Protein 7U56 (pdb70)

InterPro domains:
  IPR000291 D-alanine--D-alanine ligase/VANA/B/C, conserved site [PS00843] (118-129)
  IPR000291 D-alanine--D-alanine ligase/VANA/B/C, conserved site [PS00844] (304-332)
  IPR005905 D-alanine--D-alanine ligase [MF_00047] (15-362)
  IPR005905 D-alanine--D-alanine ligase [PIRSF039102] (12-368)
  IPR005905 D-alanine--D-alanine ligase [TIGR01205] (16-361)
  IPR011095 D-alanine--D-alanine ligase, C-terminal [PF07478] (158-359)
  IPR011127 D-alanine--D-alanine ligase, N-terminal domain [PF01820] (16-141)
  IPR011761 ATP-grasp fold [PS50975] (156-359)
  IPR013815 ATP-grasp fold, subdomain 1 [G3DSA:3.30.1490.20] (166-235)
  IPR016185 Pre-ATP-grasp domain superfamily [SSF52440] (14-150)

B-factor: mean 24.91, std 12.4, range [9.52, 103.36]

Foldseek 3Di:
DAAEEEEEFAEQDPCRLLRVLLVLQCQVQADPVHYAYWYWYQYNVGFTATDHPVAQWDPSPDSVDIHGGHHPFGWDADFPDQWLGIARVVPRHGDDTHQEYEQQYDWPCRQQQNVLVVCVRRLHFYFKFHRQLSNQQQFQVSLCVLCVVVVAAAFDKDKDAPVCNVVDAVVRVCVRANDFKWKPARGGVPLIDTHGDRVSVVVSNVSRVVPHRMMIIGRDDAFWKKKWKWFAAPDIFIFFIWGQDPCRDIGPPHPDDVVLRVVVRVSLVVSCVSSRMHGIWMWIWGQHPVRRTHTRGIGGNFRRRPRGNRQSRVVSRPQHSNNSSVRSRVRSVVVSVVVVPDDDDD/DAEEEEEAAEQDPCNLLRVQLVVLCVVQADPVVYDYWYFYQANVGWTDTDDPVDQWDPSVDSVDIHGDDDPFTWDADFQDQALGIDRPVPRHGDHDHAEYEYQYDWDCSQQLNVLVRCVRNLHQYFKFHNQLSNQQQFQVSLQVLCVVVVAAAFDKDKDAPVCNVVADPVNVCVRANDFKWKAARGTVFLIDTRGDRVRVVVSNVSRVVGHRMMIIGHDADFWKKKWKWFAAPDIFIFFIWTDPVIGPRDPDDVVLSVVVRVSLVVSCVSSRMFGIWMWIWGQHPVRRTHTRGIGGNFRNHPPTPRQVRVVSRPQHSNNSSVRSRVRSSVVSVVVVPDDD

Radius of gyration: 25.01 Å; Cα contacts (8 Å, |Δi|>4): 1694; chains: 2; bounding box: 64×63×69 Å

Nearest PDB structures (foldseek):
  7u56-assembly1_A  TM=1.003E+00  e=6.249E-80  Klebsiella pneumoniae subsp. pneumoniae HS11286
  3i12-assembly1_B  TM=9.801E-01  e=8.921E-67  Salmonella enterica subsp. enterica serovar Typhimurium
  3r5f-assembly1_A-2  TM=9.772E-01  e=8.365E-57  Xanthomonas oryzae pv. oryzae KACC 10331
  3rfc-assembly1_A  TM=9.777E-01  e=1.068E-56  Xanthomonas oryzae pv. oryzae MAFF 311018
  3tqt-assembly1_A  TM=9.025E-01  e=4.577E-43  Coxiella burnetii RSA 493

Secondary structure (DSSP, 8-state):
-PEEEEEEEE-SSTTHHHHHHHHHHHHHHS-TTTEEEEEEEE-TTS-EEEE-TTSSEES-S-TTT-EEPPPS--EEE-TT-SSS-EEETTT-PBPPP-SEEEEEE-STTTSSSHHHHHHHHTT--BSS--HHHHHHHHBHHHHHHHHHHTT--B--EEEEETTTGGG--HHHHHHHH-SSEEEEESB--TT-EEE-SHHHHHHHHHHHTTT-SEEEEEEPP-SEEEEEEEEESSS-EEEEEEEEE---EEESS-S--HHHHHHHHHHHHHHHHHTT--EEEEEEEEE-TT--EEEEEEESS---STTSHHHHHHHHTT--HHHHHHHHHHHHHHHHHHHHTS----/-EEEEEEEE-SSTTHHHHHHHHHHHHHHS-TTTEEEEEEEE-TTS-B--B-TTT-EESTT-TTT-EEPP-S--EEE-TT-SSS-EEETTT-PBPPP-SEEEEE--SHHHHSSHHHHHHHHTT--BSS--HHHHHHHHBHHHHHHHHHHTT-----EEEEETTTTTT--HHHHHHHH-SSEEEEESB--TT-EEE-SHHHHHHHHHHHTTT-SEEEEEEPP-SEEEEEEEEESSS-EEEEEEEE--EESS-SS-HHHHHHHHHHHHHHHHHHT--EEEEEEEEE-TT--EEEEEEESS---STT-HHHHHHHHTT--HHHHHHHHHHHHHHHHHHHHHS--

Sequence (686 aa):
AKMRVGIVFGGKSAEHEVSLQSAKNIVEAIDKSRFDVVLLGIDKQGLWHINDAGNYLLNAQDPARIALRPSTVTLAQIPGREAQQLINAESGQPLAAIDVIFPIVHGTLGEDGSLQGMLRMANLPFVGSDVLGSAACMDKDVTKRLLRDAGLAVAPFITLTRANRAQFSFADVEAKLGLPLFVKPANQSVGVSKVKNEEQYHQAVALAFEFDHKVVVEQGIKGREIECAVLGNDHPQASTCGEIVLNAQVVVPAAIAPEINDKIRAIAVQAYQTLGCSGMARVDVFLTADNEVVINEINNTLPGFTNNISMYPKLWQASGLDYTSLITRLIELALERHAADRALKTSMKMRVGIVFGGKSAEHEVSLQSAKNNIVEAIDKSRFDVVVLLGIDKQGLWHINDAGNYLLNAQDPARIALRPSTVTLAQIPGREAQQLINAESGQPLAAIDVIFPIVHGTLGEDGSLQGMLRMANNLPFVGSDDVLGSAACMDKDVTKRLLRDAGLAVAPFITLTRANRAQFSFADVEAKLGLPLFVKPANQSVGVSKVKNEEQYHQAVALAFEFDHKVVVEQGIKGREIECAVLGNDHPQASTCGEIVQVVVPAAIAPEINDKIRAIAVQAYQTLGCSSGMARVDVFLTADNEVVINEINNTLPGFTNISMYPKLWQASGLDYTSLITRLIELALERHAADRALKT

Structure (mmCIF, N/CA/C/O backbone):
data_7U56
#
_entry.id   7U56
#
_cell.length_a   95.350
_cell.length_b   115.420
_cell.length_c   68.480
_cell.angle_alpha   90.000
_cell.angle_beta   90.000
_cell.angle_gamma   90.000
#
_symmetry.space_group_name_H-M   'P 21 21 2'
#
loop_
_entity.id
_entity.type
_entity.pdbx_description
1 polymer 'D-alanine--D-alanine ligase'
2 non-polymer 'ADENOSINE MONOPHOSPHATE'
3 non-polymer 'MAGNESIUM ION'
4 non-polymer 1,2-ETHANEDIOL
5 non-polymer 'CHLORIDE ION'
6 water water
#
loop_
_atom_site.group_PDB
_atom_site.id
_atom_site.type_symbol
_atom_site.label_atom_id
_atom_site.label_alt_id
_atom_site.label_comp_id
_atom_site.label_asym_id
_atom_site.label_entity_id
_atom_site.label_seq_id
_atom_site.pdbx_PDB_ins_code
_atom_site.Cartn_x
_atom_site.Cartn_y
_atom_site.Cartn_z
_atom_site.occupancy
_atom_site.B_iso_or_equiv
_atom_site.auth_seq_id
_atom_site.auth_comp_id
_atom_site.auth_asym_id
_atom_site.auth_atom_id
_atom_site.pdbx_PDB_model_num
ATOM 1 N N . ALA A 1 21 ? 58.79326 -14.85716 -22.30769 1.000 53.14050 13 ALA A N 1
ATOM 2 C CA . ALA A 1 21 ? 57.99008 -13.75582 -22.82631 1.000 56.06983 13 ALA A CA 1
ATOM 3 C C . ALA A 1 21 ? 56.53072 -14.17442 -22.90798 1.000 47.32361 13 ALA A C 1
ATOM 4 O O . ALA A 1 21 ? 55.62058 -13.35145 -22.74869 1.000 50.98874 13 ALA A O 1
ATOM 6 N N . LYS A 1 22 ? 56.30929 -15.46250 -23.15271 1.000 41.40276 14 LYS A N 1
ATOM 7 C CA . LYS A 1 22 ? 54.95121 -15.96786 -23.26790 1.000 38.14011 14 LYS A CA 1
ATOM 8 C C . LYS A 1 22 ? 54.28674 -16.03729 -21.89535 1.000 35.44385 14 LYS A C 1
ATOM 9 O O . LYS A 1 22 ? 54.94678 -16.28188 -20.88072 1.000 36.84510 14 LYS A O 1
ATOM 15 N N . MET A 1 23 ? 52.97579 -15.79014 -21.86742 1.000 34.31320 15 MET A N 1
ATOM 16 C CA . MET A 1 23 ? 52.14885 -16.04886 -20.69298 1.000 32.01102 15 MET A CA 1
ATOM 17 C C . MET A 1 23 ? 51.63950 -17.48477 -20.73383 1.000 32.37397 15 MET A C 1
ATOM 18 O O . MET A 1 23 ? 51.30799 -18.00166 -21.80075 1.000 30.95184 15 MET A O 1
ATOM 23 N N . ARG A 1 24 ? 51.55095 -18.12200 -19.56908 1.000 28.74983 16 ARG A N 1
ATOM 24 C CA . ARG A 1 24 ? 50.94555 -19.44380 -19.47937 1.000 24.30031 16 ARG A CA 1
ATOM 25 C C . ARG A 1 24 ? 49.47040 -19.28491 -19.12737 1.000 25.69121 16 ARG A C 1
ATOM 26 O O . ARG A 1 24 ? 49.13452 -18.71542 -18.08184 1.000 21.78788 16 ARG A O 1
ATOM 28 N N . VAL A 1 25 ? 48.60514 -19.78563 -20.00242 1.000 21.29047 17 VAL A N 1
ATOM 29 C CA . VAL A 1 25 ? 47.15981 -19.66963 -19.86544 1.000 22.08343 17 VAL A CA 1
ATOM 30 C C . VAL A 1 25 ? 46.63010 -21.00418 -19.36551 1.000 23.49462 17 VAL A C 1
ATOM 31 O O . VAL A 1 25 ? 46.79949 -22.03231 -20.02788 1.000 20.86387 17 VAL A O 1
ATOM 35 N N . GLY A 1 26 ? 45.99228 -21.00091 -18.19514 1.000 22.94691 18 GLY A N 1
ATOM 36 C CA . GLY A 1 26 ? 45.32252 -22.20328 -17.74399 1.000 21.36327 18 GLY A CA 1
ATOM 37 C C . GLY A 1 26 ? 43.87232 -22.26000 -18.18276 1.000 20.06219 18 GLY A C 1
ATOM 38 O O . GLY A 1 26 ? 43.05598 -21.43586 -17.75765 1.000 22.36872 18 GLY A O 1
ATOM 39 N N . ILE A 1 27 ? 43.53043 -23.22944 -19.01674 1.000 18.54281 19 ILE A N 1
ATOM 40 C CA . ILE A 1 27 ? 42.16191 -23.37569 -19.50394 1.000 21.27499 19 ILE A CA 1
ATOM 41 C C . ILE A 1 27 ? 41.43495 -24.34598 -18.58732 1.000 22.83575 19 ILE A C 1
ATOM 42 O O . ILE A 1 27 ? 41.83476 -25.50988 -18.46788 1.000 24.57441 19 ILE A O 1
ATOM 47 N N . VAL A 1 28 ? 40.37639 -23.86790 -17.93536 1.000 22.44993 20 VAL A N 1
ATOM 48 C CA . VAL A 1 28 ? 39.58091 -24.67527 -17.01780 1.000 23.93571 20 VAL A CA 1
ATOM 49 C C . VAL A 1 28 ? 38.28140 -25.02498 -17.73013 1.000 24.06943 20 VAL A C 1
ATOM 50 O O . VAL A 1 28 ? 37.52782 -24.13365 -18.13533 1.000 25.20964 20 VAL A O 1
ATOM 54 N N . PHE A 1 29 ? 38.01440 -26.31445 -17.89515 1.000 26.95797 21 PHE A N 1
ATOM 55 C CA . PHE A 1 29 ? 36.95902 -26.72024 -18.81196 1.000 27.30383 21 PHE A CA 1
ATOM 56 C C . PHE A 1 29 ? 36.26542 -27.96708 -18.28215 1.000 30.18595 21 PHE A C 1
ATOM 57 O O . PHE A 1 29 ? 36.68579 -28.56912 -17.29317 1.000 27.99118 21 PHE A O 1
ATOM 65 N N . GLY A 1 30 ? 35.18121 -28.33073 -18.93905 1.000 31.90724 22 GLY A N 1
ATOM 66 C CA . GLY A 1 30 ? 34.42393 -29.52395 -18.56571 1.000 36.65638 22 GLY A CA 1
ATOM 67 C C . GLY A 1 30 ? 33.30671 -29.19325 -17.58289 1.000 37.25401 22 GLY A C 1
ATOM 68 O O . GLY A 1 30 ? 32.44681 -28.36272 -17.87787 1.000 35.55527 22 GLY A O 1
ATOM 69 N N . GLY A 1 31 ? 33.31302 -29.85594 -16.43525 1.000 40.96419 23 GLY A N 1
ATOM 70 C CA . GLY A 1 31 ? 32.33537 -29.58535 -15.40236 1.000 40.54647 23 GLY A CA 1
ATOM 71 C C . GLY A 1 31 ? 31.25852 -30.64913 -15.32681 1.000 42.04927 23 GLY A C 1
ATOM 72 O O . GLY A 1 31 ? 31.18258 -31.57527 -16.13737 1.000 44.85885 23 GLY A O 1
ATOM 73 N N . LYS A 1 32 ? 30.40336 -30.50385 -14.31834 1.000 45.81158 24 LYS A N 1
ATOM 74 C CA . LYS A 1 32 ? 29.40320 -31.52892 -14.06283 1.000 48.54284 24 LYS A CA 1
ATOM 75 C C . LYS A 1 32 ? 28.14128 -31.36055 -14.90269 1.000 49.79842 24 LYS A C 1
ATOM 76 O O . LYS A 1 32 ? 27.30005 -32.26390 -14.90473 1.000 53.85936 24 LYS A O 1
ATOM 78 N N . SER A 1 33 ? 27.99622 -30.25463 -15.62928 1.000 52.22009 25 SER A N 1
ATOM 79 C CA . SER A 1 33 ? 26.74778 -29.98971 -16.33059 1.000 57.24265 25 SER A CA 1
ATOM 80 C C . SER A 1 33 ? 26.60426 -30.88936 -17.55869 1.000 57.73092 25 SER A C 1
ATOM 81 O O . SER A 1 33 ? 27.54721 -31.55698 -18.00170 1.000 54.64126 25 SER A O 1
ATOM 84 N N . ALA A 1 34 ? 25.39038 -30.88302 -18.11855 1.000 61.69629 26 ALA A N 1
ATOM 85 C CA . ALA A 1 34 ? 25.13051 -31.57678 -19.37326 1.000 60.05987 26 ALA A CA 1
ATOM 86 C C . ALA A 1 34 ? 25.94960 -31.00189 -20.52252 1.000 59.99252 26 ALA A C 1
ATOM 87 O O . ALA A 1 34 ? 26.16778 -31.69486 -21.52403 1.000 58.79150 26 ALA A O 1
ATOM 89 N N . GLU A 1 35 ? 26.41687 -29.75647 -20.39570 1.000 57.24766 27 GLU A N 1
ATOM 90 C CA . GLU A 1 35 ? 27.26028 -29.10400 -21.39090 1.000 54.20725 27 GLU A CA 1
ATOM 91 C C . GLU A 1 35 ? 28.73258 -29.49400 -21.28015 1.000 51.72573 27 GLU A C 1
ATOM 92 O O . GLU A 1 35 ? 29.58266 -28.81307 -21.86700 1.000 50.10849 27 GLU A O 1
ATOM 98 N N . HIS A 1 36 ? 29.03755 -30.57491 -20.55838 1.000 50.60179 28 HIS A N 1
ATOM 99 C CA . HIS A 1 36 ? 30.42319 -30.99170 -20.36122 1.000 46.45876 28 HIS A CA 1
ATOM 100 C C . HIS A 1 36 ? 31.15392 -31.18450 -21.68894 1.000 46.18720 28 HIS A C 1
ATOM 101 O O . HIS A 1 36 ? 32.29876 -30.73945 -21.84528 1.000 44.68728 28 HIS A O 1
ATOM 108 N N . GLU A 1 37 ? 30.51327 -31.84169 -22.65984 1.000 45.80834 29 GLU A N 1
ATOM 109 C CA . GLU A 1 37 ? 31.20716 -32.14043 -23.91026 1.000 47.57326 29 GLU A CA 1
ATOM 110 C C . GLU A 1 37 ? 31.39755 -30.88703 -24.76184 1.000 43.25267 29 GLU A C 1
ATOM 111 O O . GLU A 1 37 ? 32.45078 -30.71561 -25.38597 1.000 41.03590 29 GLU A O 1
ATOM 117 N N . VAL A 1 38 ? 30.39480 -30.00116 -24.79914 1.000 41.85124 30 VAL A N 1
ATOM 118 C CA . VAL A 1 38 ? 30.57196 -28.69428 -25.43664 1.000 43.24102 30 VAL A CA 1
ATOM 119 C C . VAL A 1 38 ? 31.79113 -27.97688 -24.86451 1.000 41.73375 30 VAL A C 1
ATOM 120 O O . VAL A 1 38 ? 32.58748 -27.37669 -25.60150 1.000 39.73082 30 VAL A O 1
ATOM 124 N N . SER A 1 39 ? 31.94978 -28.01665 -23.53970 1.000 39.28564 31 SER A N 1
ATOM 125 C CA . SER A 1 39 ? 33.10795 -27.38305 -22.91674 1.000 35.32189 31 SER A CA 1
ATOM 126 C C . SER A 1 39 ? 34.41025 -28.01461 -23.39503 1.000 34.26426 31 SER A C 1
ATOM 127 O O . SER A 1 39 ? 35.38714 -27.30427 -23.66561 1.000 31.69681 31 SER A O 1
ATOM 130 N N . LEU A 1 40 ? 34.44499 -29.35150 -23.50405 1.000 33.50128 32 LEU A N 1
ATOM 131 C CA . LEU A 1 40 ? 35.61723 -30.02342 -24.05995 1.000 33.60896 32 LEU A CA 1
ATOM 132 C C . LEU A 1 40 ? 35.90338 -29.53749 -25.47168 1.000 35.93094 32 LEU A C 1
ATOM 133 O O . LEU A 1 40 ? 37.05895 -29.27555 -25.82564 1.000 33.76684 32 LEU A O 1
ATOM 138 N N . GLN A 1 41 ? 34.85900 -29.41784 -26.29514 1.000 37.62454 33 GLN A N 1
ATOM 139 C CA . GLN A 1 41 ? 35.04882 -28.91428 -27.65091 1.000 40.36831 33 GLN A CA 1
ATOM 140 C C . GLN A 1 41 ? 35.56672 -27.48562 -27.63450 1.000 32.30689 33 GLN A C 1
ATOM 141 O O . GLN A 1 41 ? 36.45029 -27.13431 -28.42342 1.000 35.18541 33 GLN A O 1
ATOM 147 N N . SER A 1 42 ? 35.00954 -26.64217 -26.76082 1.000 31.68166 34 SER A N 1
ATOM 148 C CA . SER A 1 42 ? 35.49793 -25.27339 -26.63647 1.000 31.28830 34 SER A CA 1
ATOM 149 C C . SER A 1 42 ? 36.98692 -25.26076 -26.32291 1.000 31.03365 34 SER A C 1
ATOM 150 O O . SER A 1 42 ? 37.76835 -24.55164 -26.97049 1.000 28.12804 34 SER A O 1
ATOM 153 N N . ALA A 1 43 ? 37.39531 -26.06254 -25.33209 1.000 30.70281 35 ALA A N 1
ATOM 154 C CA . ALA A 1 43 ? 38.79529 -26.11449 -24.91570 1.000 30.71896 35 ALA A CA 1
ATOM 155 C C . ALA A 1 43 ? 39.69224 -26.58212 -26.05034 1.000 28.92508 35 ALA A C 1
ATOM 156 O O . ALA A 1 43 ? 40.78025 -26.03293 -26.26626 1.000 27.36925 35 ALA A O 1
ATOM 158 N N . LYS A 1 44 ? 39.25938 -27.61606 -26.76828 1.000 31.07626 36 LYS A N 1
ATOM 159 C CA . LYS A 1 44 ? 40.01338 -28.11573 -27.90701 1.000 32.72882 36 LYS A CA 1
ATOM 160 C C . LYS A 1 44 ? 40.20873 -27.02322 -28.95409 1.000 34.18052 36 LYS A C 1
ATOM 161 O O . LYS A 1 44 ? 41.31161 -26.84784 -29.48849 1.000 31.70255 36 LYS A O 1
ATOM 167 N N . ASN A 1 45 ? 39.14950 -26.27414 -29.25783 1.000 28.40647 37 ASN A N 1
ATOM 168 C CA . ASN A 1 45 ? 39.26092 -25.26717 -30.30548 1.000 29.54571 37 ASN A CA 1
ATOM 169 C C . ASN A 1 45 ? 40.12071 -24.09571 -29.84839 1.000 29.16056 37 ASN A C 1
ATOM 170 O O . ASN A 1 45 ? 40.89769 -23.54815 -30.63693 1.000 27.41754 37 ASN A O 1
ATOM 175 N N . ILE A 1 46 ? 40.01466 -23.71427 -28.57295 1.000 24.70064 38 ILE A N 1
ATOM 176 C CA . ILE A 1 46 ? 40.88233 -22.67371 -28.01796 1.000 24.51725 38 ILE A CA 1
ATOM 177 C C . ILE A 1 46 ? 42.34390 -23.10207 -28.10258 1.000 28.07915 38 ILE A C 1
ATOM 178 O O . ILE A 1 46 ? 43.20890 -22.34382 -28.55786 1.000 24.87299 38 ILE A O 1
ATOM 183 N N . VAL A 1 47 ? 42.63946 -24.33560 -27.67645 1.000 25.18702 39 VAL A N 1
ATOM 184 C CA . VAL A 1 47 ? 44.01189 -24.83629 -27.72720 1.000 30.94044 39 VAL A CA 1
ATOM 185 C C . VAL A 1 47 ? 44.53787 -24.81154 -29.15376 1.000 29.26401 39 VAL A C 1
ATOM 186 O O . VAL A 1 47 ? 45.69700 -24.45825 -29.39533 1.000 31.01166 39 VAL A O 1
ATOM 190 N N . GLU A 1 48 ? 43.69818 -25.21073 -30.11761 1.000 29.59297 40 GLU A N 1
ATOM 191 C CA . GLU A 1 48 ? 44.10898 -25.28693 -31.51319 1.000 29.51970 40 GLU A CA 1
ATOM 192 C C . GLU A 1 48 ? 44.37429 -23.91178 -32.11697 1.000 32.60412 40 GLU A C 1
ATOM 193 O O . GLU A 1 48 ? 45.19533 -23.78700 -33.03273 1.000 35.87415 40 GLU A O 1
ATOM 199 N N . ALA A 1 49 ? 43.67574 -22.87904 -31.64785 1.000 27.26425 41 ALA A N 1
ATOM 200 C CA . ALA A 1 49 ? 43.72120 -21.57223 -32.28633 1.000 31.66590 41 ALA A CA 1
ATOM 201 C C . ALA A 1 49 ? 44.51017 -20.52046 -31.52504 1.000 26.55367 41 ALA A C 1
ATOM 202 O O . ALA A 1 49 ? 44.84850 -19.48458 -32.11478 1.000 29.86934 41 ALA A O 1
ATOM 204 N N . ILE A 1 50 ? 44.79674 -20.74262 -30.24330 1.000 25.81996 42 ILE A N 1
ATOM 205 C CA . ILE A 1 50 ? 45.45022 -19.70872 -29.45796 1.000 22.43887 42 ILE A CA 1
ATOM 206 C C . ILE A 1 50 ? 46.82955 -19.38397 -30.04240 1.000 26.07334 42 ILE A C 1
ATOM 207 O O . ILE A 1 50 ? 47.52539 -20.24918 -30.60076 1.000 26.36990 42 ILE A O 1
ATOM 212 N N . ASP A 1 51 ? 47.20489 -18.10579 -29.95427 1.000 23.87150 43 ASP A N 1
ATOM 213 C CA . ASP A 1 51 ? 48.44277 -17.60990 -30.54967 1.000 25.73773 43 ASP A CA 1
ATOM 214 C C . ASP A 1 51 ? 49.62571 -18.19904 -29.79482 1.000 26.09566 43 ASP A C 1
ATOM 215 O O . ASP A 1 51 ? 49.92082 -17.78569 -28.66817 1.000 27.12969 43 ASP A O 1
ATOM 220 N N . LYS A 1 52 ? 50.31767 -19.15823 -30.42243 1.000 28.30871 44 LYS A N 1
ATOM 221 C CA . LYS A 1 52 ? 51.39831 -19.85469 -29.73405 1.000 31.78001 44 LYS A CA 1
ATOM 222 C C . LYS A 1 52 ? 52.64980 -18.99920 -29.61524 1.000 32.66185 44 LYS A C 1
ATOM 223 O O . LYS A 1 52 ? 53.54251 -19.34172 -28.83540 1.000 35.95912 44 LYS A O 1
ATOM 229 N N . SER A 1 53 ? 52.75606 -17.91450 -30.38770 1.000 31.43872 45 SER A N 1
ATOM 230 C CA . SER A 1 53 ? 53.88848 -17.01531 -30.21363 1.000 33.38847 45 SER A CA 1
ATOM 231 C C . SER A 1 53 ? 53.77186 -16.20563 -28.92962 1.000 32.40168 45 SER A C 1
ATOM 232 O O . SER A 1 53 ? 54.77905 -15.67304 -28.45364 1.000 33.68342 45 SER A O 1
ATOM 235 N N . ARG A 1 54 ? 52.56411 -16.10065 -28.36837 1.000 29.17002 46 ARG A N 1
ATOM 236 C CA . ARG A 1 54 ? 52.31718 -15.30442 -27.17975 1.000 28.25954 46 ARG A CA 1
ATOM 237 C C . ARG A 1 54 ? 51.93304 -16.11886 -25.95679 1.000 29.41898 46 ARG A C 1
ATOM 238 O O . ARG A 1 54 ? 52.13448 -15.64282 -24.83578 1.000 31.74579 46 ARG A O 1
ATOM 246 N N . PHE A 1 55 ? 51.40270 -17.32432 -26.13032 1.000 27.75666 47 PHE A N 1
ATOM 247 C CA . PHE A 1 55 ? 50.81822 -18.04645 -25.01335 1.000 24.16784 47 PHE A CA 1
ATOM 248 C C . PHE A 1 55 ? 51.23864 -19.50342 -25.04153 1.000 28.41354 47 PHE A C 1
ATOM 249 O O . PHE A 1 55 ? 51.30414 -20.12339 -26.10862 1.000 27.25587 47 PHE A O 1
ATOM 257 N N . ASP A 1 56 ? 51.55576 -20.02591 -23.86237 1.000 28.74342 48 ASP A N 1
ATOM 258 C CA . ASP A 1 56 ? 51.60240 -21.45730 -23.60484 1.000 27.97263 48 ASP A CA 1
ATOM 259 C C . ASP A 1 56 ? 50.30869 -21.82915 -22.89734 1.000 29.23179 48 ASP A C 1
ATOM 260 O O . ASP A 1 56 ? 49.69344 -20.98850 -22.23623 1.000 29.34624 48 ASP A O 1
ATOM 265 N N . VAL A 1 57 ? 49.84587 -23.05947 -23.09772 1.000 26.71594 49 VAL A N 1
ATOM 266 C CA . VAL A 1 57 ? 48.58384 -23.45137 -22.47840 1.000 29.16474 49 VAL A CA 1
ATOM 267 C C . VAL A 1 57 ? 48.82036 -24.63311 -21.55048 1.000 26.48134 49 VAL A C 1
ATOM 268 O O . VAL A 1 57 ? 49.67876 -25.49008 -21.79145 1.000 30.22128 49 VAL A O 1
ATOM 272 N N . VAL A 1 58 ? 48.04539 -24.66867 -20.47702 1.000 26.11237 50 VAL A N 1
ATOM 273 C CA . VAL A 1 58 ? 47.96056 -25.83564 -19.61286 1.000 28.97200 50 VAL A CA 1
ATOM 274 C C . VAL A 1 58 ? 46.48264 -26.11508 -19.38534 1.000 28.03925 50 VAL A C 1
ATOM 275 O O . VAL A 1 58 ? 45.67033 -25.18616 -19.27839 1.000 24.93446 50 VAL A O 1
ATOM 279 N N . LEU A 1 59 ? 46.12478 -27.39355 -19.38432 1.000 26.15900 51 LEU A N 1
ATOM 280 C CA . LEU A 1 59 ? 44.73106 -27.81008 -19.39250 1.000 25.84159 51 LEU A CA 1
ATOM 281 C C . LEU A 1 59 ? 44.34844 -28.28787 -17.99945 1.000 28.44157 51 LEU A C 1
ATOM 282 O O . LEU A 1 59 ? 44.98314 -29.19980 -17.46021 1.000 30.78260 51 LEU A O 1
ATOM 287 N N . LEU A 1 60 ? 43.32085 -27.66439 -17.42836 1.000 28.29109 52 LEU A N 1
ATOM 288 C CA . LEU A 1 60 ? 42.78448 -27.99352 -16.11367 1.000 30.10544 52 LEU A CA 1
ATOM 289 C C . LEU A 1 60 ? 41.35804 -28.49114 -16.33323 1.000 28.04369 52 LEU A C 1
ATOM 290 O O . LEU A 1 60 ? 40.41382 -27.70669 -16.40465 1.000 25.19176 52 LEU A O 1
ATOM 295 N N . GLY A 1 61 ? 41.20241 -29.80751 -16.43841 1.000 29.99526 53 GLY A N 1
ATOM 296 C CA . GLY A 1 61 ? 39.90554 -30.38701 -16.70274 1.000 33.73113 53 GLY A CA 1
ATOM 297 C C . GLY A 1 61 ? 39.16495 -30.70656 -15.41493 1.000 37.13097 53 GLY A C 1
ATOM 298 O O . GLY A 1 61 ? 39.73644 -31.23702 -14.46870 1.000 35.80058 53 GLY A O 1
ATOM 299 N N . ILE A 1 62 ? 37.87879 -30.37213 -15.39308 1.000 34.97293 54 ILE A N 1
ATOM 300 C CA . ILE A 1 62 ? 36.98256 -30.79801 -14.32300 1.000 40.66010 54 ILE A CA 1
ATOM 301 C C . ILE A 1 62 ? 36.11971 -31.92986 -14.86670 1.000 43.91029 54 ILE A C 1
ATOM 302 O O . ILE A 1 62 ? 35.38827 -31.74858 -15.85212 1.000 39.33587 54 ILE A O 1
ATOM 307 N N . ASP A 1 63 ? 36.20955 -33.09878 -14.23410 1.000 44.78372 55 ASP A N 1
ATOM 308 C CA . ASP A 1 63 ? 35.40255 -34.22958 -14.65640 1.000 44.03533 55 ASP A CA 1
ATOM 309 C C . ASP A 1 63 ? 33.94950 -34.01728 -14.22201 1.000 49.04963 55 ASP A C 1
ATOM 310 O O . ASP A 1 63 ? 33.57148 -32.96370 -13.69967 1.000 45.40729 55 ASP A O 1
ATOM 315 N N . LYS A 1 64 ? 33.11828 -35.03669 -14.45193 1.000 51.26093 56 LYS A N 1
ATOM 316 C CA . LYS A 1 64 ? 31.69266 -34.92941 -14.17153 1.000 53.36557 56 LYS A CA 1
ATOM 317 C C . LYS A 1 64 ? 31.35643 -35.14029 -12.69980 1.000 58.64835 56 LYS A C 1
ATOM 318 O O . LYS A 1 64 ? 30.19051 -34.98028 -12.31812 1.000 59.90345 56 LYS A O 1
ATOM 324 N N . GLN A 1 65 ? 32.33554 -35.49488 -11.86997 1.000 54.13264 57 GLN A N 1
ATOM 325 C CA . GLN A 1 65 ? 32.15094 -35.55462 -10.42577 1.000 57.37311 57 GLN A CA 1
ATOM 326 C C . GLN A 1 65 ? 32.72523 -34.33394 -9.72001 1.000 57.40918 57 GLN A C 1
ATOM 327 O O . GLN A 1 65 ? 32.67607 -34.26398 -8.48607 1.000 56.41833 57 GLN A O 1
ATOM 333 N N . GLY A 1 66 ? 33.27568 -33.37969 -10.47133 1.000 48.45779 58 GLY A N 1
ATOM 334 C CA . GLY A 1 66 ? 33.78132 -32.14456 -9.91677 1.000 48.27650 58 GLY A CA 1
ATOM 335 C C . GLY A 1 66 ? 35.28022 -32.08550 -9.70821 1.000 38.36544 58 GLY A C 1
ATOM 336 O O . GLY A 1 66 ? 35.80535 -30.99799 -9.44138 1.000 39.58774 58 GLY A O 1
ATOM 337 N N . LEU A 1 67 ? 35.98867 -33.19644 -9.84513 1.000 40.86320 59 LEU A N 1
ATOM 338 C CA . LEU A 1 67 ? 37.41427 -33.19947 -9.55383 1.000 40.55002 59 LEU A CA 1
ATOM 339 C C . LEU A 1 67 ? 38.21044 -32.58228 -10.70134 1.000 42.90688 59 LEU A C 1
ATOM 340 O O . LEU A 1 67 ? 37.82431 -32.66426 -11.87405 1.000 39.54615 59 LEU A O 1
ATOM 345 N N . TRP A 1 68 ? 39.33468 -31.95966 -10.34909 1.000 36.81787 60 TRP A N 1
ATOM 346 C CA . TRP A 1 68 ? 40.17930 -31.28486 -11.32425 1.000 37.37485 60 TRP A CA 1
ATOM 347 C C . TRP A 1 68 ? 41.29258 -32.20064 -11.82728 1.000 41.75930 60 TRP A C 1
ATOM 348 O O . TRP A 1 68 ? 41.82413 -33.03765 -11.09194 1.000 40.66487 60 TRP A O 1
ATOM 359 N N . HIS A 1 69 ? 41.63361 -32.03687 -13.10375 1.000 37.44808 61 HIS A N 1
ATOM 360 C CA . HIS A 1 69 ? 42.66470 -32.83808 -13.75798 1.000 40.85813 61 HIS A CA 1
ATOM 361 C C . HIS A 1 69 ? 43.56681 -31.90347 -14.55187 1.000 37.03755 61 HIS A C 1
ATOM 362 O O . HIS A 1 69 ? 43.13241 -31.32951 -15.55428 1.000 39.32959 61 HIS A O 1
ATOM 369 N N . ILE A 1 70 ? 44.82096 -31.76681 -14.12393 1.000 37.23572 62 ILE A N 1
ATOM 370 C CA . ILE A 1 70 ? 45.81682 -31.01396 -14.88064 1.000 38.91088 62 ILE A CA 1
ATOM 371 C C . ILE A 1 70 ? 46.52572 -31.93780 -15.87274 1.000 35.23428 62 ILE A C 1
ATOM 372 O O . ILE A 1 70 ? 46.97364 -33.03398 -15.51520 1.000 35.09388 62 ILE A O 1
ATOM 377 N N . ASN A 1 71 ? 46.63777 -31.48410 -17.12258 1.000 38.10675 63 ASN A N 1
ATOM 378 C CA . ASN A 1 71 ? 47.32828 -32.21172 -18.17994 1.000 38.58258 63 ASN A CA 1
ATOM 379 C C . ASN A 1 71 ? 47.96839 -31.22470 -19.14666 1.000 43.22455 63 ASN A C 1
ATOM 380 O O . ASN A 1 71 ? 47.56155 -30.06324 -19.24809 1.000 40.05077 63 ASN A O 1
ATOM 385 N N . ASP A 1 72 ? 48.96197 -31.70806 -19.88133 1.000 50.09832 64 ASP A N 1
ATOM 386 C CA . ASP A 1 72 ? 49.52433 -30.91882 -20.96344 1.000 51.64015 64 ASP A CA 1
ATOM 387 C C . ASP A 1 72 ? 48.60203 -30.96895 -22.18357 1.000 50.02889 64 ASP A C 1
ATOM 388 O O . ASP A 1 72 ? 47.69624 -31.80374 -22.28343 1.000 47.74180 64 ASP A O 1
ATOM 393 N N . ALA A 1 73 ? 48.85812 -30.06447 -23.13219 1.000 48.38542 65 ALA A N 1
ATOM 394 C CA . ALA A 1 73 ? 48.01716 -29.96199 -24.31985 1.000 48.68677 65 ALA A CA 1
ATOM 395 C C . ALA A 1 73 ? 48.06981 -31.21488 -25.18654 1.000 46.35572 65 ALA A C 1
ATOM 396 O O . ALA A 1 73 ? 47.16414 -31.43032 -25.99485 1.000 51.81281 65 ALA A O 1
ATOM 398 N N . GLY A 1 74 ? 49.08816 -32.05571 -25.02945 1.000 52.60356 66 GLY A N 1
ATOM 399 C CA . GLY A 1 74 ? 49.17185 -33.27527 -25.81038 1.000 50.41227 66 GLY A CA 1
ATOM 400 C C . GLY A 1 74 ? 48.49075 -34.48847 -25.21500 1.000 57.25346 66 GLY A C 1
ATOM 401 O O . GLY A 1 74 ? 48.36040 -35.50925 -25.90032 1.000 49.60156 66 GLY A O 1
ATOM 402 N N . ASN A 1 75 ? 48.05296 -34.40814 -23.95878 1.000 59.06850 67 ASN A N 1
ATOM 403 C CA . ASN A 1 75 ? 47.48401 -35.56303 -23.26883 1.000 59.68909 67 ASN A CA 1
ATOM 404 C C . ASN A 1 75 ? 46.38270 -35.11755 -22.30642 1.000 59.50439 67 ASN A C 1
ATOM 405 O O . ASN A 1 75 ? 46.38874 -35.45018 -21.11889 1.000 64.61637 67 ASN A O 1
ATOM 407 N N . TYR A 1 76 ? 45.40915 -34.35463 -22.81067 1.000 58.38097 68 TYR A N 1
ATOM 408 C CA . TYR A 1 76 ? 44.24383 -33.99579 -22.01334 1.000 58.39562 68 TYR A CA 1
ATOM 409 C C . TYR A 1 76 ? 42.94540 -34.58088 -22.54466 1.000 57.42335 68 TYR A C 1
ATOM 410 O O . TYR A 1 76 ? 41.95324 -34.61189 -21.81004 1.000 55.00096 68 TYR A O 1
ATOM 419 N N . LEU A 1 77 ? 42.92748 -35.04952 -23.78385 1.000 63.81756 69 LEU A N 1
ATOM 420 C CA . LEU A 1 77 ? 41.73876 -35.64341 -24.36324 1.000 62.82128 69 LEU A CA 1
ATOM 421 C C . LEU A 1 77 ? 41.94593 -37.13666 -24.55929 1.000 67.45768 69 LEU A C 1
ATOM 422 O O . LEU A 1 77 ? 43.07628 -37.61494 -24.70018 1.000 68.86540 69 LEU A O 1
ATOM 427 N N . LEU A 1 78 ? 40.83427 -37.86432 -24.52073 1.000 70.94171 70 LEU A N 1
ATOM 428 C CA . LEU A 1 78 ? 40.73268 -39.22628 -25.01812 1.000 72.54264 70 LEU A CA 1
ATOM 429 C C . LEU A 1 78 ? 39.68913 -39.22592 -26.12350 1.000 73.37248 70 LEU A C 1
ATOM 430 O O . LEU A 1 78 ? 38.64052 -38.58719 -25.98822 1.000 73.68698 70 LEU A O 1
ATOM 435 N N . ASN A 1 79 ? 39.98754 -39.92247 -27.22203 1.000 81.77931 71 ASN A N 1
ATOM 436 C CA . ASN A 1 79 ? 39.10541 -39.98333 -28.39213 1.000 78.17133 71 ASN A CA 1
ATOM 437 C C . ASN A 1 79 ? 38.76926 -38.57863 -28.89527 1.000 81.94100 71 ASN A C 1
ATOM 438 O O . ASN A 1 79 ? 37.61089 -38.23536 -29.14398 1.000 83.37150 71 ASN A O 1
ATOM 443 N N . ALA A 1 80 ? 39.81714 -37.76585 -29.06356 1.000 84.17794 72 ALA A N 1
ATOM 444 C CA . ALA A 1 80 ? 39.65532 -36.33726 -29.31737 1.000 81.50343 72 ALA A CA 1
ATOM 445 C C . ALA A 1 80 ? 38.96198 -36.02973 -30.64156 1.000 88.82473 72 ALA A C 1
ATOM 446 O O . ALA A 1 80 ? 38.41198 -34.93217 -30.79231 1.000 87.24901 72 ALA A O 1
ATOM 448 N N . GLN A 1 81 ? 38.97181 -36.95913 -31.60021 1.000 91.19479 73 GLN A N 1
ATOM 449 C CA . GLN A 1 81 ? 38.44339 -36.68115 -32.93351 1.000 91.04821 73 GLN A CA 1
ATOM 450 C C . GLN A 1 81 ? 36.94139 -36.93984 -33.03995 1.000 95.16977 73 GLN A C 1
ATOM 451 O O . GLN A 1 81 ? 36.20786 -36.11056 -33.58769 1.000 98.56689 73 GLN A O 1
ATOM 453 N N . ASP A 1 82 ? 36.46889 -38.08130 -32.53703 1.000 95.98303 74 ASP A N 1
ATOM 454 C CA . ASP A 1 82 ? 35.03863 -38.38359 -32.59012 1.000 99.60813 74 ASP A CA 1
ATOM 455 C C . ASP A 1 82 ? 34.31721 -37.67532 -31.44734 1.000 97.76692 74 ASP A C 1
ATOM 456 O O . ASP A 1 82 ? 34.78664 -37.72034 -30.30569 1.000 93.61916 74 ASP A O 1
ATOM 458 N N . PRO A 1 83 ? 33.17421 -37.02047 -31.71001 1.000 103.35642 75 PRO A N 1
ATOM 459 C CA . PRO A 1 83 ? 32.50997 -36.23611 -30.65614 1.000 98.05558 75 PRO A CA 1
ATOM 460 C C . PRO A 1 83 ? 31.70187 -37.09424 -29.69273 1.000 95.63542 75 PRO A C 1
ATOM 461 O O . PRO A 1 83 ? 31.55495 -36.75230 -28.51319 1.000 94.42986 75 PRO A O 1
ATOM 465 N N . ALA A 1 84 ? 31.17132 -38.21423 -30.19285 1.000 102.66203 76 ALA A N 1
ATOM 466 C CA . ALA A 1 84 ? 30.37985 -39.12197 -29.37306 1.000 97.37450 76 ALA A CA 1
ATOM 467 C C . ALA A 1 84 ? 31.22189 -39.89501 -28.36538 1.000 91.64347 76 ALA A C 1
ATOM 468 O O . ALA A 1 84 ? 30.65415 -40.61446 -27.53631 1.000 90.90197 76 ALA A O 1
ATOM 470 N N . ARG A 1 85 ? 32.55164 -39.75936 -28.41021 1.000 89.26603 77 ARG A N 1
ATOM 471 C CA . ARG A 1 85 ? 33.43681 -40.44420 -27.47966 1.000 82.91380 77 ARG A CA 1
ATOM 472 C C . ARG A 1 85 ? 34.46113 -39.52839 -26.81668 1.000 83.60856 77 ARG A C 1
ATOM 473 O O . ARG A 1 85 ? 35.20887 -39.99860 -25.94797 1.000 75.40425 77 ARG A O 1
ATOM 475 N N . ILE A 1 86 ? 34.51815 -38.24456 -27.19209 1.000 81.69258 78 ILE A N 1
ATOM 476 C CA . ILE A 1 86 ? 35.50903 -37.34173 -26.61405 1.000 75.09224 78 ILE A CA 1
ATOM 477 C C . ILE A 1 86 ? 35.32989 -37.28454 -25.10502 1.000 70.55638 78 ILE A C 1
ATOM 478 O O . ILE A 1 86 ? 34.20509 -37.25247 -24.58935 1.000 70.65589 78 ILE A O 1
ATOM 483 N N . ALA A 1 87 ? 36.44677 -37.28919 -24.38286 1.000 68.95791 79 ALA A N 1
ATOM 484 C CA . ALA A 1 87 ? 36.37511 -37.37163 -22.93404 1.000 65.60923 79 ALA A CA 1
ATOM 485 C C . ALA A 1 87 ? 37.63550 -36.78757 -22.31672 1.000 62.95570 79 ALA A C 1
ATOM 486 O O . ALA A 1 87 ? 38.70070 -36.75442 -22.93874 1.000 62.92846 79 ALA A O 1
ATOM 488 N N . LEU A 1 88 ? 37.49037 -36.32874 -21.08053 1.000 60.05036 80 LEU A N 1
ATOM 489 C CA . LEU A 1 88 ? 38.62793 -35.84565 -20.32003 1.000 57.05993 80 LEU A CA 1
ATOM 490 C C . LEU A 1 88 ? 39.61038 -36.98172 -20.05879 1.000 58.73873 80 LEU A C 1
ATOM 491 O O . LEU A 1 88 ? 39.21350 -38.09924 -19.71683 1.000 58.05442 80 LEU A O 1
ATOM 496 N N . ARG A 1 89 ? 40.90914 -36.69923 -20.23641 1.000 56.35143 81 ARG A N 1
ATOM 497 C CA . ARG A 1 89 ? 41.86769 -37.71580 -19.80420 1.000 57.38485 81 ARG A CA 1
ATOM 498 C C . ARG A 1 89 ? 42.17126 -37.53658 -18.31982 1.000 54.59676 81 ARG A C 1
ATOM 499 O O . ARG A 1 89 ? 42.42356 -36.40456 -17.87971 1.000 49.79194 81 ARG A O 1
ATOM 507 N N . PRO A 1 90 ? 42.15086 -38.60915 -17.52295 1.000 53.69393 82 PRO A N 1
ATOM 508 C CA . PRO A 1 90 ? 42.50308 -38.47284 -16.10334 1.000 54.59553 82 PRO A CA 1
ATOM 509 C C . PRO A 1 90 ? 43.91381 -37.92894 -15.93961 1.000 49.02534 82 PRO A C 1
ATOM 510 O O . PRO A 1 90 ? 44.80049 -38.17246 -16.76228 1.000 53.23002 82 PRO A O 1
ATOM 514 N N . SER A 1 91 ? 44.10518 -37.16376 -14.87453 1.000 47.64945 83 SER A N 1
ATOM 515 C CA . SER A 1 91 ? 45.42159 -36.72229 -14.44875 1.000 42.49976 83 SER A CA 1
ATOM 516 C C . SER A 1 91 ? 45.90840 -37.62941 -13.32648 1.000 42.70925 83 SER A C 1
ATOM 517 O O . SER A 1 91 ? 45.10906 -38.20503 -12.58356 1.000 44.05238 83 SER A O 1
ATOM 520 N N . THR A 1 92 ? 47.22794 -37.78255 -13.23491 1.000 39.54532 84 THR A N 1
ATOM 521 C CA . THR A 1 92 ? 47.84524 -38.43438 -12.08645 1.000 43.40023 84 THR A CA 1
ATOM 522 C C . THR A 1 92 ? 48.12778 -37.45770 -10.95256 1.000 37.90437 84 THR A C 1
ATOM 523 O O . THR A 1 92 ? 48.49317 -37.88593 -9.85370 1.000 39.19978 84 THR A O 1
ATOM 527 N N . VAL A 1 93 ? 47.95645 -36.16330 -11.19007 1.000 32.86143 85 VAL A N 1
ATOM 528 C CA . VAL A 1 93 ? 48.18651 -35.14305 -10.18560 1.000 31.47010 85 VAL A CA 1
ATOM 529 C C . VAL A 1 93 ? 46.83661 -34.66025 -9.67857 1.000 33.19432 85 VAL A C 1
ATOM 530 O O . VAL A 1 93 ? 45.95745 -34.30483 -10.47006 1.000 36.39965 85 VAL A O 1
ATOM 534 N N . THR A 1 94 ? 46.65717 -34.68949 -8.36595 1.000 28.27790 86 THR A N 1
ATOM 535 C CA . THR A 1 94 ? 45.58879 -33.94355 -7.72445 1.000 26.88313 86 THR A CA 1
ATOM 536 C C . THR A 1 94 ? 46.09877 -32.53121 -7.49339 1.000 24.06636 86 THR A C 1
ATOM 537 O O . THR A 1 94 ? 47.19256 -32.35896 -6.95635 1.000 23.18328 86 THR A O 1
ATOM 541 N N . LEU A 1 95 ? 45.34564 -31.51757 -7.91965 1.000 24.61592 87 LEU A N 1
ATOM 542 C CA . LEU A 1 95 ? 45.78582 -30.15415 -7.66580 1.000 22.47738 87 LEU A CA 1
ATOM 543 C C . LEU A 1 95 ? 45.03379 -29.54732 -6.48033 1.000 21.25792 87 LEU A C 1
ATOM 544 O O . LEU A 1 95 ? 43.87210 -29.86354 -6.21754 1.000 22.82961 87 LEU A O 1
ATOM 549 N N . ALA A 1 96 ? 45.71406 -28.64260 -5.79012 1.000 18.65490 88 ALA A N 1
ATOM 550 C CA . ALA A 1 96 ? 45.12923 -27.88242 -4.69663 1.000 17.50698 88 ALA A CA 1
ATOM 551 C C . ALA A 1 96 ? 45.51448 -26.43026 -4.89940 1.000 16.46941 88 ALA A C 1
ATOM 552 O O . ALA A 1 96 ? 46.52351 -26.13021 -5.52006 1.000 16.03275 88 ALA A O 1
ATOM 554 N N . GLN A 1 97 ? 44.70687 -25.52923 -4.35736 1.000 16.67112 89 GLN A N 1
ATOM 555 C CA . GLN A 1 97 ? 45.05969 -24.11949 -4.33616 1.000 15.73877 89 GLN A CA 1
ATOM 556 C C . GLN A 1 97 ? 45.28529 -23.68139 -2.89620 1.000 14.79200 89 GLN A C 1
ATOM 557 O O . GLN A 1 97 ? 44.54213 -24.08131 -1.99278 1.000 14.45916 89 GLN A O 1
ATOM 563 N N . ILE A 1 98 ? 46.29964 -22.84658 -2.69186 1.000 10.60704 90 ILE A N 1
ATOM 564 C CA . ILE A 1 98 ? 46.58667 -22.32210 -1.36209 1.000 11.93050 90 ILE A CA 1
ATOM 565 C C . ILE A 1 98 ? 46.01185 -20.91325 -1.33736 1.000 14.50329 90 ILE A C 1
ATOM 566 O O . ILE A 1 98 ? 46.60914 -19.99811 -1.92881 1.000 13.98590 90 ILE A O 1
ATOM 571 N N . PRO A 1 99 ? 44.85050 -20.70358 -0.71615 1.000 14.09300 91 PRO A N 1
ATOM 572 C CA . PRO A 1 99 ? 44.24344 -19.36551 -0.72666 1.000 15.34880 91 PRO A CA 1
ATOM 573 C C . PRO A 1 99 ? 45.15361 -18.36528 -0.03036 1.000 13.98546 91 PRO A C 1
ATOM 574 O O . PRO A 1 99 ? 45.83230 -18.68805 0.94322 1.000 13.00195 91 PRO A O 1
ATOM 578 N N . GLY A 1 100 ? 45.19303 -17.14130 -0.55615 1.000 13.82527 92 GLY A N 1
ATOM 579 C CA . GLY A 1 100 ? 46.02761 -16.12206 0.01930 1.000 15.49033 92 GLY A CA 1
ATOM 580 C C . GLY A 1 100 ? 47.41778 -16.03306 -0.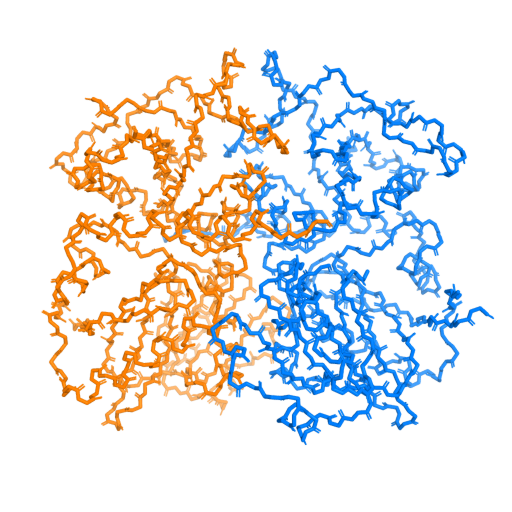57393 1.000 17.88389 92 GLY A C 1
ATOM 581 O O . GLY A 1 100 ? 48.07697 -15.00268 -0.41099 1.000 16.63144 92 GLY A O 1
ATOM 582 N N . ARG A 1 101 ? 47.90112 -17.07977 -1.23873 1.000 14.87575 93 ARG A N 1
ATOM 583 C CA . ARG A 1 101 ? 49.15848 -16.91257 -1.95441 1.000 16.25293 93 ARG A CA 1
ATOM 584 C C . ARG A 1 101 ? 48.96119 -15.97076 -3.13003 1.000 16.21568 93 ARG A C 1
ATOM 585 O O . ARG A 1 101 ? 47.89135 -15.92050 -3.73964 1.000 16.88289 93 ARG A O 1
ATOM 593 N N . GLU A 1 102 ? 50.01533 -15.21778 -3.43296 1.000 15.89785 94 GLU A N 1
ATOM 594 C CA . GLU A 1 102 ? 50.06069 -14.31017 -4.57767 1.000 20.64660 94 GLU A CA 1
ATOM 595 C C . GLU A 1 102 ? 50.83436 -14.88366 -5.76401 1.000 20.47821 94 GLU A C 1
ATOM 596 O O . GLU A 1 102 ? 50.76129 -14.32778 -6.86642 1.000 19.84964 94 GLU A O 1
ATOM 602 N N . ALA A 1 103 ? 51.60841 -15.93817 -5.54196 1.000 17.40880 95 ALA A N 1
ATOM 603 C CA . ALA A 1 103 ? 52.35500 -16.65697 -6.56295 1.000 15.44766 95 ALA A CA 1
ATOM 604 C C . ALA A 1 103 ? 52.45488 -18.09021 -6.06603 1.000 16.67428 95 ALA A C 1
ATOM 605 O O . ALA A 1 103 ? 52.21184 -18.35734 -4.88332 1.000 13.84897 95 ALA A O 1
ATOM 607 N N . GLN A 1 104 ?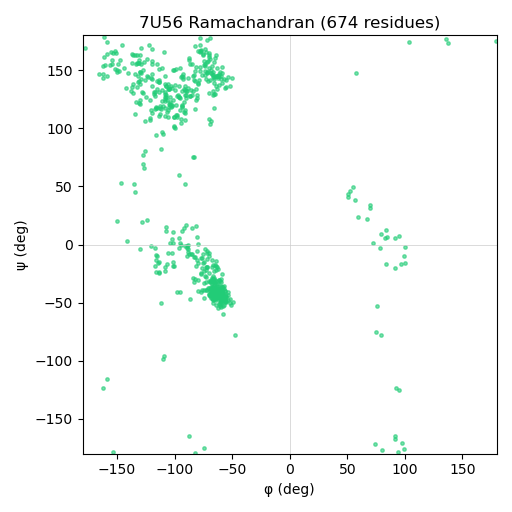 52.81713 -19.00614 -6.97241 1.000 15.69113 96 GLN A N 1
ATOM 608 C CA . GLN A 1 104 ? 52.94062 -20.43881 -6.64126 1.000 14.39503 96 GLN A CA 1
ATOM 609 C C . GLN A 1 104 ? 51.67899 -20.93518 -5.94322 1.000 15.76089 96 GLN A C 1
ATOM 610 O O . GLN A 1 104 ? 51.72846 -21.73184 -4.98398 1.000 13.19228 96 GLN A O 1
ATOM 616 N N . GLN A 1 105 ? 50.52405 -20.47300 -6.44463 1.000 14.69802 97 GLN A N 1
ATOM 617 C CA . GLN A 1 105 ? 49.27295 -20.70930 -5.73288 1.000 14.14397 97 GLN A CA 1
ATOM 618 C C . GLN A 1 105 ? 48.75746 -22.11322 -5.89852 1.000 12.82432 97 GLN A C 1
ATOM 619 O O . GLN A 1 105 ? 47.96859 -22.55338 -5.06477 1.000 13.78329 97 GLN A O 1
ATOM 625 N N . LEU A 1 106 ? 49.12778 -22.79687 -6.97153 1.000 13.91669 98 LEU A N 1
ATOM 626 C CA . LEU A 1 106 ? 48.61945 -24.13317 -7.25715 1.000 15.49401 98 LEU A CA 1
ATOM 627 C C . LEU A 1 106 ? 49.70953 -25.15268 -6.96243 1.000 15.60016 98 LEU A C 1
ATOM 628 O O . LEU A 1 106 ? 50.85855 -24.97820 -7.38456 1.000 16.36335 98 LEU A O 1
ATOM 633 N N . ILE A 1 107 ? 49.34784 -26.22624 -6.25844 1.000 13.50230 99 ILE A N 1
ATOM 634 C CA . ILE A 1 107 ? 50.33727 -27.21195 -5.85232 1.000 13.39729 99 ILE A CA 1
ATOM 635 C C . ILE A 1 107 ? 49.82785 -28.60177 -6.18947 1.000 13.57321 99 ILE A C 1
ATOM 636 O O . ILE A 1 107 ? 48.62435 -28.83405 -6.34602 1.000 14.79488 99 ILE A O 1
ATOM 641 N N . ASN A 1 108 ? 50.77750 -29.52725 -6.33655 1.000 14.33339 100 ASN A N 1
ATOM 642 C CA . ASN A 1 108 ? 50.46858 -30.94825 -6.31354 1.000 17.54887 100 ASN A CA 1
ATOM 643 C C . ASN A 1 108 ? 49.99137 -31.27715 -4.90301 1.000 17.48627 100 ASN A C 1
ATOM 644 O O . ASN A 1 108 ? 50.73617 -31.08140 -3.94773 1.000 14.38709 100 ASN A O 1
ATOM 649 N N . ALA A 1 109 ? 48.74187 -31.72504 -4.75518 1.000 16.29185 101 ALA A N 1
ATOM 650 C CA . ALA A 1 109 ? 48.18884 -31.86651 -3.40774 1.000 18.28693 101 ALA A CA 1
ATOM 651 C C . ALA A 1 109 ? 48.90377 -32.95618 -2.60934 1.000 16.23396 101 ALA A C 1
ATOM 652 O O . ALA A 1 109 ? 49.03752 -32.83939 -1.38775 1.000 17.17986 101 ALA A O 1
ATOM 654 N N . GLU A 1 110 ? 49.37854 -34.00472 -3.27558 1.000 15.73142 102 GLU A N 1
ATOM 655 C CA . GLU A 1 110 ? 49.98558 -35.12144 -2.55887 1.000 17.23475 102 GLU A CA 1
ATOM 656 C C . GLU A 1 110 ? 51.45414 -34.86828 -2.22114 1.000 16.95729 102 GLU A C 1
ATOM 657 O O . GLU A 1 110 ? 51.94037 -35.35769 -1.19655 1.000 17.06875 102 GLU A O 1
ATOM 663 N N . SER A 1 111 ? 52.17649 -34.13571 -3.06492 1.000 16.27619 103 SER A N 1
ATOM 664 C CA . SER A 1 111 ? 53.59573 -33.88281 -2.81103 1.000 17.23332 103 SER A CA 1
ATOM 665 C C . SER A 1 111 ? 53.86577 -32.50403 -2.22402 1.000 17.35729 103 SER A C 1
ATOM 666 O O . SER A 1 111 ? 54.94422 -32.28594 -1.65847 1.000 16.58918 103 SER A O 1
ATOM 669 N N . GLY A 1 112 ? 52.92766 -31.56858 -2.34963 1.000 15.95214 104 GLY A N 1
ATOM 670 C CA . GLY A 1 112 ? 53.15090 -30.20242 -1.93649 1.000 18.98372 104 GLY A CA 1
ATOM 671 C C . GLY A 1 112 ? 53.96127 -29.35688 -2.90066 1.000 20.45326 104 GLY A C 1
ATOM 672 O O . GLY A 1 112 ? 54.14067 -28.15949 -2.65014 1.000 23.08172 104 GLY A O 1
ATOM 673 N N . GLN A 1 113 ? 54.43738 -29.91876 -3.98108 1.000 17.78155 105 GLN A N 1
ATOM 674 C CA . GLN A 1 113 ? 55.29460 -29.14302 -4.86107 1.000 18.57147 105 GLN A CA 1
ATOM 675 C C . GLN A 1 113 ? 54.44971 -28.21817 -5.74253 1.000 21.42983 105 GLN A C 1
ATOM 676 O O . GLN A 1 113 ? 53.35638 -28.59365 -6.17843 1.000 19.20193 105 GLN A O 1
ATOM 682 N N . PRO A 1 114 ? 54.88980 -26.98115 -5.94383 1.000 19.71255 106 PRO A N 1
ATOM 683 C CA . PRO A 1 114 ? 54.12187 -26.06304 -6.78859 1.000 17.36263 106 PRO A CA 1
ATOM 684 C C . PRO A 1 114 ? 54.08627 -26.51962 -8.23783 1.000 21.96958 106 PRO A C 1
ATOM 685 O O . PRO A 1 114 ? 55.05849 -27.06087 -8.77505 1.000 20.52116 106 PRO A O 1
ATOM 689 N N . LEU A 1 115 ? 52.93118 -26.31623 -8.85738 1.000 19.46322 107 LEU A N 1
ATOM 690 C CA . LEU A 1 115 ? 52.80047 -26.52688 -10.28365 1.000 25.01185 107 LEU A CA 1
ATOM 691 C C . LEU A 1 115 ? 53.45385 -25.36748 -11.03833 1.000 23.35648 107 LEU A C 1
ATOM 692 O O . LEU A 1 115 ? 53.75357 -24.30390 -10.47420 1.000 22.19890 107 LEU A O 1
ATOM 697 N N . ALA A 1 116 ? 53.71556 -25.59359 -12.32314 1.000 27.84551 108 ALA A N 1
ATOM 698 C CA . ALA A 1 116 ? 54.23657 -24.51607 -13.15648 1.000 27.47440 108 ALA A CA 1
ATOM 699 C C . ALA A 1 116 ? 53.29142 -23.31583 -13.09530 1.000 20.23793 108 ALA A C 1
ATOM 700 O O . ALA A 1 116 ? 52.06783 -23.46533 -13.01268 1.000 28.50368 108 ALA A O 1
ATOM 702 N N . ALA A 1 117 ? 53.87297 -22.12236 -13.07884 1.000 24.03304 109 ALA A N 1
ATOM 703 C CA . ALA A 1 117 ? 53.10626 -20.92013 -12.80822 1.000 25.80282 109 ALA A CA 1
ATOM 704 C C . ALA A 1 117 ? 52.09074 -20.64114 -13.91079 1.000 26.61804 109 ALA A C 1
ATOM 705 O O . ALA A 1 117 ? 52.37562 -20.75944 -15.10609 1.000 21.39877 109 ALA A O 1
ATOM 707 N N . ILE A 1 118 ? 50.90700 -20.22999 -13.50013 1.000 22.70786 110 ILE A N 1
ATOM 708 C CA . ILE A 1 118 ? 49.84409 -19.87362 -14.41951 1.000 21.92002 110 ILE A CA 1
ATOM 709 C C . ILE A 1 118 ? 49.64464 -18.36864 -14.32125 1.000 21.72954 110 ILE A C 1
ATOM 710 O O . ILE A 1 118 ? 49.40632 -17.83186 -13.23177 1.000 23.06560 110 ILE A O 1
ATOM 715 N N . ASP A 1 119 ? 49.76175 -17.68450 -15.45469 1.000 15.68409 111 ASP A N 1
ATOM 716 C CA . ASP A 1 119 ? 49.62158 -16.23813 -15.49454 1.000 20.34902 111 ASP A CA 1
ATOM 717 C C . ASP A 1 119 ? 48.16209 -15.80439 -15.58438 1.000 21.39418 111 ASP A C 1
ATOM 718 O O . ASP A 1 119 ? 47.81426 -14.72367 -15.09513 1.000 18.37991 111 ASP A O 1
ATOM 723 N N . VAL A 1 120 ? 47.29794 -16.62104 -16.18438 1.000 18.34507 112 VAL A N 1
ATOM 724 C CA . VAL A 1 120 ? 45.90695 -16.21953 -16.37847 1.000 18.43471 112 VAL A CA 1
ATOM 725 C C . VAL A 1 120 ? 45.07692 -17.47856 -16.57809 1.000 17.51614 112 VAL A C 1
ATOM 726 O O . VAL A 1 120 ? 45.54221 -18.45824 -17.15468 1.000 18.00040 112 VAL A O 1
ATOM 730 N N . ILE A 1 121 ? 43.84823 -17.45105 -16.07264 1.000 16.61326 113 ILE A N 1
ATOM 731 C CA . ILE A 1 121 ? 42.92044 -18.56977 -16.18484 1.000 18.11145 113 ILE A CA 1
ATOM 732 C C . ILE A 1 121 ? 41.87889 -18.22066 -17.24142 1.000 19.30430 113 ILE A C 1
ATOM 733 O O . ILE A 1 121 ? 41.33090 -17.11484 -17.23259 1.000 16.89330 113 ILE A O 1
ATOM 738 N N . PHE A 1 122 ? 41.59717 -19.16352 -18.14429 1.000 18.36330 114 PHE A N 1
ATOM 739 C CA . PHE A 1 122 ? 40.50703 -19.01368 -19.10577 1.000 17.16489 114 PHE A CA 1
ATOM 740 C C . PHE A 1 122 ? 39.43071 -20.02182 -18.73156 1.000 22.33808 114 PHE A C 1
ATOM 741 O O . PHE A 1 122 ? 39.53949 -21.20606 -19.08634 1.000 22.23406 114 PHE A O 1
ATOM 749 N N . PRO A 1 123 ? 38.39501 -19.62032 -17.99296 1.000 19.80642 115 PRO A N 1
ATOM 750 C CA . PRO A 1 123 ? 37.39841 -20.59391 -17.52970 1.000 23.64017 115 PRO A CA 1
ATOM 751 C C . PRO A 1 123 ? 36.24794 -20.76096 -18.50808 1.000 27.43353 115 PRO A C 1
ATOM 752 O O . PRO A 1 123 ? 35.64422 -19.78268 -18.95720 1.000 26.54246 115 PRO A O 1
ATOM 756 N N . ILE A 1 124 ? 35.95987 -22.00911 -18.86859 1.000 27.29726 116 ILE A N 1
ATOM 757 C CA . ILE A 1 124 ? 34.86349 -22.30939 -19.78112 1.000 26.98635 116 ILE A CA 1
ATOM 758 C C . ILE A 1 124 ? 34.05720 -23.48362 -19.23713 1.000 31.31405 116 ILE A C 1
ATOM 759 O O . ILE A 1 124 ? 33.69003 -24.39720 -19.98272 1.000 35.85042 116 ILE A O 1
ATOM 764 N N . VAL A 1 125 ? 33.75210 -23.44444 -17.94313 1.000 30.73283 117 VAL A N 1
ATOM 765 C CA . VAL A 1 125 ? 33.02255 -24.49969 -17.24297 1.000 36.94824 117 VAL A CA 1
ATOM 766 C C . VAL A 1 125 ? 31.57279 -24.04865 -17.09860 1.000 43.86043 117 VAL A C 1
ATOM 767 O O . VAL A 1 125 ? 31.27790 -23.13159 -16.32281 1.000 43.80303 117 VAL A O 1
ATOM 771 N N . HIS A 1 126 ? 30.66301 -24.69283 -17.83523 1.000 45.00901 118 HIS A N 1
ATOM 772 C CA . HIS A 1 126 ? 29.26270 -24.28361 -17.86739 1.000 49.78315 118 HIS A CA 1
ATOM 773 C C . HIS A 1 126 ? 28.50618 -24.74135 -16.62292 1.000 52.00403 118 HIS A C 1
ATOM 774 O O . HIS A 1 126 ? 28.85002 -25.74449 -15.98464 1.000 45.96875 118 HIS A O 1
ATOM 781 N N . GLY A 1 127 ? 27.45787 -23.98841 -16.28914 1.000 51.90860 119 GLY A N 1
ATOM 782 C CA . GLY A 1 127 ? 26.51225 -24.39873 -15.27011 1.000 48.89611 119 GLY A CA 1
ATOM 783 C C . GLY A 1 127 ? 26.86811 -23.91394 -13.87843 1.000 48.30332 119 GLY A C 1
ATOM 784 O O . GLY A 1 127 ? 27.70477 -23.02828 -13.67069 1.000 48.54848 119 GLY A O 1
ATOM 785 N N . THR A 1 128 ? 26.20288 -24.52853 -12.90121 1.000 49.04822 120 THR A N 1
ATOM 786 C CA . THR A 1 128 ? 26.40033 -24.16489 -11.50600 1.000 48.69777 120 THR A CA 1
ATOM 787 C C . THR A 1 128 ? 27.86877 -24.30261 -11.11148 1.000 48.25719 120 THR A C 1
ATOM 788 O O . THR A 1 128 ? 28.56745 -25.22629 -11.55009 1.000 49.80171 120 THR A O 1
ATOM 792 N N . LEU A 1 129 ? 28.32586 -23.36543 -10.27599 1.000 43.52211 121 LEU A N 1
ATOM 793 C CA . LEU A 1 129 ? 29.71334 -23.22965 -9.83548 1.000 37.42051 121 LEU A CA 1
ATOM 794 C C . LEU A 1 129 ? 30.59030 -22.63412 -10.93366 1.000 36.82866 121 LEU A C 1
ATOM 795 O O . LEU A 1 129 ? 31.27854 -21.63530 -10.70156 1.000 27.41299 121 LEU A O 1
ATOM 800 N N . GLY A 1 130 ? 30.57698 -23.22187 -12.13283 1.000 37.27380 122 GLY A N 1
ATOM 801 C CA . GLY A 1 130 ? 31.43219 -22.70758 -13.18742 1.000 35.88903 122 GLY A CA 1
ATOM 802 C C . GLY A 1 130 ? 31.00032 -21.35134 -13.71581 1.000 37.23645 122 GLY A C 1
ATOM 803 O O . GLY A 1 130 ? 31.83698 -20.53761 -14.12380 1.000 33.33345 122 GLY A O 1
ATOM 804 N N . GLU A 1 131 ? 29.70402 -21.07626 -13.70766 1.000 35.67943 123 GLU A N 1
ATOM 805 C CA . GLU A 1 131 ? 29.18677 -19.87537 -14.33829 1.000 32.95691 123 GLU A CA 1
ATOM 806 C C . GLU A 1 131 ? 28.44859 -18.95845 -13.36111 1.000 33.06467 123 GLU A C 1
ATOM 807 O O . GLU A 1 131 ? 27.97321 -17.88933 -13.76826 1.000 31.30833 123 GLU A O 1
ATOM 813 N N . ASP A 1 132 ? 28.33384 -19.33821 -12.08324 1.000 30.22054 124 ASP A N 1
ATOM 814 C CA . ASP A 1 132 ? 27.49276 -18.60974 -11.14257 1.000 23.97182 124 ASP A CA 1
ATOM 815 C C . ASP A 1 132 ? 28.30165 -17.79206 -10.13047 1.000 20.97046 124 ASP A C 1
ATOM 816 O O . ASP A 1 132 ? 27.76067 -17.37219 -9.10351 1.000 20.56475 124 ASP A O 1
ATOM 821 N N . GLY A 1 133 ? 29.57900 -17.57774 -10.38805 1.000 19.96197 125 GLY A N 1
ATOM 822 C CA . GLY A 1 133 ? 30.42564 -16.81455 -9.51263 1.000 19.87819 125 GLY A CA 1
ATOM 823 C C . GLY A 1 133 ? 31.25468 -17.63170 -8.53642 1.000 16.81541 125 GLY A C 1
ATOM 824 O O . GLY A 1 133 ? 32.22656 -17.10153 -7.98962 1.000 15.80172 125 GLY A O 1
ATOM 825 N N . SER A 1 134 ? 30.91873 -18.90295 -8.30612 1.000 17.56733 126 SER A N 1
ATOM 826 C CA . SER A 1 134 ? 31.66243 -19.67220 -7.31226 1.000 18.05382 126 SER A CA 1
ATOM 827 C C . SER A 1 134 ? 33.09299 -19.92114 -7.76637 1.000 16.20018 126 SER A C 1
ATOM 828 O O . SER A 1 134 ? 34.04107 -19.73439 -6.99884 1.000 16.13234 126 SER A O 1
ATOM 831 N N . LEU A 1 135 ? 33.26717 -20.33785 -9.02027 1.000 15.89355 127 LEU A N 1
ATOM 832 C CA . LEU A 1 135 ? 34.60586 -20.55913 -9.55524 1.000 17.34166 127 LEU A CA 1
ATOM 833 C C . LEU A 1 135 ? 35.40802 -19.26009 -9.56627 1.000 14.67732 127 LEU A C 1
ATOM 834 O O . LEU A 1 135 ? 36.57383 -19.23372 -9.16130 1.000 14.08730 127 LEU A O 1
ATOM 839 N N . GLN A 1 136 ? 34.77606 -18.16513 -9.99415 1.000 13.98255 128 GLN A N 1
ATOM 840 C CA . GLN A 1 136 ? 35.41764 -16.85569 -9.96392 1.000 14.36644 128 GLN A CA 1
ATOM 841 C C . GLN A 1 136 ? 35.83212 -16.48606 -8.54847 1.000 14.70532 128 GLN A C 1
ATOM 842 O O . GLN A 1 136 ? 36.92616 -15.93914 -8.33028 1.000 13.97691 128 GLN A O 1
ATOM 848 N N . GLY A 1 137 ? 34.97818 -16.78048 -7.57281 1.000 14.45570 129 GLY A N 1
ATOM 849 C CA . GLY A 1 137 ? 35.33897 -16.48570 -6.19457 1.000 13.48443 129 GLY A CA 1
ATOM 850 C C . GLY A 1 137 ? 36.55233 -17.26624 -5.72643 1.000 16.00858 129 GLY A C 1
ATOM 851 O O . GLY A 1 137 ? 37.42279 -16.73028 -5.03505 1.000 14.07525 129 GLY A O 1
ATOM 852 N N . MET A 1 138 ? 36.62893 -18.54431 -6.08928 1.000 14.22206 130 MET A N 1
ATOM 853 C CA . MET A 1 138 ? 37.80134 -19.32571 -5.71406 1.000 16.93400 130 MET A CA 1
ATOM 854 C C . MET A 1 138 ? 39.06982 -18.79236 -6.38066 1.000 16.52172 130 MET A C 1
ATOM 855 O O . MET A 1 138 ? 40.13560 -18.72003 -5.75117 1.000 15.36559 130 MET A O 1
ATOM 860 N N . LEU A 1 139 ? 38.97853 -18.42454 -7.65739 1.000 15.41157 131 LEU A N 1
ATOM 861 C CA . LEU A 1 139 ? 40.13175 -17.86134 -8.34793 1.000 14.62377 131 LEU A CA 1
ATOM 862 C C . LEU A 1 139 ? 40.56611 -16.55980 -7.69877 1.000 18.46762 131 LEU A C 1
ATOM 863 O O . LEU A 1 139 ? 41.76605 -16.28606 -7.58104 1.000 16.44642 131 LEU A O 1
ATOM 868 N N . ARG A 1 140 ? 39.60337 -15.74798 -7.25334 1.000 17.13193 132 ARG A N 1
ATOM 869 C CA . ARG A 1 140 ? 39.95270 -14.52241 -6.54171 1.000 18.25296 132 ARG A CA 1
ATOM 870 C C . ARG A 1 140 ? 40.65915 -14.81719 -5.22291 1.000 16.69799 132 ARG A C 1
ATOM 871 O O . ARG A 1 140 ? 41.56928 -14.08342 -4.82143 1.000 16.43065 132 ARG A O 1
ATOM 879 N N . MET A 1 141 ? 40.22869 -15.86530 -4.51376 1.000 17.07216 133 MET A N 1
ATOM 880 C CA . MET A 1 141 ? 40.89378 -16.23204 -3.26400 1.000 14.49433 133 MET A CA 1
ATOM 881 C C . MET A 1 141 ? 42.35137 -16.60732 -3.50715 1.000 16.81997 133 MET A C 1
ATOM 882 O O . MET A 1 141 ? 43.21448 -16.40845 -2.63849 1.000 17.99090 133 MET A O 1
ATOM 887 N N . ALA A 1 142 ? 42.63641 -17.14550 -4.67773 1.000 16.14699 134 ALA A N 1
ATOM 888 C CA . ALA A 1 142 ? 43.96628 -17.57794 -5.05880 1.000 19.04096 134 ALA A CA 1
ATOM 889 C C . ALA A 1 142 ? 44.70907 -16.52008 -5.86402 1.000 17.04136 134 ALA A C 1
ATOM 890 O O . ALA A 1 142 ? 45.81131 -16.79052 -6.34505 1.000 16.96300 134 ALA A O 1
ATOM 892 N N . ASN A 1 143 ? 44.12680 -15.33022 -6.02031 1.000 17.96222 135 ASN A N 1
ATOM 893 C CA . ASN A 1 143 ? 44.77484 -14.20615 -6.70823 1.000 17.41292 135 ASN A CA 1
ATOM 894 C C . ASN A 1 143 ? 45.19543 -14.58440 -8.13813 1.000 22.51534 135 ASN A C 1
ATOM 895 O O . ASN A 1 143 ? 46.25090 -14.18792 -8.63709 1.000 18.52295 135 ASN A O 1
ATOM 900 N N . LEU A 1 144 ? 44.34954 -15.37125 -8.80157 1.000 17.13280 136 LEU A N 1
ATOM 901 C CA . LEU A 1 144 ? 44.59220 -15.79042 -10.17414 1.000 16.11163 136 LEU A CA 1
ATOM 902 C C . LEU A 1 144 ? 43.79560 -14.90549 -11.11629 1.000 16.75505 136 LEU A C 1
ATOM 903 O O . LEU A 1 144 ? 42.56051 -14.85849 -10.98346 1.000 18.72386 136 LEU A O 1
ATOM 908 N N . PRO A 1 145 ? 44.42708 -14.17112 -12.05298 1.000 17.38872 137 PRO A N 1
ATOM 909 C CA . PRO A 1 145 ? 43.64341 -13.41268 -13.04577 1.000 20.81574 137 PRO A CA 1
ATOM 910 C C . PRO A 1 145 ? 42.84863 -14.37921 -13.89842 1.000 17.97045 137 PRO A C 1
ATOM 911 O O . PRO A 1 145 ? 43.26494 -15.52021 -14.10059 1.000 18.14216 137 PRO A O 1
ATOM 915 N N . PHE A 1 146 ? 41.70617 -13.91785 -14.41014 1.000 18.16332 138 PHE A N 1
ATOM 916 C CA . PHE A 1 146 ? 40.87067 -14.80052 -15.21683 1.000 15.73778 138 PHE A CA 1
ATOM 917 C C . PHE A 1 146 ? 40.04575 -14.01651 -16.23489 1.000 15.23794 138 PHE A C 1
ATOM 918 O O . PHE A 1 146 ? 39.67744 -12.85710 -16.02453 1.000 15.69316 138 PHE A O 1
ATOM 926 N N . VAL A 1 147 ? 39.75829 -14.69554 -17.34899 1.000 14.21404 139 VAL A N 1
ATOM 927 C CA . VAL A 1 147 ? 38.91920 -14.16594 -18.41611 1.000 14.64902 139 VAL A CA 1
ATOM 928 C C . VAL A 1 147 ? 37.45815 -14.11997 -17.97261 1.000 15.00261 139 VAL A C 1
ATOM 929 O O . VAL A 1 147 ? 36.99300 -14.97214 -17.20618 1.000 16.53812 139 VAL A O 1
ATOM 933 N N . GLY A 1 148 ? 36.72676 -13.12999 -18.47143 1.000 13.93122 140 GLY A N 1
ATOM 934 C CA . GLY A 1 148 ? 35.28109 -13.09469 -18.31072 1.000 15.57246 140 GLY A CA 1
ATOM 935 C C . GLY A 1 148 ? 34.83896 -12.34217 -17.07134 1.000 15.86890 140 GLY A C 1
ATOM 936 O O . GLY A 1 148 ? 35.60358 -11.63736 -16.41270 1.000 15.09685 140 GLY A O 1
ATOM 937 N N . SER A 1 149 ? 33.56290 -12.51481 -16.74856 1.000 15.94431 141 SER A N 1
ATOM 938 C CA . SER A 1 149 ? 32.93015 -11.69053 -15.73775 1.000 15.00979 141 SER A CA 1
ATOM 939 C C . SER A 1 149 ? 33.37466 -12.08721 -14.33432 1.000 16.04310 141 SER A C 1
ATOM 940 O O . SER A 1 149 ? 33.77140 -13.22610 -14.07701 1.000 14.25215 141 SER A O 1
ATOM 943 N N . ASP A 1 150 ? 33.30984 -11.12840 -13.41846 1.000 15.55990 142 ASP A N 1
ATOM 944 C CA . ASP A 1 150 ? 33.81236 -11.38247 -12.07067 1.000 14.83298 142 ASP A CA 1
ATOM 945 C C . ASP A 1 150 ? 32.68748 -11.99913 -11.23217 1.000 16.07404 142 ASP A C 1
ATOM 946 O O . ASP A 1 150 ? 31.67799 -12.45275 -11.77032 1.000 15.57422 142 ASP A O 1
ATOM 951 N N . VAL A 1 151 ? 32.85039 -12.02064 -9.90047 1.000 13.12872 143 VAL A N 1
ATOM 952 C CA . VAL A 1 151 ? 31.90837 -12.72974 -9.03372 1.000 13.32562 143 VAL A CA 1
ATOM 953 C C . VAL A 1 151 ? 30.49801 -12.17551 -9.18226 1.000 13.20380 143 VAL A C 1
ATOM 954 O O . VAL A 1 151 ? 29.54033 -12.92272 -9.41327 1.000 12.24749 143 VAL A O 1
ATOM 958 N N . LEU A 1 152 ? 30.34253 -10.86108 -9.02095 1.000 11.42662 144 LEU A N 1
ATOM 959 C CA . LEU A 1 152 ? 29.01080 -10.27400 -9.04008 1.000 13.53678 144 LEU A CA 1
ATOM 960 C C . LEU A 1 152 ? 28.37972 -10.38712 -10.41879 1.000 13.04928 144 LEU A C 1
ATOM 961 O O . LEU A 1 152 ? 27.22110 -10.78107 -10.54436 1.000 10.98482 144 LEU A O 1
ATOM 966 N N . GLY A 1 153 ? 29.12773 -10.03584 -11.46876 1.000 13.80141 145 GLY A N 1
ATOM 967 C CA . GLY A 1 153 ? 28.56093 -10.10733 -12.80603 1.000 12.14841 145 GLY A CA 1
ATOM 968 C C . GLY A 1 153 ? 28.14659 -11.51759 -13.18219 1.000 13.47465 145 GLY A C 1
ATOM 969 O O . GLY A 1 153 ? 27.09217 -11.72578 -13.78561 1.000 13.68670 145 GLY A O 1
ATOM 970 N N . SER A 1 154 ? 28.96510 -12.49995 -12.82022 1.000 11.90769 146 SER A N 1
ATOM 971 C CA . SER A 1 154 ? 28.62908 -13.89133 -13.09630 1.000 11.37117 146 SER A CA 1
ATOM 972 C C . SER A 1 154 ? 27.38157 -14.31460 -12.33403 1.000 13.12987 146 SER A C 1
ATOM 973 O O . SER A 1 154 ? 26.45145 -14.88535 -12.91037 1.000 14.81873 146 SER A O 1
ATOM 976 N N . ALA A 1 155 ? 27.36826 -14.08028 -11.01674 1.000 12.94971 147 ALA A N 1
ATOM 977 C CA . ALA A 1 155 ? 26.23778 -14.47855 -10.18223 1.000 12.05499 147 ALA A CA 1
ATOM 978 C C . ALA A 1 155 ? 24.94971 -13.80427 -10.61554 1.000 12.71276 147 ALA A C 1
ATOM 979 O O . ALA A 1 155 ? 23.88105 -14.44399 -10.65779 1.000 11.61242 147 ALA A O 1
ATOM 981 N N . ALA A 1 156 ? 25.01622 -12.50357 -10.91740 1.000 12.27096 148 ALA A N 1
ATOM 982 C CA . ALA A 1 156 ? 23.80905 -11.75998 -11.26253 1.000 11.54695 148 ALA A CA 1
ATOM 983 C C . ALA A 1 156 ? 23.25625 -12.19636 -12.61384 1.000 12.68783 148 ALA A C 1
ATOM 984 O O . ALA A 1 156 ? 22.03710 -12.35872 -12.76729 1.000 11.55159 148 ALA A O 1
ATOM 986 N N . CYS A 1 157 ? 24.13380 -12.38320 -13.60715 1.000 11.14135 149 CYS A N 1
ATOM 987 C CA . CYS A 1 157 ? 23.66050 -12.83091 -14.92062 1.000 11.96201 149 CYS A CA 1
ATOM 988 C C . CYS A 1 157 ? 23.11673 -14.24689 -14.86987 1.000 14.69679 149 CYS A C 1
ATOM 989 O O . CYS A 1 157 ? 22.24546 -14.61490 -15.67281 1.000 12.84884 149 CYS A O 1
ATOM 992 N N . MET A 1 158 ? 23.63505 -15.06276 -13.95424 1.000 11.58997 150 MET A N 1
ATOM 993 C CA . MET A 1 158 ? 23.14909 -16.43210 -13.82647 1.000 15.54125 150 MET A CA 1
ATOM 994 C C . MET A 1 158 ? 21.72078 -16.46472 -13.30249 1.000 16.29447 150 MET A C 1
ATOM 995 O O . MET A 1 158 ? 20.93858 -17.35031 -13.67545 1.000 17.27779 150 MET A O 1
ATOM 1000 N N . ASP A 1 159 ? 21.34844 -15.48980 -12.48204 1.000 11.96853 151 ASP A N 1
ATOM 1001 C CA . ASP A 1 159 ? 20.01850 -15.42606 -11.88847 1.000 11.93439 151 ASP A CA 1
ATOM 1002 C C . ASP A 1 159 ? 19.11004 -14.61178 -12.80224 1.000 13.59843 151 ASP A C 1
ATOM 1003 O O . ASP A 1 159 ? 19.23135 -13.38531 -12.86207 1.000 13.41290 151 ASP A O 1
ATOM 1008 N N . LYS A 1 160 ? 18.18811 -15.28711 -13.50524 1.000 12.16923 152 LYS A N 1
ATOM 1009 C CA . LYS A 1 160 ? 17.35101 -14.56416 -14.46047 1.000 14.21545 152 LYS A CA 1
ATOM 1010 C C . LYS A 1 160 ? 16.44739 -13.54619 -13.77395 1.000 11.42986 152 LYS A C 1
ATOM 1011 O O . LYS A 1 160 ? 16.12220 -12.52051 -14.37399 1.000 13.73319 152 LYS A O 1
ATOM 1017 N N . ASP A 1 161 ? 16.03037 -13.81103 -12.53195 1.000 11.14581 153 ASP A N 1
ATOM 1018 C CA . ASP A 1 161 ? 15.18781 -12.86551 -11.80589 1.000 14.60578 153 ASP A CA 1
ATOM 1019 C C . ASP A 1 161 ? 15.95017 -11.57849 -11.49097 1.000 13.84133 153 ASP A C 1
ATOM 1020 O O . ASP A 1 161 ? 15.46039 -10.46332 -11.74690 1.000 14.98367 153 ASP A O 1
ATOM 1025 N N . VAL A 1 162 ? 17.16315 -11.71299 -10.95926 1.000 12.29941 154 VAL A N 1
ATOM 1026 C CA . VAL A 1 162 ? 17.97373 -10.52763 -10.68658 1.000 12.32829 154 VAL A CA 1
ATOM 1027 C C . VAL A 1 162 ? 18.31939 -9.78738 -11.98612 1.000 12.23704 154 VAL A C 1
ATOM 1028 O O . VAL A 1 162 ? 18.23789 -8.55394 -12.05437 1.000 12.38095 154 VAL A O 1
ATOM 1032 N N . THR A 1 163 ? 18.72744 -10.52410 -13.02643 1.000 9.52245 155 THR A N 1
ATOM 1033 C CA . THR A 1 163 ? 19.03062 -9.88681 -14.31492 1.000 12.40601 155 THR A CA 1
ATOM 1034 C C . THR A 1 163 ? 17.84595 -9.07178 -14.81737 1.000 13.56613 155 THR A C 1
ATOM 1035 O O . THR A 1 163 ? 17.99610 -7.89966 -15.19663 1.000 12.37283 155 THR A O 1
ATOM 1039 N N . LYS A 1 164 ? 16.64619 -9.67060 -14.80364 1.000 11.80277 156 LYS A N 1
ATOM 1040 C CA . LYS A 1 164 ? 15.47759 -8.96388 -15.32635 1.000 12.74609 156 LYS A CA 1
ATOM 1041 C C . LYS A 1 164 ? 15.15375 -7.73292 -14.49345 1.000 10.86378 156 LYS A C 1
ATOM 1042 O O . LYS A 1 164 ? 14.75607 -6.69310 -15.03940 1.000 12.06631 156 LYS A O 1
ATOM 1048 N N . ARG A 1 165 ? 15.32567 -7.82223 -13.16956 1.000 11.58375 157 ARG A N 1
ATOM 1049 C CA . ARG A 1 165 ? 15.04558 -6.66870 -12.32604 1.000 12.27165 157 ARG A CA 1
ATOM 1050 C C . ARG A 1 165 ? 16.01314 -5.52725 -12.60158 1.000 12.04731 157 ARG A C 1
ATOM 1051 O O . ARG A 1 165 ? 15.59748 -4.36611 -12.67609 1.000 10.66896 157 ARG A O 1
ATOM 1059 N N . LEU A 1 166 ? 17.30930 -5.83009 -12.72749 1.000 11.41000 158 LEU A N 1
ATOM 1060 C CA . LEU A 1 166 ? 18.27260 -4.77218 -13.03491 1.000 13.41331 158 LEU A CA 1
ATOM 1061 C C . LEU A 1 166 ? 18.01613 -4.17952 -14.40926 1.000 13.20223 158 LEU A C 1
ATOM 1062 O O . LEU A 1 166 ? 18.13693 -2.96129 -14.60446 1.000 12.09347 158 LEU A O 1
ATOM 1067 N N . LEU A 1 167 ? 17.66840 -5.02289 -15.38374 1.000 12.32923 159 LEU A N 1
ATOM 1068 C CA . LEU A 1 167 ? 17.39639 -4.50549 -16.72246 1.000 12.79855 159 LEU A CA 1
ATOM 1069 C C . LEU A 1 167 ? 16.16703 -3.60991 -16.72398 1.000 13.89534 159 LEU A C 1
ATOM 1070 O O . LEU A 1 167 ? 16.16203 -2.54356 -17.35359 1.000 13.92384 159 LEU A O 1
ATOM 1075 N N . ARG A 1 168 ? 15.11511 -4.03086 -16.02077 1.000 11.73172 160 ARG A N 1
ATOM 1076 C CA . ARG A 1 168 ? 13.89966 -3.22808 -15.91258 1.000 15.38669 160 ARG A CA 1
ATOM 1077 C C . ARG A 1 168 ? 14.20433 -1.86521 -15.29556 1.000 16.65471 160 ARG A C 1
ATOM 1078 O O . ARG A 1 168 ? 13.77286 -0.81659 -15.80168 1.000 18.34399 160 ARG A O 1
ATOM 1086 N N . ASP A 1 169 ? 14.96690 -1.87047 -14.20347 1.000 13.41131 161 ASP A N 1
ATOM 1087 C CA . ASP A 1 169 ? 15.35754 -0.64104 -13.51691 1.000 15.16755 161 ASP A CA 1
ATOM 1088 C C . ASP A 1 169 ? 16.15644 0.28740 -14.42407 1.000 18.48901 161 ASP A C 1
ATOM 1089 O O . ASP A 1 169 ? 16.07283 1.51578 -14.29370 1.000 15.54684 161 ASP A O 1
ATOM 1094 N N . ALA A 1 170 ? 16.92597 -0.27043 -15.34842 1.000 14.16089 162 ALA A N 1
ATOM 1095 C CA . ALA A 1 170 ? 17.65778 0.52064 -16.32470 1.000 15.92487 162 ALA A CA 1
ATOM 1096 C C . ALA A 1 170 ? 16.78572 1.00012 -17.48760 1.000 14.11525 162 ALA A C 1
ATOM 1097 O O . ALA A 1 170 ? 17.29595 1.65930 -18.38543 1.000 16.27940 162 ALA A O 1
ATOM 1099 N N . GLY A 1 171 ? 15.50030 0.68700 -17.50330 1.000 14.73955 163 GLY A N 1
ATOM 1100 C CA . GLY A 1 171 ? 14.64595 1.11977 -18.59076 1.000 17.05791 163 GLY A CA 1
ATOM 1101 C C . GLY A 1 171 ? 14.68772 0.22859 -19.81161 1.000 19.03029 163 GLY A C 1
ATOM 1102 O O . GLY A 1 171 ? 14.17108 0.62311 -20.85856 1.000 17.38287 163 GLY A O 1
ATOM 1103 N N . LEU A 1 172 ? 15.27343 -0.96310 -19.70730 1.000 15.10901 164 LEU A N 1
ATOM 1104 C CA . LEU A 1 172 ? 15.35667 -1.88595 -20.83184 1.000 17.75693 164 LEU A CA 1
ATOM 1105 C C . LEU A 1 172 ? 14.19340 -2.87465 -20.77291 1.000 21.76371 164 LEU A C 1
ATOM 1106 O O . LEU A 1 172 ? 13.67117 -3.16667 -19.70006 1.000 20.73425 164 LEU A O 1
ATOM 1111 N N . ALA A 1 173 ? 13.78171 -3.37857 -21.93735 1.000 14.83717 165 ALA A N 1
ATOM 1112 C CA . ALA A 1 173 ? 12.58427 -4.20957 -21.99820 1.000 18.91295 165 ALA A CA 1
ATOM 1113 C C . ALA A 1 173 ? 12.91023 -5.66123 -21.65747 1.000 15.97131 165 ALA A C 1
ATOM 1114 O O . ALA A 1 173 ? 13.86281 -6.22781 -22.19842 1.000 15.78608 165 ALA A O 1
ATOM 1116 N N . VAL A 1 174 ? 12.10423 -6.25809 -20.77367 1.000 13.03487 166 VAL A N 1
ATOM 1117 C CA . VAL A 1 174 ? 12.15338 -7.68218 -20.44443 1.000 13.12141 166 VAL A CA 1
ATOM 1118 C C . VAL A 1 174 ? 10.73793 -8.23231 -20.54825 1.000 13.37462 166 VAL A C 1
ATOM 1119 O O . VAL A 1 174 ? 9.75570 -7.48385 -20.54537 1.000 17.85866 166 VAL A O 1
ATOM 1123 N N . ALA A 1 175 ? 10.62385 -9.54845 -20.62655 1.000 14.85926 167 ALA A N 1
ATOM 1124 C CA . ALA A 1 175 ? 9.28502 -10.14655 -20.65630 1.000 14.63970 167 ALA A CA 1
ATOM 1125 C C . ALA A 1 175 ? 8.58965 -9.91399 -19.31514 1.000 13.70810 167 ALA A C 1
ATOM 1126 O O . ALA A 1 175 ? 9.19404 -10.15656 -18.26549 1.000 13.08915 167 ALA A O 1
ATOM 1128 N N . PRO A 1 176 ? 7.35893 -9.38682 -19.30233 1.000 14.66559 168 PRO A N 1
ATOM 1129 C CA . PRO A 1 176 ? 6.62685 -9.25394 -18.03299 1.000 13.63079 168 PRO A CA 1
ATOM 1130 C C . PRO A 1 176 ? 6.65149 -10.57546 -17.27991 1.000 15.73008 168 PRO A C 1
ATOM 1131 O O . PRO A 1 176 ? 6.60482 -11.64984 -17.88379 1.000 14.36555 168 PRO A O 1
ATOM 1135 N N . PHE A 1 177 ? 6.74405 -10.50428 -15.95186 1.000 13.68160 169 PHE A N 1
ATOM 1136 C CA . PHE A 1 177 ? 7.02367 -11.73608 -15.22594 1.000 15.29696 169 PHE A CA 1
ATOM 1137 C C . PHE A 1 177 ? 6.60245 -11.64619 -13.76724 1.000 16.18338 169 PHE A C 1
ATOM 1138 O O . PHE A 1 177 ? 6.35917 -10.56515 -13.22535 1.000 15.17807 169 PHE A O 1
ATOM 1146 N N . ILE A 1 178 ? 6.51418 -12.82782 -13.15327 1.000 14.83396 170 ILE A N 1
ATOM 1147 C CA . ILE A 1 178 ? 6.36365 -13.00883 -11.71484 1.000 16.45209 170 ILE A CA 1
ATOM 1148 C C . ILE A 1 178 ? 7.44970 -13.98139 -11.28670 1.000 14.27449 170 ILE A C 1
ATOM 1149 O O . ILE A 1 178 ? 7.61837 -15.03215 -11.91550 1.000 16.21054 170 ILE A O 1
ATOM 1154 N N . THR A 1 179 ? 8.19267 -13.63734 -10.23714 1.000 13.68782 171 THR A N 1
ATOM 1155 C CA . THR A 1 179 ? 9.17479 -14.55323 -9.67817 1.000 12.87431 171 THR A CA 1
ATOM 1156 C C . THR A 1 179 ? 8.60158 -15.16294 -8.40246 1.000 14.39296 171 THR A C 1
ATOM 1157 O O . THR A 1 179 ? 8.28714 -14.44323 -7.43956 1.000 14.78671 171 THR A O 1
ATOM 1161 N N . LEU A 1 180 ? 8.44499 -16.48168 -8.42014 1.000 13.45115 172 LEU A N 1
ATOM 1162 C CA . LEU A 1 180 ? 7.93623 -17.23810 -7.28653 1.000 12.74230 172 LEU A CA 1
ATOM 1163 C C . LEU A 1 180 ? 9.10535 -17.67719 -6.41836 1.000 15.43855 172 LEU A C 1
ATOM 1164 O O . LEU A 1 180 ? 10.10962 -18.20409 -6.92785 1.000 14.89514 172 LEU A O 1
ATOM 1169 N N . THR A 1 181 ? 8.96863 -17.47012 -5.11647 1.000 14.88676 173 THR A N 1
ATOM 1170 C CA . THR A 1 181 ? 9.95709 -17.88964 -4.14368 1.000 13.78356 173 THR A CA 1
ATOM 1171 C C . THR A 1 181 ? 9.29341 -18.86395 -3.18754 1.000 11.44846 173 THR A C 1
ATOM 1172 O O . THR A 1 181 ? 8.06958 -18.98497 -3.14608 1.000 11.78838 173 THR A O 1
ATOM 1176 N N . ARG A 1 182 ? 10.10082 -19.54256 -2.36837 1.000 15.21632 174 ARG A N 1
ATOM 1177 C CA . ARG A 1 182 ? 9.48118 -20.38241 -1.35309 1.000 15.71130 174 ARG A CA 1
ATOM 1178 C C . ARG A 1 182 ? 8.60881 -19.55114 -0.42610 1.000 14.29769 174 ARG A C 1
ATOM 1179 O O . ARG A 1 182 ? 7.54473 -20.01330 -0.01481 1.000 13.50190 174 ARG A O 1
ATOM 1187 N N . ALA A 1 183 ? 8.99108 -18.28860 -0.17489 1.000 14.67784 175 ALA A N 1
ATOM 1188 C CA . ALA A 1 183 ? 8.23858 -17.44512 0.75359 1.000 16.47435 175 ALA A CA 1
ATOM 1189 C C . ALA A 1 183 ? 6.92492 -16.96224 0.14858 1.000 16.05661 175 ALA A C 1
ATOM 1190 O O . ALA A 1 183 ? 5.92154 -16.84562 0.86195 1.000 15.69334 175 ALA A O 1
ATOM 1192 N N . ASN A 1 184 ? 6.91590 -16.61348 -1.13879 1.000 13.70737 176 ASN A N 1
ATOM 1193 C CA . ASN A 1 184 ? 5.71692 -15.99955 -1.70370 1.000 15.28377 176 ASN A CA 1
ATOM 1194 C C . ASN A 1 184 ? 4.85656 -16.93443 -2.54638 1.000 15.76877 176 ASN A C 1
ATOM 1195 O O . ASN A 1 184 ? 3.78831 -16.50317 -2.98204 1.000 15.12627 176 ASN A O 1
ATOM 1200 N N . ARG A 1 185 ? 5.29307 -18.16697 -2.83945 1.000 13.75669 177 ARG A N 1
ATOM 1201 C CA . ARG A 1 185 ? 4.64046 -18.87356 -3.94473 1.000 14.13442 177 ARG A CA 1
ATOM 1202 C C . ARG A 1 185 ? 3.18284 -19.20465 -3.63588 1.000 15.30555 177 ARG A C 1
ATOM 1203 O O . ARG A 1 185 ? 2.34505 -19.18506 -4.54710 1.000 15.41473 177 ARG A O 1
ATOM 1211 N N . ALA A 1 186 ? 2.85030 -19.46471 -2.36913 1.000 14.25217 178 ALA A N 1
ATOM 1212 C CA . ALA A 1 186 ? 1.47935 -19.84569 -2.04189 1.000 15.35877 178 ALA A CA 1
ATOM 1213 C C . ALA A 1 186 ? 0.49064 -18.69380 -2.19046 1.000 17.93501 178 ALA A C 1
ATOM 1214 O O . ALA A 1 186 ? -0.72011 -18.93699 -2.12923 1.000 20.01492 178 ALA A O 1
ATOM 1216 N N . GLN A 1 187 ? 0.96599 -17.46346 -2.39842 1.000 16.51713 179 GLN A N 1
ATOM 1217 C CA . GLN A 1 187 ? 0.07647 -16.31818 -2.59030 1.000 20.99595 179 GLN A CA 1
ATOM 1218 C C . GLN A 1 187 ? -0.55795 -16.27588 -3.97914 1.000 20.56323 179 GLN A C 1
ATOM 1219 O O . GLN A 1 187 ? -1.46665 -15.46747 -4.19783 1.000 23.61972 179 GLN A O 1
ATOM 1225 N N . PHE A 1 188 ? -0.09781 -17.09503 -4.92061 1.000 17.03084 180 PHE A N 1
ATOM 1226 C CA . PHE A 1 188 ? -0.50053 -16.98670 -6.31364 1.000 19.01312 180 PHE A CA 1
ATOM 1227 C C . PHE A 1 188 ? -1.31566 -18.19939 -6.72660 1.000 21.28132 180 PHE A C 1
ATOM 1228 O O . PHE A 1 188 ? -1.01089 -19.32238 -6.32364 1.000 18.37200 180 PHE A O 1
ATOM 1236 N N . SER A 1 189 ? -2.35834 -17.96601 -7.51736 1.000 19.49937 181 SER A N 1
ATOM 1237 C CA . SER A 1 189 ? -3.05456 -19.02668 -8.23697 1.000 20.02336 181 SER A CA 1
ATOM 1238 C C . SER A 1 189 ? -2.74498 -18.89832 -9.72149 1.000 18.80461 181 SER A C 1
ATOM 1239 O O . SER A 1 189 ? -2.23385 -17.87326 -10.18220 1.000 17.12338 181 SER A O 1
ATOM 1242 N N . PHE A 1 190 ? -3.06270 -19.94661 -10.48198 1.000 16.85488 182 PHE A N 1
ATOM 1243 C CA . PHE A 1 190 ? -2.94945 -19.81638 -11.93477 1.000 18.75834 182 PHE A CA 1
ATOM 1244 C C . PHE A 1 190 ? -3.81268 -18.66212 -12.43289 1.000 19.93361 182 PHE A C 1
ATOM 1245 O O . PHE A 1 190 ? -3.42869 -17.94093 -13.36055 1.000 19.76170 182 PHE A O 1
ATOM 1253 N N . ALA A 1 191 ? -4.98198 -18.46645 -11.81670 1.000 19.64054 183 ALA A N 1
ATOM 1254 C CA . ALA A 1 191 ? -5.84488 -17.35542 -12.20117 1.000 24.27152 183 ALA A CA 1
ATOM 1255 C C . ALA A 1 191 ? -5.13994 -16.01823 -12.02982 1.000 22.45225 183 ALA A C 1
ATOM 1256 O O . ALA A 1 191 ? -5.25171 -15.14674 -12.89747 1.000 19.75366 183 ALA A O 1
ATOM 1258 N N . ASP A 1 192 ? -4.41444 -15.83169 -10.91752 1.000 18.02999 184 ASP A N 1
ATOM 1259 C CA . ASP A 1 192 ? -3.67287 -14.58112 -10.72119 1.000 20.95562 184 ASP A CA 1
ATOM 1260 C C . ASP A 1 192 ? -2.60284 -14.40796 -11.78189 1.000 20.85263 184 ASP A C 1
ATOM 1261 O O . ASP A 1 192 ? -2.39931 -13.30354 -12.29804 1.000 19.43163 184 ASP A O 1
ATOM 1266 N N . VAL A 1 193 ? -1.87232 -15.48490 -12.07529 1.000 16.07018 185 VAL A N 1
ATOM 1267 C CA . VAL A 1 193 ? -0.76966 -15.41681 -13.02194 1.000 17.85218 185 VAL A CA 1
ATOM 1268 C C . VAL A 1 193 ? -1.28662 -15.12819 -14.42284 1.000 18.74264 185 VAL A C 1
ATOM 1269 O O . VAL A 1 193 ? -0.73815 -14.28394 -15.13740 1.000 18.87696 185 VAL A O 1
ATOM 1273 N N . GLU A 1 194 ? -2.32355 -15.85207 -14.84511 1.000 16.37904 186 GLU A N 1
ATOM 1274 C CA . GLU A 1 194 ? -2.91500 -15.60882 -16.16431 1.000 20.37996 186 GLU A CA 1
ATOM 1275 C C . GLU A 1 194 ? -3.48766 -14.19894 -16.26704 1.000 21.89048 186 GLU A C 1
ATOM 1276 O O . GLU A 1 194 ? -3.42949 -13.56631 -17.33354 1.000 23.27283 186 GLU A O 1
ATOM 1282 N N . ALA A 1 195 ? -4.08483 -13.70507 -15.18234 1.000 21.30955 187 ALA A N 1
ATOM 1283 C CA . ALA A 1 195 ? -4.63596 -12.35529 -15.20559 1.000 24.31666 187 ALA A CA 1
ATOM 1284 C C . ALA A 1 195 ? -3.54394 -11.32804 -15.48002 1.000 21.16287 187 ALA A C 1
ATOM 1285 O O . ALA A 1 195 ? -3.74601 -10.38215 -16.25282 1.000 25.76476 187 ALA A O 1
ATOM 1287 N N . LYS A 1 196 ? -2.36939 -11.51570 -14.88653 1.000 20.03387 188 LYS A N 1
ATOM 1288 C CA . LYS A 1 196 ? -1.29012 -10.55193 -15.05561 1.000 22.34274 188 LYS A CA 1
ATOM 1289 C C . LYS A 1 196 ? -0.56699 -10.72703 -16.38122 1.000 22.45961 188 LYS A C 1
ATOM 1290 O O . LYS A 1 196 ? -0.20740 -9.73648 -17.02488 1.000 24.95896 188 LYS A O 1
ATOM 1296 N N . LEU A 1 197 ? -0.33765 -11.96690 -16.81129 1.000 20.07999 189 LEU A N 1
ATOM 1297 C CA . LEU A 1 197 ? 0.59768 -12.22354 -17.89984 1.000 20.78152 189 LEU A CA 1
ATOM 1298 C C . LEU A 1 197 ? -0.03328 -12.76250 -19.17974 1.000 23.76896 189 LEU A C 1
ATOM 1299 O O . LEU A 1 197 ? 0.63479 -12.75790 -20.21977 1.000 22.48480 189 LEU A O 1
ATOM 1304 N N . GLY A 1 198 ? -1.27059 -13.24583 -19.13145 1.000 21.26141 190 GLY A N 1
ATOM 1305 C CA . GLY A 1 198 ? -1.88945 -13.87072 -20.29059 1.000 24.35167 190 GLY A CA 1
ATOM 1306 C C . GLY A 1 198 ? -1.32587 -15.26143 -20.55184 1.000 22.08362 190 GLY A C 1
ATOM 1307 O O . GLY A 1 198 ? -0.56808 -15.82557 -19.75510 1.000 25.85570 190 GLY A O 1
ATOM 1308 N N . LEU A 1 199 ? -1.71195 -15.81450 -21.69686 1.000 23.08635 191 LEU A N 1
ATOM 1309 C CA . LEU A 1 199 ? -1.25292 -17.11739 -22.15173 1.000 20.83160 191 LEU A CA 1
ATOM 1310 C C . LEU A 1 199 ? -0.75377 -17.02453 -23.58606 1.000 24.51082 191 LEU A C 1
ATOM 1311 O O . LEU A 1 199 ? -1.24300 -16.20390 -24.36780 1.000 22.45152 191 LEU A O 1
ATOM 1316 N N . PRO A 1 200 ? 0.24068 -17.84435 -23.95634 1.000 24.02976 192 PRO A N 1
ATOM 1317 C CA . PRO A 1 200 ? 0.96054 -18.83136 -23.12413 1.000 21.94313 192 PRO A CA 1
ATOM 1318 C C . PRO A 1 200 ? 1.99083 -18.20293 -22.19708 1.000 22.09186 192 PRO A C 1
ATOM 1319 O O . PRO A 1 200 ? 2.38089 -17.04010 -22.32379 1.000 20.53842 192 PRO A O 1
ATOM 1323 N N . LEU A 1 201 ? 2.46179 -19.00109 -21.24874 1.000 18.50103 193 LEU A N 1
ATOM 1324 C CA . LEU A 1 201 ? 3.47489 -18.60243 -20.28864 1.000 17.60134 193 LEU A CA 1
ATOM 1325 C C . LEU A 1 201 ? 4.72458 -19.43672 -20.50058 1.000 16.86683 193 LEU A C 1
ATOM 1326 O O . LEU A 1 201 ? 4.66548 -20.56277 -21.00284 1.000 17.79077 193 LEU A O 1
ATOM 1331 N N . PHE A 1 202 ? 5.85563 -18.89534 -20.08470 1.000 15.66594 194 PHE A N 1
ATOM 1332 C CA . PHE A 1 202 ? 7.07475 -19.67580 -19.98816 1.000 16.37175 194 PHE A CA 1
ATOM 1333 C C . PHE A 1 202 ? 7.50564 -19.69354 -18.53503 1.000 15.94352 194 PHE A C 1
ATOM 1334 O O . PHE A 1 202 ? 7.52620 -18.64717 -17.87238 1.000 17.57716 194 PHE A O 1
ATOM 1342 N N . VAL A 1 203 ? 7.80025 -20.89009 -18.04735 1.000 12.14373 195 VAL A N 1
ATOM 1343 C CA . VAL A 1 203 ? 8.15462 -21.13789 -16.65830 1.000 14.37562 195 VAL A CA 1
ATOM 1344 C C . VAL A 1 203 ? 9.57916 -21.66113 -16.67070 1.000 14.41967 195 VAL A C 1
ATOM 1345 O O . VAL A 1 203 ? 9.88804 -22.60112 -17.41719 1.000 17.47244 195 VAL A O 1
ATOM 1349 N N . LYS A 1 204 ? 10.44775 -21.05065 -15.87004 1.000 14.07788 196 LYS A N 1
ATOM 1350 C CA . LYS A 1 204 ? 11.83622 -21.49377 -15.84036 1.000 15.13310 196 LYS A CA 1
ATOM 1351 C C . LYS A 1 204 ? 12.42848 -21.28270 -14.45624 1.000 13.57880 196 LYS A C 1
ATOM 1352 O O . LYS A 1 204 ? 12.03265 -20.35528 -13.74363 1.000 14.28569 196 LYS A O 1
ATOM 1358 N N . PRO A 1 205 ? 13.37353 -22.12311 -14.04972 1.000 16.64058 197 PRO A N 1
ATOM 1359 C CA . PRO A 1 205 ? 14.13641 -21.82226 -12.83594 1.000 14.01968 197 PRO A CA 1
ATOM 1360 C C . PRO A 1 205 ? 14.93610 -20.55282 -13.04857 1.000 13.99244 197 PRO A C 1
ATOM 1361 O O . PRO A 1 205 ? 15.38213 -20.25665 -14.16519 1.000 16.24562 197 PRO A O 1
ATOM 1365 N N . ALA A 1 206 ? 15.06679 -19.77368 -11.97615 1.000 13.71017 198 ALA A N 1
ATOM 1366 C CA . ALA A 1 206 ? 15.81124 -18.51893 -12.06444 1.000 15.31831 198 ALA A CA 1
ATOM 1367 C C . ALA A 1 206 ? 17.27456 -18.76760 -12.41150 1.000 15.90662 198 ALA A C 1
ATOM 1368 O O . ALA A 1 206 ? 17.87830 -18.01565 -13.18912 1.000 14.84961 198 ALA A O 1
ATOM 1370 N N . ASN A 1 207 ? 17.85660 -19.82267 -11.84569 1.000 17.52282 199 ASN A N 1
ATOM 1371 C CA . ASN A 1 207 ? 19.26827 -20.15681 -11.98153 1.000 23.06954 199 ASN A CA 1
ATOM 1372 C C . ASN A 1 207 ? 19.34493 -21.54895 -12.58206 1.000 30.83403 199 ASN A C 1
ATOM 1373 O O . ASN A 1 207 ? 19.03651 -22.53023 -11.89559 1.000 31.84484 199 ASN A O 1
ATOM 1378 N N . GLN A 1 208 ? 19.72993 -21.64094 -13.84981 1.000 34.73401 200 GLN A N 1
ATOM 1379 C CA . GLN A 1 208 ? 20.07201 -22.94973 -14.42113 1.000 42.33357 200 GLN A CA 1
ATOM 1380 C C . GLN A 1 208 ? 20.88318 -22.84315 -15.71689 1.000 44.92388 200 GLN A C 1
ATOM 1381 O O . GLN A 1 208 ? 20.93929 -21.78764 -16.34562 1.000 43.88373 200 GLN A O 1
ATOM 1387 N N . SER A 1 211 ? 19.08586 -25.41659 -21.02881 1.000 56.86150 203 SER A N 1
ATOM 1388 C CA . SER A 1 211 ? 17.84314 -24.77847 -20.59397 1.000 55.02435 203 SER A CA 1
ATOM 1389 C C . SER A 1 211 ? 16.93217 -25.77684 -19.85782 1.000 53.75178 203 SER A C 1
ATOM 1390 O O . SER A 1 211 ? 15.78234 -26.04231 -20.25342 1.000 47.60388 203 SER A O 1
ATOM 1393 N N . VAL A 1 212 ? 17.47062 -26.30786 -18.76215 1.000 48.97697 204 VAL A N 1
ATOM 1394 C CA . VAL A 1 212 ? 16.76256 -27.30087 -17.97234 1.000 49.33893 204 VAL A CA 1
ATOM 1395 C C . VAL A 1 212 ? 15.59957 -26.65245 -17.23161 1.000 35.91528 204 VAL A C 1
ATOM 1396 O O . VAL A 1 212 ? 15.71082 -25.52699 -16.72461 1.000 33.55424 204 VAL A O 1
ATOM 1400 N N . GLY A 1 213 ? 14.47148 -27.36353 -17.16074 1.000 33.16085 205 GLY A N 1
ATOM 1401 C CA . GLY A 1 213 ? 13.32866 -26.91377 -16.38333 1.000 31.05164 205 GLY A CA 1
ATOM 1402 C C . GLY A 1 213 ? 12.45710 -25.85198 -17.03058 1.000 30.07176 205 GLY A C 1
ATOM 1403 O O . GLY A 1 213 ? 11.57235 -25.31089 -16.34885 1.000 24.61418 205 GLY A O 1
ATOM 1404 N N . VAL A 1 214 ? 12.67571 -25.53212 -18.30905 1.000 26.53516 206 VAL A N 1
ATOM 1405 C CA . VAL A 1 214 ? 11.90720 -24.49874 -19.00911 1.000 25.87549 206 VAL A CA 1
ATOM 1406 C C . VAL A 1 214 ? 10.72014 -25.15266 -19.70072 1.000 26.47158 206 VAL A C 1
ATOM 1407 O O . VAL A 1 214 ? 10.90017 -26.04214 -20.53749 1.000 25.48839 206 VAL A O 1
ATOM 1411 N N . SER A 1 215 ? 9.51054 -24.69249 -19.38394 1.000 20.99259 207 SER A N 1
ATOM 1412 C CA . SER A 1 215 ? 8.29089 -25.25609 -19.95835 1.000 20.46941 207 SER A CA 1
ATOM 1413 C C . SER A 1 215 ? 7.46018 -24.15262 -20.58598 1.000 17.69281 207 SER A C 1
ATOM 1414 O O . SER A 1 215 ? 7.38479 -23.04992 -20.04483 1.000 17.37774 207 SER A O 1
ATOM 1417 N N . LYS A 1 216 ? 6.84144 -24.45433 -21.72501 1.000 19.15844 208 LYS A N 1
ATOM 1418 C CA . LYS A 1 216 ? 5.82530 -23.58350 -22.29731 1.000 19.76673 208 LYS A CA 1
ATOM 1419 C C . LYS A 1 216 ? 4.47474 -24.04508 -21.77091 1.000 20.58823 208 LYS A C 1
ATOM 1420 O O . LYS A 1 216 ? 4.19059 -25.24561 -21.76295 1.000 22.18744 208 LYS A O 1
ATOM 1426 N N . VAL A 1 217 ? 3.65018 -23.10230 -21.32022 1.000 18.89066 209 VAL A N 1
ATOM 1427 C CA . VAL A 1 217 ? 2.44677 -23.42414 -20.55720 1.000 18.08268 209 VAL A CA 1
ATOM 1428 C C . VAL A 1 217 ? 1.21901 -22.80153 -21.21615 1.000 20.99805 209 VAL A C 1
ATOM 1429 O O . VAL A 1 217 ? 1.17711 -21.58494 -21.43332 1.000 19.77208 209 VAL A O 1
ATOM 1433 N N . LYS A 1 218 ? 0.19187 -23.63773 -21.49168 1.000 17.58415 210 LYS A N 1
ATOM 1434 C CA . LYS A 1 218 ? -1.03823 -23.19580 -22.13237 1.000 20.27044 210 LYS A CA 1
ATOM 1435 C C . LYS A 1 218 ? -2.29557 -23.33511 -21.28466 1.000 23.97096 210 LYS A C 1
ATOM 1436 O O . LYS A 1 218 ? -3.35253 -22.85038 -21.70421 1.000 22.12853 210 LYS A O 1
ATOM 1442 N N . ASN A 1 219 ? -2.23029 -23.99054 -20.13245 1.000 20.48877 211 ASN A N 1
ATOM 1443 C CA . ASN A 1 219 ? -3.42721 -24.21479 -19.33266 1.000 19.05670 211 ASN A CA 1
ATOM 1444 C C . ASN A 1 219 ? -2.98633 -24.48754 -17.90238 1.000 19.84331 211 ASN A C 1
ATOM 1445 O O . ASN A 1 219 ? -1.79261 -24.58460 -17.60939 1.000 17.09553 211 ASN A O 1
ATOM 1450 N N . GLU A 1 220 ? -3.97286 -24.59462 -17.01184 1.000 19.76881 212 GLU A N 1
ATOM 1451 C CA . GLU A 1 220 ? -3.68467 -24.71088 -15.58620 1.000 19.96955 212 GLU A CA 1
ATOM 1452 C C . GLU A 1 220 ? -2.89608 -25.97702 -15.26533 1.000 18.04174 212 GLU A C 1
ATOM 1453 O O . GLU A 1 220 ? -1.95278 -25.94120 -14.46540 1.000 16.96586 212 GLU A O 1
ATOM 1459 N N . GLU A 1 221 ? -3.28399 -27.11294 -15.86185 1.000 17.96600 213 GLU A N 1
ATOM 1460 C CA . GLU A 1 221 ? -2.58642 -28.37188 -15.59936 1.000 18.65363 213 GLU A CA 1
ATOM 1461 C C . GLU A 1 221 ? -1.11223 -28.26993 -15.97300 1.000 18.54491 213 GLU A C 1
ATOM 1462 O O . GLU A 1 221 ? -0.23286 -28.65927 -15.19759 1.000 18.59971 213 GLU A O 1
ATOM 1468 N N . GLN A 1 222 ? -0.81906 -27.73620 -17.15749 1.000 17.60625 214 GLN A N 1
ATOM 1469 C CA . GLN A 1 222 ? 0.57859 -27.56248 -17.54562 1.000 17.26478 214 GLN A CA 1
ATOM 1470 C C . GLN A 1 222 ? 1.29000 -26.59618 -16.61797 1.000 15.94532 214 GLN A C 1
ATOM 1471 O O . GLN A 1 222 ? 2.47207 -26.78928 -16.29808 1.000 16.53306 214 GLN A O 1
ATOM 1477 N N . TYR A 1 223 ? 0.59349 -25.53762 -16.19798 1.000 16.85591 215 TYR A N 1
ATOM 1478 C CA . TYR A 1 223 ? 1.18136 -24.57145 -15.27189 1.000 15.59612 215 TYR A CA 1
ATOM 1479 C C . TYR A 1 223 ? 1.64469 -25.25071 -13.98244 1.000 15.56974 215 TYR A C 1
ATOM 1480 O O . TYR A 1 223 ? 2.79769 -25.09414 -13.56538 1.000 15.36255 215 TYR A O 1
ATOM 1489 N N . HIS A 1 224 ? 0.76550 -26.01704 -13.33434 1.000 14.68940 216 HIS A N 1
ATOM 1490 C CA . HIS A 1 224 ? 1.15246 -26.64742 -12.07012 1.000 16.25282 216 HIS A CA 1
ATOM 1491 C C . HIS A 1 224 ? 2.32848 -27.59140 -12.26524 1.000 16.20355 216 HIS A C 1
ATOM 1492 O O . HIS A 1 224 ? 3.25554 -27.62193 -11.44570 1.000 15.27050 216 HIS A O 1
ATOM 1499 N N . GLN A 1 225 ? 2.29254 -28.39217 -13.33326 1.000 16.23332 217 GLN A N 1
ATOM 1500 C CA . GLN A 1 225 ? 3.39118 -29.32467 -13.58967 1.000 16.39987 217 GLN A CA 1
ATOM 1501 C C . GLN A 1 225 ? 4.70275 -28.58021 -13.82741 1.000 17.06045 217 GLN A C 1
ATOM 1502 O O . GLN A 1 225 ? 5.75586 -28.99033 -13.32648 1.000 17.10510 217 GLN A O 1
ATOM 1508 N N . ALA A 1 226 ? 4.64647 -27.45919 -14.55426 1.000 14.61935 218 ALA A N 1
ATOM 1509 C CA . ALA A 1 226 ? 5.85269 -26.68883 -14.87201 1.000 15.50904 218 ALA A CA 1
ATOM 1510 C C . ALA A 1 226 ? 6.44473 -26.01790 -13.63933 1.000 15.72674 218 ALA A C 1
ATOM 1511 O O . ALA A 1 226 ? 7.67146 -25.98205 -13.46485 1.000 13.23852 218 ALA A O 1
ATOM 1513 N N . VAL A 1 227 ? 5.59813 -25.42749 -12.80357 1.000 12.72941 219 VAL A N 1
ATOM 1514 C CA . VAL A 1 227 ? 6.09364 -24.75362 -11.60226 1.000 12.63399 219 VAL A CA 1
ATOM 1515 C C . VAL A 1 227 ? 6.72499 -25.77482 -10.66015 1.000 16.64059 219 VAL A C 1
ATOM 1516 O O . VAL A 1 227 ? 7.83245 -25.57805 -10.13943 1.000 13.61545 219 VAL A O 1
ATOM 1520 N N . ALA A 1 228 ? 6.03730 -26.89561 -10.45190 1.000 13.60971 220 ALA A N 1
ATOM 1521 C CA . ALA A 1 228 ? 6.58665 -27.94503 -9.59822 1.000 15.86080 220 ALA A CA 1
ATOM 1522 C C . ALA A 1 228 ? 7.92676 -28.42847 -10.14602 1.000 16.05722 220 ALA A C 1
ATOM 1523 O O . ALA A 1 228 ? 8.91323 -28.53929 -9.40024 1.000 16.61471 220 ALA A O 1
ATOM 1525 N N . LEU A 1 229 ? 7.99946 -28.63411 -11.46737 1.000 17.13877 221 LEU A N 1
ATOM 1526 C CA . LEU A 1 229 ? 9.24557 -29.05003 -12.10924 1.000 19.25911 221 LEU A CA 1
ATOM 1527 C C . LEU A 1 229 ? 10.36166 -28.04505 -11.87061 1.000 15.40178 221 LEU A C 1
ATOM 1528 O O . LEU A 1 229 ? 11.47989 -28.42193 -11.50949 1.000 18.00760 221 LEU A O 1
ATOM 1533 N N . ALA A 1 230 ? 10.09275 -26.75450 -12.10565 1.000 15.54561 222 ALA A N 1
ATOM 1534 C CA . ALA A 1 230 ? 11.14612 -25.75528 -11.95517 1.000 14.91938 222 ALA A CA 1
ATOM 1535 C C . ALA A 1 230 ? 11.64916 -25.68108 -10.51674 1.000 16.77969 222 ALA A C 1
ATOM 1536 O O . ALA A 1 230 ? 12.84399 -25.42817 -10.28580 1.000 15.86233 222 ALA A O 1
ATOM 1538 N N . PHE A 1 231 ? 10.76725 -25.90341 -9.53880 1.000 14.34115 223 PHE A N 1
ATOM 1539 C CA . PHE A 1 231 ? 11.20420 -25.90278 -8.15055 1.000 16.06725 223 PHE A CA 1
ATOM 1540 C C . PHE A 1 231 ? 12.04086 -27.11622 -7.78909 1.000 16.79651 223 PHE A C 1
ATOM 1541 O O . PHE A 1 231 ? 12.57644 -27.16235 -6.67502 1.000 16.44280 223 PHE A O 1
ATOM 1549 N N . GLU A 1 232 ? 12.17141 -28.09762 -8.68806 1.000 20.06153 224 GLU A N 1
ATOM 1550 C CA . GLU A 1 232 ? 13.14476 -29.16214 -8.46823 1.000 22.82283 224 GLU A CA 1
ATOM 1551 C C . GLU A 1 232 ? 14.55317 -28.73371 -8.83803 1.000 19.27000 224 GLU A C 1
ATOM 1552 O O . GLU A 1 232 ? 15.51679 -29.38813 -8.43646 1.000 23.47969 224 GLU A O 1
ATOM 1558 N N . PHE A 1 233 ? 14.69960 -27.65190 -9.58759 1.000 19.42624 225 PHE A N 1
ATOM 1559 C CA . PHE A 1 233 ? 16.01567 -27.21282 -10.01790 1.000 20.69588 225 PHE A CA 1
ATOM 1560 C C . PHE A 1 233 ? 16.50997 -25.95930 -9.33061 1.000 21.66371 225 PHE A C 1
ATOM 1561 O O . PHE A 1 233 ? 17.71692 -25.72870 -9.32094 1.000 23.37623 225 PHE A O 1
ATOM 1569 N N . ASP A 1 234 ? 15.62709 -25.12761 -8.78714 1.000 18.41790 226 ASP A N 1
ATOM 1570 C CA . ASP A 1 234 ? 16.06798 -23.90585 -8.12358 1.000 18.22491 226 ASP A CA 1
ATOM 1571 C C . ASP A 1 234 ? 15.01320 -23.55665 -7.08637 1.000 16.97929 226 ASP A C 1
ATOM 1572 O O . ASP A 1 234 ? 13.90238 -24.10151 -7.09884 1.000 15.20117 226 ASP A O 1
ATOM 1577 N N . HIS A 1 235 ? 15.38087 -22.66374 -6.17094 1.000 14.68362 227 HIS A N 1
ATOM 1578 C CA . HIS A 1 235 ? 14.44657 -22.19656 -5.15226 1.000 18.49191 227 HIS A CA 1
ATOM 1579 C C . HIS A 1 235 ? 13.65511 -20.99724 -5.61783 1.000 15.56879 227 HIS A C 1
ATOM 1580 O O . HIS A 1 235 ? 12.80269 -20.51041 -4.87500 1.000 15.06853 227 HIS A O 1
ATOM 1587 N N . LYS A 1 236 ? 13.90297 -20.52766 -6.83826 1.000 14.81686 228 LYS A N 1
ATOM 1588 C CA . LYS A 1 236 ? 13.17619 -19.41063 -7.41698 1.000 14.75405 228 LYS A CA 1
ATOM 1589 C C . LYS A 1 236 ? 12.72235 -19.80987 -8.81150 1.000 13.30999 228 LYS A C 1
ATOM 1590 O O . LYS A 1 236 ? 13.47574 -20.44468 -9.55314 1.000 17.16882 228 LYS A O 1
ATOM 1596 N N . VAL A 1 237 ? 11.50855 -19.41752 -9.17021 1.000 12.79876 229 VAL A N 1
ATOM 1597 C CA . VAL A 1 237 ? 10.91552 -19.79633 -10.44540 1.000 12.57701 229 VAL A CA 1
ATOM 1598 C C . VAL A 1 237 ? 10.39260 -18.53772 -11.12142 1.000 12.75218 229 VAL A C 1
ATOM 1599 O O . VAL A 1 237 ? 9.58999 -17.79578 -10.54158 1.000 13.56508 229 VAL A O 1
ATOM 1603 N N . VAL A 1 238 ? 10.84172 -18.29372 -12.33446 1.000 12.75159 230 VAL A N 1
ATOM 1604 C CA . VAL A 1 238 ? 10.40069 -17.13222 -13.08782 1.000 12.09677 230 VAL A CA 1
ATOM 1605 C C . VAL A 1 238 ? 9.26250 -17.56580 -13.99475 1.000 13.36411 230 VAL A C 1
ATOM 1606 O O . VAL A 1 238 ? 9.40731 -18.52623 -14.75626 1.000 15.97593 230 VAL A O 1
ATOM 1610 N N . VAL A 1 239 ? 8.12716 -16.87730 -13.90769 1.000 13.42974 231 VAL A N 1
ATOM 1611 C CA . VAL A 1 239 ? 6.98355 -17.13654 -14.78061 1.000 13.34472 231 VAL A CA 1
ATOM 1612 C C . VAL A 1 239 ? 6.82495 -15.92165 -15.68082 1.000 16.50356 231 VAL A C 1
ATOM 1613 O O . VAL A 1 239 ? 6.61991 -14.80613 -15.18621 1.000 14.84801 231 VAL A O 1
ATOM 1617 N N . GLU A 1 240 ? 6.93440 -16.13517 -17.00181 1.000 15.00218 232 GLU A N 1
ATOM 1618 C CA . GLU A 1 240 ? 7.01502 -15.06395 -17.99298 1.000 16.17809 232 GLU A CA 1
ATOM 1619 C C . GLU A 1 240 ? 5.87638 -15.10054 -18.98953 1.000 17.48372 232 GLU A C 1
ATOM 1620 O O . GLU A 1 240 ? 5.48662 -16.16385 -19.47305 1.000 17.33367 232 GLU A O 1
ATOM 1626 N N . GLN A 1 241 ? 5.41267 -13.91319 -19.35805 1.000 16.81974 233 GLN A N 1
ATOM 1627 C CA . GLN A 1 241 ? 4.61704 -13.74381 -20.56286 1.000 16.16493 233 GLN A CA 1
ATOM 1628 C C . GLN A 1 241 ? 5.36092 -14.25883 -21.79214 1.000 16.43012 233 GLN A C 1
ATOM 1629 O O . GLN A 1 241 ? 6.54583 -13.96202 -21.98770 1.000 15.18270 233 GLN A O 1
ATOM 1635 N N . GLY A 1 242 ? 4.65410 -15.01241 -22.63388 1.000 18.71878 234 GLY A N 1
ATOM 1636 C CA . GLY A 1 242 ? 5.24593 -15.46230 -23.88439 1.000 21.04339 234 GLY A CA 1
ATOM 1637 C C . GLY A 1 242 ? 5.42236 -14.30334 -24.84773 1.000 20.19735 234 GLY A C 1
ATOM 1638 O O . GLY A 1 242 ? 4.49316 -13.52298 -25.07793 1.000 20.55934 234 GLY A O 1
ATOM 1639 N N . ILE A 1 243 ? 6.62782 -14.17753 -25.40586 1.000 17.18306 235 ILE A N 1
ATOM 1640 C CA . ILE A 1 243 ? 6.98685 -13.11523 -26.33875 1.000 16.20541 235 ILE A CA 1
ATOM 1641 C C . ILE A 1 243 ? 6.89988 -13.68152 -27.74843 1.000 20.23368 235 ILE A C 1
ATOM 1642 O O . ILE A 1 243 ? 7.33785 -14.80797 -27.99332 1.000 22.75742 235 ILE A O 1
ATOM 1647 N N . LYS A 1 244 ? 6.33041 -12.91793 -28.67886 1.000 18.96319 236 LYS A N 1
ATOM 1648 C CA . LYS A 1 244 ? 6.26470 -13.32775 -30.07639 1.000 20.27674 236 LYS A CA 1
ATOM 1649 C C . LYS A 1 244 ? 7.37792 -12.58770 -30.80819 1.000 20.71767 236 LYS A C 1
ATOM 1650 O O . LYS A 1 244 ? 7.30885 -11.36770 -30.97732 1.000 22.77895 236 LYS A O 1
ATOM 1652 N N . GLY A 1 245 ? 8.40933 -13.30787 -31.22913 1.000 21.72936 237 GLY A N 1
ATOM 1653 C CA . GLY A 1 245 ? 9.52032 -12.61630 -31.85764 1.000 21.63282 237 GLY A CA 1
ATOM 1654 C C . GLY A 1 245 ? 10.58850 -13.56972 -32.33694 1.000 22.34463 237 GLY A C 1
ATOM 1655 O O . GLY A 1 245 ? 10.58855 -14.76411 -32.01594 1.000 22.23574 237 GLY A O 1
ATOM 1656 N N . ARG A 1 246 ? 11.50697 -13.01262 -33.11766 1.000 18.43137 238 ARG A N 1
ATOM 1657 C CA . ARG A 1 246 ? 12.65504 -13.77357 -33.58199 1.000 18.98612 238 ARG A CA 1
ATOM 1658 C C . ARG A 1 246 ? 13.72149 -13.80160 -32.49760 1.000 18.72074 238 ARG A C 1
ATOM 1659 O O . ARG A 1 246 ? 13.79793 -12.90156 -31.65893 1.000 18.27156 238 ARG A O 1
ATOM 1667 N N . GLU A 1 247 ? 14.53564 -14.85653 -32.50430 1.000 17.30247 239 GLU A N 1
ATOM 1668 C CA . GLU A 1 247 ? 15.51447 -15.08195 -31.43750 1.000 17.66155 239 GLU A CA 1
ATOM 1669 C C . GLU A 1 247 ? 16.88542 -14.62903 -31.93406 1.000 17.21321 239 GLU A C 1
ATOM 1670 O O . GLU A 1 247 ? 17.55570 -15.33026 -32.69810 1.000 17.88660 239 GLU A O 1
ATOM 1676 N N . ILE A 1 248 ? 17.28239 -13.43891 -31.50827 1.000 14.11060 240 ILE A N 1
ATOM 1677 C CA . ILE A 1 248 ? 18.48670 -12.77548 -31.98519 1.000 15.72858 240 ILE A CA 1
ATOM 1678 C C . ILE A 1 248 ? 19.52272 -12.79283 -30.86502 1.000 16.57103 240 ILE A C 1
ATOM 1679 O O . ILE A 1 248 ? 19.17887 -12.72169 -29.67852 1.000 14.18323 240 ILE A O 1
ATOM 1684 N N . GLU A 1 249 ? 20.79862 -12.91881 -31.24147 1.000 14.07626 241 GLU A N 1
ATOM 1685 C CA . GLU A 1 249 ? 21.88849 -12.99207 -30.27834 1.000 13.95652 241 GLU A CA 1
ATOM 1686 C C . GLU A 1 249 ? 22.97678 -12.02366 -30.70888 1.000 15.50619 241 GLU A C 1
ATOM 1687 O O . GLU A 1 249 ? 23.19050 -11.80411 -31.90551 1.000 14.66241 241 GLU A O 1
ATOM 1693 N N . CYS A 1 250 ? 23.63789 -11.42124 -29.72551 1.000 12.85964 242 CYS A N 1
ATOM 1694 C CA . CYS A 1 250 ? 24.67133 -10.43583 -29.98329 1.000 14.64999 242 CYS A CA 1
ATOM 1695 C C . CYS A 1 250 ? 25.85185 -10.68878 -29.05106 1.000 14.88124 242 CYS A C 1
ATOM 1696 O O . CYS A 1 250 ? 25.67013 -10.91326 -27.84750 1.000 15.01974 242 CYS A O 1
ATOM 1699 N N . ALA A 1 251 ? 27.05557 -10.63806 -29.60946 1.000 14.09387 243 ALA A N 1
ATOM 1700 C CA . ALA A 1 251 ? 28.28081 -10.92571 -28.87678 1.000 14.78553 243 ALA A CA 1
ATOM 1701 C C . ALA A 1 251 ? 28.89473 -9.61782 -28.40281 1.000 14.92898 243 ALA A C 1
ATOM 1702 O O . ALA A 1 251 ? 29.11290 -8.70975 -29.20619 1.000 14.47843 243 ALA A O 1
ATOM 1704 N N . VAL A 1 252 ? 29.18298 -9.51262 -27.10763 1.000 14.42460 244 VAL A N 1
ATOM 1705 C CA . VAL A 1 252 ? 29.80134 -8.30668 -26.56818 1.000 12.96375 244 VAL A CA 1
ATOM 1706 C C . VAL A 1 252 ? 31.20418 -8.64920 -26.08726 1.000 14.24337 244 VAL A C 1
ATOM 1707 O O . VAL A 1 252 ? 31.42791 -9.71256 -25.49886 1.000 13.53713 244 VAL A O 1
ATOM 1711 N N . LEU A 1 253 ? 32.13881 -7.72312 -26.30310 1.000 13.43914 245 LEU A N 1
ATOM 1712 C CA . LEU A 1 253 ? 33.53670 -7.92616 -25.93571 1.000 15.09170 245 LEU A CA 1
ATOM 1713 C C . LEU A 1 253 ? 34.06031 -6.66014 -25.27836 1.000 15.09960 245 LEU A C 1
ATOM 1714 O O . LEU A 1 253 ? 33.88779 -5.56641 -25.82492 1.000 18.29178 245 LEU A O 1
ATOM 1719 N N . GLY A 1 254 ? 34.70291 -6.79169 -24.12057 1.000 16.12259 246 GLY A N 1
ATOM 1720 C CA . GLY A 1 254 ? 35.43479 -5.67436 -23.54789 1.000 15.32395 246 GLY A CA 1
ATOM 1721 C C . GLY A 1 254 ? 35.18489 -5.53458 -22.05537 1.000 14.63644 246 GLY A C 1
ATOM 1722 O O . GLY A 1 254 ? 34.43052 -6.28839 -21.44007 1.000 13.43802 246 GLY A O 1
ATOM 1723 N N . ASN A 1 255 ? 35.89596 -4.56408 -21.46210 1.000 14.39999 247 ASN A N 1
ATOM 1724 C CA . ASN A 1 255 ? 35.74733 -4.24221 -20.05038 1.000 17.43541 247 ASN A CA 1
ATOM 1725 C C . ASN A 1 255 ? 35.06163 -2.89231 -19.98370 1.000 17.81522 247 ASN A C 1
ATOM 1726 O O . ASN A 1 255 ? 33.82805 -2.82834 -20.08292 1.000 18.72546 247 ASN A O 1
ATOM 1731 N N . ASP A 1 256 ? 35.79601 -1.78362 -19.84097 1.000 18.25514 248 ASP A N 1
ATOM 1732 C CA . ASP A 1 256 ? 35.16066 -0.48342 -19.64768 1.000 21.71792 248 ASP A CA 1
ATOM 1733 C C . ASP A 1 256 ? 34.53858 0.06188 -20.91450 1.000 21.71145 248 ASP A C 1
ATOM 1734 O O . ASP A 1 256 ? 33.63569 0.89747 -20.82544 1.000 18.67087 248 ASP A O 1
ATOM 1739 N N . HIS A 1 257 ? 34.99435 -0.38254 -22.08483 1.000 16.68111 249 HIS A N 1
ATOM 1740 C CA . HIS A 1 257 ? 34.53349 0.15609 -23.36252 1.000 19.01169 249 HIS A CA 1
ATOM 1741 C C . HIS A 1 257 ? 34.07276 -1.00109 -24.23722 1.000 21.56546 249 HIS A C 1
ATOM 1742 O O . HIS A 1 257 ? 34.70965 -1.34681 -25.24197 1.000 22.64240 249 HIS A O 1
ATOM 1749 N N . PRO A 1 258 ? 32.96363 -1.63159 -23.86742 1.000 19.98781 250 PRO A N 1
ATOM 1750 C CA . PRO A 1 258 ? 32.53898 -2.84475 -24.57054 1.000 16.99128 250 PRO A CA 1
ATOM 1751 C C . PRO A 1 258 ? 32.06697 -2.52592 -25.97864 1.000 19.81066 250 PRO A C 1
ATOM 1752 O O . PRO A 1 258 ? 31.57626 -1.43298 -26.26835 1.000 19.09580 250 PRO A O 1
ATOM 1756 N N . GLN A 1 259 ? 32.21754 -3.50578 -26.85566 1.000 18.32374 251 GLN A N 1
ATOM 1757 C CA . GLN A 1 259 ? 31.80264 -3.37033 -28.24921 1.000 20.60386 251 GLN A CA 1
ATOM 1758 C C . GLN A 1 259 ? 30.93806 -4.55824 -28.62506 1.000 18.97748 251 GLN A C 1
ATOM 1759 O O . GLN A 1 259 ? 31.13603 -5.66614 -28.12644 1.000 15.55993 251 GLN A O 1
ATOM 1765 N N . ALA A 1 260 ? 29.98688 -4.32132 -29.51758 1.000 20.09621 252 ALA A N 1
ATOM 1766 C CA . ALA A 1 260 ? 29.04134 -5.34767 -29.91924 1.000 16.04880 252 ALA A CA 1
ATOM 1767 C C . ALA A 1 260 ? 29.33964 -5.81315 -31.33893 1.000 15.81483 252 ALA A C 1
ATOM 1768 O O . ALA A 1 260 ? 29.63104 -5.00146 -32.22735 1.000 16.21913 252 ALA A O 1
ATOM 1770 N N . SER A 1 261 ? 29.25316 -7.12340 -31.53393 1.000 14.66191 253 SER A N 1
ATOM 1771 C CA . SER A 1 261 ? 29.34145 -7.72763 -32.85579 1.000 16.78294 253 SER A CA 1
ATOM 1772 C C . SER A 1 261 ? 28.07604 -7.41772 -33.64829 1.000 16.47810 253 SER A C 1
ATOM 1773 O O . SER A 1 261 ? 27.10659 -6.85109 -33.13463 1.000 15.05313 253 SER A O 1
ATOM 1776 N N . THR A 1 262 ? 28.06275 -7.83594 -34.91450 1.000 17.30529 254 THR A N 1
ATOM 1777 C CA . THR A 1 262 ? 26.79034 -7.90952 -35.61626 1.000 16.94202 254 THR A CA 1
ATOM 1778 C C . THR A 1 262 ? 25.91105 -8.95080 -34.92101 1.000 17.57877 254 THR A C 1
ATOM 1779 O O . THR A 1 262 ? 26.38519 -9.77154 -34.13060 1.000 16.94480 254 THR A O 1
ATOM 1783 N N . CYS A 1 263 ? 24.61717 -8.90931 -35.19689 1.000 15.15545 255 CYS A N 1
ATOM 1784 C CA . CYS A 1 263 ? 23.71315 -9.86571 -34.58012 1.000 15.44812 255 CYS A CA 1
ATOM 1785 C C . CYS A 1 263 ? 23.63631 -11.14696 -35.39790 1.000 15.27184 255 CYS A C 1
ATOM 1786 O O . CYS A 1 263 ? 23.85568 -11.13700 -36.61074 1.000 16.44986 255 CYS A O 1
ATOM 1789 N N . GLY A 1 264 ? 23.27825 -12.24121 -34.71514 1.000 13.96459 256 GLY A N 1
ATOM 1790 C CA . GLY A 1 264 ? 22.96864 -13.50469 -35.34702 1.000 16.04217 256 GLY A CA 1
ATOM 1791 C C . GLY A 1 264 ? 21.56128 -13.93383 -34.96137 1.000 14.64882 256 GLY A C 1
ATOM 1792 O O . GLY A 1 264 ? 20.92095 -13.33336 -34.09009 1.000 14.85963 256 GLY A O 1
ATOM 1793 N N . GLU A 1 265 ? 21.08672 -14.98949 -35.60366 1.000 14.20694 257 GLU A N 1
ATOM 1794 C CA . GLU A 1 265 ? 19.74234 -15.46602 -35.32846 1.000 15.50664 257 GLU A CA 1
ATOM 1795 C C . GLU A 1 265 ? 19.74804 -16.97623 -35.17573 1.000 16.96357 257 GLU A C 1
ATOM 1796 O O . GLU A 1 265 ? 20.52426 -17.68382 -35.83127 1.000 18.39189 257 GLU A O 1
ATOM 1802 N N . ILE A 1 266 ? 18.86291 -17.45925 -34.29865 1.000 18.89156 258 ILE A N 1
ATOM 1803 C CA . ILE A 1 266 ? 18.59120 -18.87990 -34.12759 1.000 18.87101 258 ILE A CA 1
ATOM 1804 C C . ILE A 1 266 ? 17.28944 -19.17787 -34.84005 1.000 21.91317 258 ILE A C 1
ATOM 1805 O O . ILE A 1 266 ? 16.24821 -18.60304 -34.50133 1.000 20.06246 258 ILE A O 1
ATOM 1810 N N . VAL A 1 267 ? 17.35209 -20.06879 -35.83123 1.000 25.89850 259 VAL A N 1
ATOM 1811 C CA . VAL A 1 267 ? 16.22131 -20.39636 -36.69078 1.000 30.64291 259 VAL A CA 1
ATOM 1812 C C . VAL A 1 267 ? 16.05477 -21.90655 -36.66176 1.000 39.64324 259 VAL A C 1
ATOM 1813 O O . VAL A 1 267 ? 17.03171 -22.64125 -36.85014 1.000 39.52612 259 VAL A O 1
ATOM 1817 N N . LEU A 1 268 ? 14.83144 -22.37033 -36.42740 1.000 42.47391 260 LEU A N 1
ATOM 1818 C CA . LEU A 1 268 ? 14.58724 -23.80828 -36.40928 1.000 49.51218 260 LEU A CA 1
ATOM 1819 C C . LEU A 1 268 ? 14.90388 -24.42841 -37.76994 1.000 47.89173 260 LEU A C 1
ATOM 1820 O O . LEU A 1 268 ? 14.57427 -23.86785 -38.82098 1.000 42.02522 260 LEU A O 1
ATOM 1825 N N . ASN A 1 269 ? 15.56601 -25.58602 -37.74228 1.000 51.58154 261 ASN A N 1
ATOM 1826 C CA . ASN A 1 269 ? 15.95491 -26.29439 -38.96626 1.000 47.39722 261 ASN A CA 1
ATOM 1827 C C . ASN A 1 269 ? 14.75242 -26.63007 -39.84508 1.000 48.23790 261 ASN A C 1
ATOM 1828 O O . ASN A 1 269 ? 14.68819 -26.20843 -41.00027 1.000 53.18675 261 ASN A O 1
ATOM 1833 N N . ALA A 1 285 ? 17.79878 -26.78341 -35.24311 1.000 45.77719 277 ALA A N 1
ATOM 1834 C CA . ALA A 1 285 ? 17.97786 -25.34200 -35.06104 1.000 47.98973 277 ALA A CA 1
ATOM 1835 C C . ALA A 1 285 ? 19.31582 -24.85132 -35.61739 1.000 47.17180 277 ALA A C 1
ATOM 1836 O O . ALA A 1 285 ? 20.37477 -25.38066 -35.27843 1.000 48.34597 277 ALA A O 1
ATOM 1838 N N . GLN A 1 286 ? 19.25949 -23.81645 -36.45297 1.000 43.09623 278 GLN A N 1
ATOM 1839 C CA . GLN A 1 286 ? 20.41427 -23.33147 -37.19212 1.000 38.10987 278 GLN A CA 1
ATOM 1840 C C . GLN A 1 286 ? 20.90254 -22.00888 -36.61866 1.000 31.44331 278 GLN A C 1
ATOM 1841 O O . GLN A 1 286 ? 20.10490 -21.12046 -36.29732 1.000 27.54020 278 GLN A O 1
ATOM 1843 N N . VAL A 1 287 ? 22.21925 -21.90557 -36.49388 1.000 27.59259 279 VAL A N 1
ATOM 1844 C CA . VAL A 1 287 ? 22.90928 -20.66950 -36.15090 1.000 25.50867 279 VAL A CA 1
ATOM 1845 C C . VAL A 1 287 ? 23.06320 -19.87671 -37.44569 1.000 25.35566 279 VAL A C 1
ATOM 1846 O O . VAL A 1 287 ? 23.70586 -20.34337 -38.38868 1.000 27.59270 279 VAL A O 1
ATOM 1850 N N . VAL A 1 288 ? 22.44568 -18.70248 -37.51411 1.000 19.05552 280 VAL A N 1
ATOM 1851 C CA . VAL A 1 288 ? 22.44869 -17.89987 -38.73552 1.000 20.08899 280 VAL A CA 1
ATOM 1852 C C . VAL A 1 288 ? 23.26214 -16.64020 -38.46445 1.000 16.18850 280 VAL A C 1
ATOM 1853 O O . VAL A 1 288 ? 22.89830 -15.83207 -37.60045 1.000 15.64762 280 VAL A O 1
ATOM 1857 N N . VAL A 1 289 ? 24.36658 -16.48295 -39.20262 1.000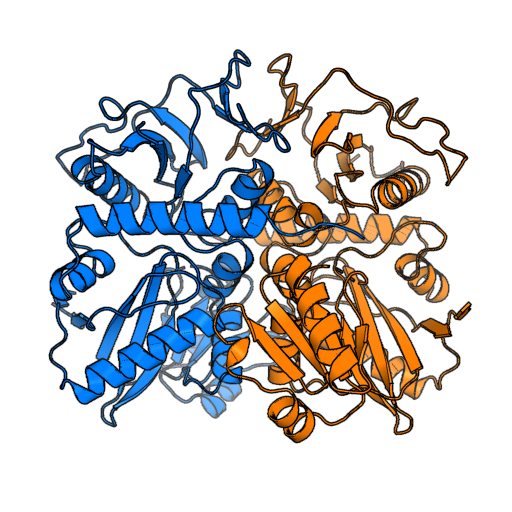 18.05814 281 VAL A N 1
ATOM 1858 C CA . VAL A 1 289 ? 25.31134 -15.39342 -38.99652 1.000 17.44773 281 VAL A CA 1
ATOM 1859 C C . VAL A 1 289 ? 25.66679 -14.77720 -40.34339 1.000 17.75568 281 VAL A C 1
ATOM 1860 O O . VAL A 1 289 ? 26.16623 -15.47580 -41.22460 1.000 18.80930 281 VAL A O 1
ATOM 1864 N N . PRO A 1 290 ? 25.44826 -13.47986 -40.54599 1.000 17.38061 282 PRO A N 1
ATOM 1865 C CA . PRO A 1 290 ? 24.73326 -12.58564 -39.62896 1.000 16.83773 282 PRO A CA 1
ATOM 1866 C C . PRO A 1 290 ? 23.23059 -12.76738 -39.77939 1.000 17.39187 282 PRO A C 1
ATOM 1867 O O . PRO A 1 290 ? 22.76365 -13.37553 -40.75745 1.000 19.08708 282 PRO A O 1
ATOM 1871 N N . ALA A 1 291 ? 22.47101 -12.23560 -38.82425 1.000 14.06290 283 ALA A N 1
ATOM 1872 C CA . ALA A 1 291 ? 21.01928 -12.28893 -38.89455 1.000 15.97395 283 ALA A CA 1
ATOM 1873 C C . ALA A 1 291 ? 20.50450 -11.46104 -40.07116 1.000 15.83605 283 ALA A C 1
ATOM 1874 O O . ALA A 1 291 ? 21.06166 -10.40765 -40.40328 1.000 16.68211 283 ALA A O 1
ATOM 1876 N N . ALA A 1 292 ? 19.43757 -11.94781 -40.71130 1.000 15.10278 284 ALA A N 1
ATOM 1877 C CA . ALA A 1 292 ? 18.82066 -11.22818 -41.82893 1.000 15.90170 284 ALA A CA 1
ATOM 1878 C C . ALA A 1 292 ? 17.85269 -10.17752 -41.28426 1.000 17.95986 284 ALA A C 1
ATOM 1879 O O . ALA A 1 292 ? 16.62591 -10.31970 -41.32733 1.000 16.32538 284 ALA A O 1
ATOM 1881 N N . ILE A 1 293 ? 18.43944 -9.09874 -40.77166 1.000 15.27320 285 ILE A N 1
ATOM 1882 C CA . ILE A 1 293 ? 17.69747 -7.94253 -40.29173 1.000 16.85322 285 ILE A CA 1
ATOM 1883 C C . ILE A 1 293 ? 18.33936 -6.68796 -40.87189 1.000 18.18438 285 ILE A C 1
ATOM 1884 O O . ILE A 1 293 ? 19.51728 -6.67574 -41.23235 1.000 19.03005 285 ILE A O 1
ATOM 1889 N N . ALA A 1 294 ? 17.54944 -5.62125 -40.95080 1.000 18.75139 286 ALA A N 1
ATOM 1890 C CA . ALA A 1 294 ? 18.03800 -4.36864 -41.52045 1.000 21.37016 286 ALA A CA 1
ATOM 1891 C C . ALA A 1 294 ? 19.10640 -3.74287 -40.61389 1.000 18.63962 286 ALA A C 1
ATOM 1892 O O . ALA A 1 294 ? 19.10661 -3.95869 -39.40082 1.000 18.09680 286 ALA A O 1
ATOM 1894 N N . PRO A 1 295 ? 20.01688 -2.94615 -41.18499 1.000 19.68559 287 PRO A N 1
ATOM 1895 C CA . PRO A 1 295 ? 21.12371 -2.39718 -40.37993 1.000 19.60595 287 PRO A CA 1
ATOM 1896 C C . PRO A 1 295 ? 20.67057 -1.52507 -39.20471 1.000 20.15710 287 PRO A C 1
ATOM 1897 O O . PRO A 1 295 ? 21.31074 -1.56450 -38.14701 1.000 19.51320 287 PRO A O 1
ATOM 1901 N N . GLU A 1 296 ? 19.59133 -0.74865 -39.34625 1.000 20.21228 288 GLU A N 1
ATOM 1902 C CA . GLU A 1 296 ? 19.13311 0.07757 -38.21896 1.000 19.34109 288 GLU A CA 1
ATOM 1903 C C . GLU A 1 296 ? 18.69802 -0.78759 -37.04013 1.000 21.56979 288 GLU A C 1
ATOM 1904 O O . GLU A 1 296 ? 18.97568 -0.45516 -35.87725 1.000 18.98957 288 GLU A O 1
ATOM 1910 N N . ILE A 1 297 ? 18.01675 -1.90091 -37.32495 1.000 18.36074 289 ILE A N 1
ATOM 1911 C CA . ILE A 1 297 ? 17.57449 -2.83221 -36.28895 1.000 20.57503 289 ILE A CA 1
ATOM 1912 C C . ILE A 1 297 ? 18.76338 -3.55840 -35.68496 1.000 19.29229 289 ILE A C 1
ATOM 1913 O O . ILE A 1 297 ? 18.82374 -3.77576 -34.46616 1.000 16.52452 289 ILE A O 1
ATOM 1918 N N . ASN A 1 298 ? 19.70127 -3.98384 -36.53560 1.000 17.80186 290 ASN A N 1
ATOM 1919 C CA . ASN A 1 298 ? 20.96006 -4.54834 -36.06682 1.000 16.70587 290 ASN A CA 1
ATOM 1920 C C . ASN A 1 298 ? 21.62932 -3.60568 -35.06774 1.000 17.19983 290 ASN A C 1
ATOM 1921 O O . ASN A 1 298 ? 21.96312 -4.00446 -33.95014 1.000 16.87693 290 ASN A O 1
ATOM 1926 N N . ASP A 1 299 ? 21.76956 -2.33256 -35.42914 1.000 18.44765 291 ASP A N 1
ATOM 1927 C CA . ASP A 1 299 ? 22.45880 -1.40339 -34.53865 1.000 18.97891 291 ASP A CA 1
ATOM 1928 C C . ASP A 1 299 ? 21.65702 -1.12181 -33.28263 1.000 17.46396 291 ASP A C 1
ATOM 1929 O O . ASP A 1 299 ? 22.24515 -0.88085 -32.22809 1.000 15.75692 291 ASP A O 1
ATOM 1934 N N . LYS A 1 300 ? 20.32495 -1.13815 -33.37830 1.000 18.16176 292 LYS A N 1
ATOM 1935 C CA . LYS A 1 300 ? 19.49791 -0.92002 -32.19613 1.000 17.29227 292 LYS A CA 1
ATOM 1936 C C . LYS A 1 300 ? 19.67772 -2.04728 -31.18632 1.000 17.52719 292 LYS A C 1
ATOM 1937 O O . LYS A 1 300 ? 19.79438 -1.79533 -29.98372 1.000 15.39863 292 LYS A O 1
ATOM 1943 N N . ILE A 1 301 ? 19.72073 -3.29622 -31.65831 1.000 14.53743 293 ILE A N 1
ATOM 1944 C CA . ILE A 1 301 ? 19.95651 -4.42574 -30.76955 1.000 15.71296 293 ILE A CA 1
ATOM 1945 C C . ILE A 1 301 ? 21.35933 -4.36705 -30.18760 1.000 15.37312 293 ILE A C 1
ATOM 1946 O O . ILE A 1 301 ? 21.56430 -4.65993 -29.00168 1.000 13.45227 293 ILE A O 1
ATOM 1951 N N . ARG A 1 302 ? 22.34479 -4.02206 -31.01535 1.000 13.50311 294 ARG A N 1
ATOM 1952 C CA . ARG A 1 302 ? 23.73191 -3.93567 -30.55502 1.000 15.48929 294 ARG A CA 1
ATOM 1953 C C . ARG A 1 302 ? 23.87903 -2.92370 -29.41918 1.000 13.45558 294 ARG A C 1
ATOM 1954 O O . ARG A 1 302 ? 24.58017 -3.18074 -28.43381 1.000 14.19148 294 ARG A O 1
ATOM 1962 N N . ALA A 1 303 ? 23.23166 -1.76502 -29.54718 1.000 14.57769 295 ALA A N 1
ATOM 1963 C CA . ALA A 1 303 ? 23.34186 -0.74036 -28.51503 1.000 15.96967 295 ALA A CA 1
ATOM 1964 C C . ALA A 1 303 ? 22.65570 -1.19421 -27.23082 1.000 16.36786 295 ALA A C 1
ATOM 1965 O O . ALA A 1 303 ? 23.15577 -0.93829 -26.13313 1.000 14.46784 295 ALA A O 1
ATOM 1967 N N . ILE A 1 304 ? 21.51759 -1.87782 -27.36204 1.000 12.58518 296 ILE A N 1
ATOM 1968 C CA . ILE A 1 304 ? 20.82410 -2.43575 -26.20600 1.000 15.70125 296 ILE A CA 1
ATOM 1969 C C . ILE A 1 304 ? 21.66191 -3.53966 -25.56615 1.000 14.03230 296 ILE A C 1
ATOM 1970 O O . ILE A 1 304 ? 21.74142 -3.63599 -24.33502 1.000 13.79954 296 ILE A O 1
ATOM 1975 N N . ALA A 1 305 ? 22.33509 -4.36188 -26.38739 1.000 12.51017 297 ALA A N 1
ATOM 1976 C CA . ALA A 1 305 ? 23.22758 -5.38151 -25.83317 1.000 14.58417 297 ALA A CA 1
ATOM 1977 C C . ALA A 1 305 ? 24.29866 -4.74989 -24.96036 1.000 14.11429 297 ALA A C 1
ATOM 1978 O O . ALA A 1 305 ? 24.56841 -5.22763 -23.85062 1.000 13.50958 297 ALA A O 1
ATOM 1980 N N . VAL A 1 306 ? 24.92973 -3.68569 -25.45590 1.000 13.72699 298 VAL A N 1
ATOM 1981 C CA . VAL A 1 306 ? 25.98405 -3.02288 -24.69455 1.000 15.11665 298 VAL A CA 1
ATOM 1982 C C . VAL A 1 306 ? 25.42049 -2.43753 -23.40879 1.000 14.78951 298 VAL A C 1
ATOM 1983 O O . VAL A 1 306 ? 26.02467 -2.58534 -22.33874 1.000 13.55190 298 VAL A O 1
ATOM 1987 N N . GLN A 1 307 ? 24.24814 -1.78148 -23.48198 1.000 13.69410 299 GLN A N 1
ATOM 1988 C CA . GLN A 1 307 ? 23.63261 -1.24541 -22.26193 1.000 16.33730 299 GLN A CA 1
ATOM 1989 C C . GLN A 1 307 ? 23.35985 -2.35058 -21.25615 1.000 13.79843 299 GLN A C 1
ATOM 1990 O O . GLN A 1 307 ? 23.60392 -2.18195 -20.05854 1.000 14.75657 299 GLN A O 1
ATOM 1996 N N . ALA A 1 308 ? 22.81721 -3.47066 -21.72505 1.000 12.85600 300 ALA A N 1
ATOM 1997 C CA . ALA A 1 308 ? 22.53739 -4.59710 -20.84916 1.000 13.47212 300 ALA A CA 1
ATOM 1998 C C . ALA A 1 308 ? 23.81652 -5.10070 -20.19704 1.000 15.26527 300 ALA A C 1
ATOM 1999 O O . ALA A 1 308 ? 23.85752 -5.35124 -18.98807 1.000 13.42946 300 ALA A O 1
ATOM 2001 N N . TYR A 1 309 ? 24.86190 -5.28578 -21.00528 1.000 12.27801 301 TYR A N 1
ATOM 2002 C CA . TYR A 1 309 ? 26.17239 -5.70330 -20.51773 1.000 13.96168 301 TYR A CA 1
ATOM 2003 C C . TYR A 1 309 ? 26.65192 -4.81720 -19.37878 1.000 13.67774 301 TYR A C 1
ATOM 2004 O O . TYR A 1 309 ? 27.12156 -5.30316 -18.34180 1.000 13.38438 301 TYR A O 1
ATOM 2013 N N . GLN A 1 310 ? 26.52965 -3.50746 -19.55656 1.000 15.14225 302 GLN A N 1
ATOM 2014 C CA . GLN A 1 310 ? 26.99143 -2.58507 -18.52982 1.000 15.31409 302 GLN A CA 1
ATOM 2015 C C . GLN A 1 310 ? 26.07790 -2.60609 -17.31271 1.000 14.54679 302 GLN A C 1
ATOM 2016 O O . GLN A 1 310 ? 26.55546 -2.52969 -16.17739 1.000 15.08594 302 GLN A O 1
ATOM 2022 N N . THR A 1 311 ? 24.76713 -2.69890 -17.53539 1.000 14.31748 303 THR A N 1
ATOM 2023 C CA . THR A 1 311 ? 23.80600 -2.76378 -16.43739 1.000 15.06127 303 THR A CA 1
ATOM 2024 C C . THR A 1 311 ? 24.10701 -3.93866 -15.50805 1.000 13.73540 303 THR A C 1
ATOM 2025 O O . THR A 1 311 ? 23.97508 -3.82470 -14.28317 1.000 14.44119 303 THR A O 1
ATOM 2029 N N . LEU A 1 312 ? 24.52599 -5.06639 -16.06996 1.000 11.86489 304 LEU A N 1
ATOM 2030 C CA . LEU A 1 312 ? 24.79779 -6.26023 -15.27932 1.000 15.76710 304 LEU A CA 1
ATOM 2031 C C . LEU A 1 312 ? 26.24585 -6.35650 -14.80516 1.000 17.66804 304 LEU A C 1
ATOM 2032 O O . LEU A 1 312 ? 26.58283 -7.31590 -14.10423 1.000 16.05089 304 LEU A O 1
ATOM 2037 N N . GLY A 1 313 ? 27.10071 -5.39257 -15.15568 1.000 15.48434 305 GLY A N 1
ATOM 2038 C CA . GLY A 1 313 ? 28.47174 -5.40756 -14.66907 1.000 17.01242 305 GLY A CA 1
ATOM 2039 C C . GLY A 1 313 ? 29.30648 -6.52043 -15.26334 1.000 16.80893 305 GLY A C 1
ATOM 2040 O O . GLY A 1 313 ? 30.18134 -7.06962 -14.58175 1.000 15.33436 305 GLY A O 1
ATOM 2041 N N . CYS A 1 314 ? 29.06057 -6.87965 -16.52562 1.000 14.99835 306 CYS A N 1
ATOM 2042 C CA . CYS A 1 314 ? 29.85784 -7.92075 -17.15852 1.000 13.73129 306 CYS A CA 1
ATOM 2043 C C . CYS A 1 314 ? 31.26879 -7.42030 -17.43216 1.000 12.79467 306 CYS A C 1
ATOM 2044 O O . CYS A 1 314 ? 31.51305 -6.21699 -17.54380 1.000 16.43617 306 CYS A O 1
ATOM 2047 N N . SER A 1 315 ? 32.20273 -8.36456 -17.56295 1.000 12.41727 307 SER A N 1
ATOM 2048 C CA . SER A 1 315 ? 33.54274 -8.05049 -18.04640 1.000 14.46650 307 SER A CA 1
ATOM 2049 C C . SER A 1 315 ? 33.97525 -9.11803 -19.03812 1.000 13.17192 307 SER A C 1
ATOM 2050 O O . SER A 1 315 ? 33.55051 -10.26789 -18.95944 1.000 12.08552 307 SER A O 1
ATOM 2053 N N . GLY A 1 316 ? 34.90260 -8.74507 -19.91243 1.000 14.99646 308 GLY A N 1
ATOM 2054 C CA . GLY A 1 316 ? 35.48263 -9.70676 -20.82914 1.000 14.41079 308 GLY A CA 1
ATOM 2055 C C . GLY A 1 316 ? 34.57147 -9.96901 -22.00432 1.000 15.57168 308 GLY A C 1
ATOM 2056 O O . GLY A 1 316 ? 34.77960 -9.42154 -23.09190 1.000 14.06308 308 GLY A O 1
ATOM 2057 N N . MET A 1 317 ? 33.54037 -10.78008 -21.78044 1.000 14.25523 309 MET A N 1
ATOM 2058 C CA . MET A 1 317 ? 32.63564 -11.18353 -22.84555 1.000 15.16084 309 MET A CA 1
ATOM 2059 C C . MET A 1 317 ? 31.28155 -11.53019 -22.26927 1.000 15.81307 309 MET A C 1
ATOM 2060 O O . MET A 1 317 ? 31.15214 -11.91917 -21.10003 1.000 15.00513 309 MET A O 1
ATOM 2065 N N . ALA A 1 318 ? 30.27479 -11.41561 -23.12276 1.000 13.17742 310 ALA A N 1
ATOM 2066 C CA . ALA A 1 318 ? 28.97134 -11.98566 -22.84923 1.000 14.75582 310 ALA A CA 1
ATOM 2067 C C . ALA A 1 318 ? 28.22796 -12.10113 -24.16514 1.000 13.55156 310 ALA A C 1
ATOM 2068 O O . ALA A 1 318 ? 28.49219 -11.35370 -25.11479 1.000 13.83223 310 ALA A O 1
ATOM 2070 N N . ARG A 1 319 ? 27.29287 -13.03362 -24.20924 1.000 12.84936 311 ARG A N 1
ATOM 2071 C CA . ARG A 1 319 ? 26.33970 -13.10353 -25.31715 1.000 13.13507 311 ARG A CA 1
ATOM 2072 C C . ARG A 1 319 ? 24.96937 -12.66905 -24.80338 1.000 13.16143 311 ARG A C 1
ATOM 2073 O O . ARG A 1 319 ? 24.47816 -13.22116 -23.81287 1.000 12.78702 311 ARG A O 1
ATOM 2081 N N . VAL A 1 320 ? 24.36273 -11.67976 -25.46203 1.000 11.32421 312 VAL A N 1
ATOM 2082 C CA . VAL A 1 320 ? 23.04388 -11.17811 -25.08653 1.000 12.54609 312 VAL A CA 1
ATOM 2083 C C . VAL A 1 320 ? 22.01240 -11.77628 -26.04258 1.000 15.34475 312 VAL A C 1
ATOM 2084 O O . VAL A 1 320 ? 22.14984 -11.64191 -27.26860 1.000 13.45021 312 VAL A O 1
ATOM 2088 N N . ASP A 1 321 ? 20.99766 -12.44863 -25.48861 1.000 13.78358 313 ASP A N 1
ATOM 2089 C CA . ASP A 1 321 ? 19.93347 -13.08975 -26.26544 1.000 14.78534 313 ASP A CA 1
ATOM 2090 C C . ASP A 1 321 ? 18.65162 -12.28672 -26.09492 1.000 16.66965 313 ASP A C 1
ATOM 2091 O O . ASP A 1 321 ? 18.23187 -12.01619 -24.96479 1.000 13.64260 313 ASP A O 1
ATOM 2096 N N . VAL A 1 322 ? 18.03417 -11.90855 -27.21303 1.000 12.96315 314 VAL A N 1
ATOM 2097 C CA . VAL A 1 322 ? 16.83446 -11.08531 -27.19325 1.000 14.14691 314 VAL A CA 1
ATOM 2098 C C . VAL A 1 322 ? 15.78375 -11.68467 -28.11730 1.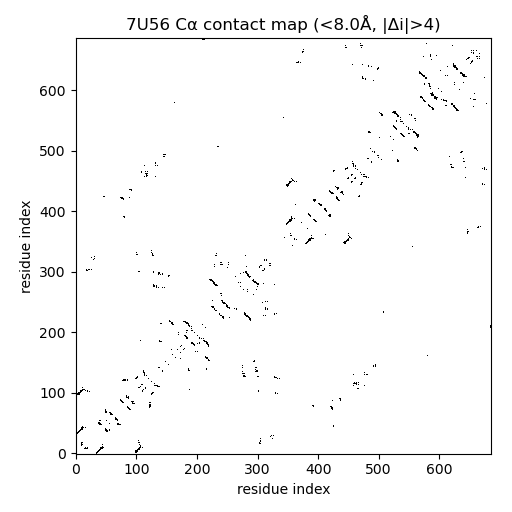000 14.95334 314 VAL A C 1
ATOM 2099 O O . VAL A 1 322 ? 16.07283 -12.52911 -28.96834 1.000 16.10110 314 VAL A O 1
ATOM 2103 N N . PHE A 1 323 ? 14.54367 -11.23632 -27.92464 1.000 12.74796 315 PHE A N 1
ATOM 2104 C CA . PHE A 1 323 ? 13.46129 -11.45253 -28.86778 1.000 14.73417 315 PHE A CA 1
ATOM 2105 C C . PHE A 1 323 ? 13.25024 -10.16654 -29.64279 1.000 16.12884 315 PHE A C 1
ATOM 2106 O O . PHE A 1 323 ? 13.21881 -9.08150 -29.05163 1.000 16.59741 315 PHE A O 1
ATOM 2114 N N . LEU A 1 324 ? 13.10692 -10.29014 -30.95426 1.000 17.18830 316 LEU A N 1
ATOM 2115 C CA . LEU A 1 324 ? 12.82527 -9.15583 -31.82162 1.000 17.73757 316 LEU A CA 1
ATOM 2116 C C . LEU A 1 324 ? 11.38454 -9.30354 -32.27976 1.000 17.25588 316 LEU A C 1
ATOM 2117 O O . LEU A 1 324 ? 11.06201 -10.22529 -33.03386 1.000 18.73894 316 LEU A O 1
ATOM 2122 N N . THR A 1 325 ? 10.51202 -8.42420 -31.80940 1.000 19.60615 317 THR A N 1
ATOM 2123 C CA . THR A 1 325 ? 9.11247 -8.59173 -32.15842 1.000 23.33548 317 THR A CA 1
ATOM 2124 C C . THR A 1 325 ? 8.84892 -8.00713 -33.54264 1.000 25.51445 317 THR A C 1
ATOM 2125 O O . THR A 1 325 ? 9.69844 -7.33600 -34.13451 1.000 24.78777 317 THR A O 1
ATOM 2129 N N . ALA A 1 326 ? 7.64346 -8.27415 -34.05355 1.000 26.34568 318 ALA A N 1
ATOM 2130 C CA . ALA A 1 326 ? 7.24338 -7.75480 -35.36063 1.000 30.84030 318 ALA A CA 1
ATOM 2131 C C . ALA A 1 326 ? 7.23723 -6.22732 -35.40408 1.000 34.28785 318 ALA A C 1
ATOM 2132 O O . ALA A 1 326 ? 7.46531 -5.63847 -36.46671 1.000 36.02667 318 ALA A O 1
ATOM 2134 N N . ASP A 1 327 ? 6.96376 -5.57116 -34.28284 1.000 31.27075 319 ASP A N 1
ATOM 2135 C CA . ASP A 1 327 ? 7.06482 -4.11892 -34.18604 1.000 37.31879 319 ASP A CA 1
ATOM 2136 C C . ASP A 1 327 ? 8.48125 -3.64139 -33.87934 1.000 33.78578 319 ASP A C 1
ATOM 2137 O O . ASP A 1 327 ? 8.64575 -2.48468 -33.48177 1.000 31.99632 319 ASP A O 1
ATOM 2142 N N . ASN A 1 328 ? 9.48198 -4.50947 -34.02770 1.000 30.04658 320 ASN A N 1
ATOM 2143 C CA . ASN A 1 328 ? 10.88273 -4.21028 -33.73486 1.000 27.63663 320 ASN A CA 1
ATOM 2144 C C . ASN A 1 328 ? 11.12202 -3.79430 -32.28133 1.000 28.20535 320 ASN A C 1
ATOM 2145 O O . ASN A 1 328 ? 12.11960 -3.13837 -31.96916 1.000 28.90172 320 ASN A O 1
ATOM 2150 N N . GLU A 1 329 ? 10.23786 -4.18341 -31.36940 1.000 27.98262 321 GLU A N 1
ATOM 2151 C CA . GLU A 1 329 ? 10.55768 -4.10951 -29.95352 1.000 25.10311 321 GLU A CA 1
ATOM 2152 C C . GLU A 1 329 ? 11.62231 -5.15143 -29.63231 1.000 23.90681 321 GLU A C 1
ATOM 2153 O O . GLU A 1 329 ? 11.60899 -6.25776 -30.17758 1.000 23.54390 321 GLU A O 1
ATOM 2159 N N . VAL A 1 330 ? 12.56200 -4.79284 -28.76320 1.000 17.85947 322 VAL A N 1
ATOM 2160 C CA . VAL A 1 330 ? 13.67246 -5.66653 -28.40416 1.000 19.70672 322 VAL A CA 1
ATOM 2161 C C . VAL A 1 330 ? 13.45886 -6.06868 -26.95503 1.000 21.34379 322 VAL A C 1
ATOM 2162 O O . VAL A 1 330 ? 13.42637 -5.20740 -26.07215 1.000 24.75445 322 VAL A O 1
ATOM 2166 N N . VAL A 1 331 ? 13.26407 -7.35929 -26.71172 1.000 14.86120 323 VAL A N 1
ATOM 2167 C CA . VAL A 1 331 ? 12.96934 -7.86591 -25.36776 1.000 14.82571 323 VAL A CA 1
ATOM 2168 C C . VAL A 1 331 ? 14.11581 -8.76154 -24.94031 1.000 12.78789 323 VAL A C 1
ATOM 2169 O O . VAL A 1 331 ? 14.34761 -9.80679 -25.55720 1.000 15.08177 323 VAL A O 1
ATOM 2173 N N . ILE A 1 332 ? 14.81295 -8.38373 -23.86798 1.000 13.29815 324 ILE A N 1
ATOM 2174 C CA . ILE A 1 332 ? 16.02374 -9.10757 -23.48618 1.000 14.95504 324 ILE A CA 1
ATOM 2175 C C . ILE A 1 332 ? 15.64070 -10.37148 -22.72364 1.000 14.50163 324 ILE A C 1
ATOM 2176 O O . ILE A 1 332 ? 14.88818 -10.31385 -21.73879 1.000 13.47192 324 ILE A O 1
ATOM 2181 N N . ASN A 1 333 ? 16.18270 -11.51395 -23.15566 1.000 12.13585 325 ASN A N 1
ATOM 2182 C CA . ASN A 1 333 ? 15.87960 -12.79722 -22.52595 1.000 14.08899 325 ASN A CA 1
ATOM 2183 C C . ASN A 1 333 ? 16.94061 -13.23540 -21.51474 1.000 15.06640 325 ASN A C 1
ATOM 2184 O O . ASN A 1 333 ? 16.60076 -13.74859 -20.44102 1.000 17.22308 325 ASN A O 1
ATOM 2189 N N . GLU A 1 334 ? 18.21437 -13.02862 -21.82813 1.000 15.72825 326 GLU A N 1
ATOM 2190 C CA . GLU A 1 334 ? 19.29455 -13.60442 -21.03693 1.000 17.25280 326 GLU A CA 1
ATOM 2191 C C . GLU A 1 334 ? 20.60691 -12.92771 -21.40847 1.000 14.74870 326 GLU A C 1
ATOM 2192 O O . GLU A 1 334 ? 20.81304 -12.51822 -22.55127 1.000 13.90857 326 GLU A O 1
ATOM 2198 N N . ILE A 1 335 ? 21.48639 -12.80219 -20.42358 1.000 13.17956 327 ILE A N 1
ATOM 2199 C CA . ILE A 1 335 ? 22.87092 -12.41026 -20.65380 1.000 13.75609 327 ILE A CA 1
ATOM 2200 C C . ILE A 1 335 ? 23.71316 -13.59761 -20.22994 1.000 15.03379 327 ILE A C 1
ATOM 2201 O O . ILE A 1 335 ? 23.65657 -14.01371 -19.07157 1.000 14.46210 327 ILE A O 1
ATOM 2206 N N . ASN A 1 336 ? 24.44791 -14.17677 -21.17045 1.000 15.03971 328 ASN A N 1
ATOM 2207 C CA A ASN A 1 336 ? 25.23996 -15.37847 -20.92836 0.530 16.89551 328 ASN A CA 1
ATOM 2208 C CA B ASN A 1 336 ? 25.23316 -15.36735 -20.89635 0.470 16.79415 328 ASN A CA 1
ATOM 2209 C C . ASN A 1 336 ? 26.69869 -14.97501 -20.76596 1.000 16.85357 328 ASN A C 1
ATOM 2210 O O . ASN A 1 336 ? 27.31891 -14.50851 -21.72353 1.000 13.67788 328 ASN A O 1
ATOM 2219 N N . THR A 1 337 ? 27.25159 -15.16620 -19.57256 1.000 14.57153 329 THR A N 1
ATOM 2220 C CA . THR A 1 337 ? 28.63257 -14.74843 -19.35938 1.000 16.06581 329 THR A CA 1
ATOM 2221 C C . THR A 1 337 ? 29.66036 -15.79170 -19.78058 1.000 19.52697 329 THR A C 1
ATOM 2222 O O . THR A 1 337 ? 30.85955 -15.48847 -19.76364 1.000 17.17934 329 THR A O 1
ATOM 2226 N N . LEU A 1 338 ? 29.23450 -17.00428 -20.13509 1.000 16.67829 330 LEU A N 1
ATOM 2227 C CA . LEU A 1 338 ? 30.13451 -18.04154 -20.63569 1.000 20.52057 330 LEU A CA 1
ATOM 2228 C C . LEU A 1 338 ? 29.56490 -18.55025 -21.95007 1.000 22.84483 330 LEU A C 1
ATOM 2229 O O . LEU A 1 338 ? 28.94455 -19.62114 -22.01040 1.000 23.72024 330 LEU A O 1
ATOM 2234 N N . PRO A 1 339 ? 29.72624 -17.78917 -23.02227 1.000 18.22557 331 PRO A N 1
ATOM 2235 C CA . PRO A 1 339 ? 29.22141 -18.24963 -24.31761 1.000 22.27554 331 PRO A CA 1
ATOM 2236 C C . PRO A 1 339 ? 29.97982 -19.48400 -24.76487 1.000 21.16931 331 PRO A C 1
ATOM 2237 O O . PRO A 1 339 ? 31.09381 -19.76173 -24.31819 1.000 20.63001 331 PRO A O 1
ATOM 2241 N N . GLY A 1 340 ? 29.33247 -20.24391 -25.64171 1.000 25.92379 332 GLY A N 1
ATOM 2242 C CA . GLY A 1 340 ? 30.01521 -21.34643 -26.29193 1.000 27.67706 332 GLY A CA 1
ATOM 2243 C C . GLY A 1 340 ? 31.17439 -20.85872 -27.13812 1.000 23.23048 332 GLY A C 1
ATOM 2244 O O . GLY A 1 340 ? 31.12848 -19.78171 -27.73875 1.000 29.54515 332 GLY A O 1
ATOM 2245 N N . PHE A 1 341 ? 32.23685 -21.66233 -27.17166 1.000 22.64599 333 PHE A N 1
ATOM 2246 C CA . PHE A 1 341 ? 33.48709 -21.25027 -27.79270 1.000 27.77791 333 PHE A CA 1
ATOM 2247 C C . PHE A 1 341 ? 34.00091 -22.27103 -28.79515 1.000 30.40707 333 PHE A C 1
ATOM 2248 O O . PHE A 1 341 ? 35.18540 -22.24226 -29.15656 1.000 32.82675 333 PHE A O 1
ATOM 2256 N N . THR A 1 342 ? 33.13437 -23.15831 -29.27605 1.000 25.45282 334 THR A N 1
ATOM 2257 C CA . THR A 1 342 ? 33.52758 -24.02794 -30.36327 1.000 30.31171 334 THR A CA 1
ATOM 2258 C C . THR A 1 342 ? 33.66624 -23.20187 -31.64110 1.000 33.03857 334 THR A C 1
ATOM 2259 O O . THR A 1 342 ? 33.18013 -22.06936 -31.73143 1.000 28.41313 334 THR A O 1
ATOM 2263 N N . ASN A 1 343 ? 34.35467 -23.77574 -32.63309 1.000 36.53928 335 ASN A N 1
ATOM 2264 C CA A ASN A 1 343 ? 34.51413 -23.09056 -33.91244 0.549 40.42809 335 ASN A CA 1
ATOM 2265 C CA B ASN A 1 343 ? 34.51164 -23.10562 -33.92263 0.451 40.40720 335 ASN A CA 1
ATOM 2266 C C . ASN A 1 343 ? 33.17458 -22.78783 -34.57792 1.000 39.87620 335 ASN A C 1
ATOM 2267 O O . ASN A 1 343 ? 33.11084 -21.89748 -35.43522 1.000 44.63144 335 ASN A O 1
ATOM 2276 N N . ILE A 1 344 ? 32.10669 -23.49339 -34.19412 1.000 34.94738 336 ILE A N 1
ATOM 2277 C CA . ILE A 1 344 ? 30.78396 -23.29884 -34.76881 1.000 35.08622 336 ILE A CA 1
ATOM 2278 C C . ILE A 1 344 ? 29.84090 -22.52872 -33.84825 1.000 36.86591 336 ILE A C 1
ATOM 2279 O O . ILE A 1 344 ? 28.66720 -22.34131 -34.20029 1.000 30.47024 336 ILE A O 1
ATOM 2284 N N . SER A 1 345 ? 30.30136 -22.10021 -32.67139 1.000 27.85483 337 SER A N 1
ATOM 2285 C CA . SER A 1 345 ? 29.40796 -21.45057 -31.72069 1.000 23.50149 337 SER A CA 1
ATOM 2286 C C . SER A 1 345 ? 29.06778 -20.03816 -32.18096 1.000 19.38868 337 SER A C 1
ATOM 2287 O O . SER A 1 345 ? 29.83977 -19.39775 -32.89737 1.000 19.26068 337 SER A O 1
ATOM 2290 N N . MET A 1 346 ? 27.91520 -19.53460 -31.71532 1.000 18.07253 338 MET A N 1
ATOM 2291 C CA . MET A 1 346 ? 27.46317 -18.20080 -32.10975 1.000 16.66866 338 MET A CA 1
ATOM 2292 C C . MET A 1 346 ? 28.49993 -17.13714 -31.76512 1.000 18.51392 338 MET A C 1
ATOM 2293 O O . MET A 1 346 ? 28.82206 -16.27999 -32.59629 1.000 17.23684 338 MET A O 1
ATOM 2298 N N . TYR A 1 347 ? 29.02575 -17.15952 -30.53281 1.000 15.41568 339 TYR A N 1
ATOM 2299 C CA . TYR A 1 347 ? 29.83656 -16.02228 -30.09511 1.000 15.22904 339 TYR A CA 1
ATOM 2300 C C . TYR A 1 347 ? 31.06290 -15.81240 -30.98305 1.000 17.32995 339 TYR A C 1
ATOM 2301 O O . TYR A 1 347 ? 31.22182 -14.70214 -31.52225 1.000 16.46191 339 TYR A O 1
ATOM 2310 N N . PRO A 1 348 ? 31.91653 -16.81543 -31.23708 1.000 20.57392 340 PRO A N 1
ATOM 2311 C CA . PRO A 1 348 ? 33.04698 -16.58425 -32.15714 1.000 18.25217 340 PRO A CA 1
ATOM 2312 C C . PRO A 1 348 ? 32.62835 -16.30321 -33.58756 1.000 19.84036 340 PRO A C 1
ATOM 2313 O O . PRO A 1 348 ? 33.30244 -15.51631 -34.26554 1.000 20.18164 340 PRO A O 1
ATOM 2317 N N . LYS A 1 349 ? 31.58585 -16.98271 -34.09208 1.000 15.39337 341 LYS A N 1
ATOM 2318 C CA . LYS A 1 349 ? 31.15157 -16.74781 -35.46754 1.000 19.61504 341 LYS A CA 1
ATOM 2319 C C . LYS A 1 349 ? 30.73808 -15.29435 -35.65550 1.000 17.64489 341 LYS A C 1
ATOM 2320 O O . LYS A 1 349 ? 31.05922 -14.67590 -36.67838 1.000 19.01176 341 LYS A O 1
ATOM 2322 N N . LEU A 1 350 ? 30.04736 -14.72624 -34.66245 1.000 16.69839 342 LEU A N 1
ATOM 2323 C CA . LEU A 1 350 ? 29.61424 -13.33913 -34.77711 1.000 18.40692 342 LEU A CA 1
ATOM 2324 C C . LEU A 1 350 ? 30.80650 -12.40332 -34.83491 1.000 17.57280 342 LEU A C 1
ATOM 2325 O O . LEU A 1 350 ? 30.82546 -11.47277 -35.65063 1.000 17.43277 342 LEU A O 1
ATOM 2330 N N . TRP A 1 351 ? 31.82178 -12.63538 -33.99035 1.000 14.47737 343 TRP A N 1
ATOM 2331 C CA . TRP A 1 351 ? 33.01632 -11.79400 -34.07288 1.000 14.58250 343 TRP A CA 1
ATOM 2332 C C . TRP A 1 351 ? 33.74814 -11.99645 -35.39858 1.000 17.38663 343 TRP A C 1
ATOM 2333 O O . TRP A 1 351 ? 34.22047 -11.02260 -36.00018 1.000 19.14517 343 TRP A O 1
ATOM 2344 N N . GLN A 1 352 ? 33.81391 -13.23610 -35.89778 1.000 18.05356 344 GLN A N 1
ATOM 2345 C CA . GLN A 1 352 ? 34.38877 -13.45380 -37.22621 1.000 18.99751 344 GLN A CA 1
ATOM 2346 C C . GLN A 1 352 ? 33.65284 -12.63109 -38.28075 1.000 20.67426 344 GLN A C 1
ATOM 2347 O O . GLN A 1 352 ? 34.28404 -11.98998 -39.13221 1.000 21.21270 344 GLN A O 1
ATOM 2353 N N . ALA A 1 353 ? 32.31856 -12.62838 -38.23108 1.000 17.91514 345 ALA A N 1
ATOM 2354 C CA . ALA A 1 353 ? 31.52245 -11.86733 -39.18579 1.000 22.79429 345 ALA A CA 1
ATOM 2355 C C . ALA A 1 353 ? 31.70872 -10.36763 -39.02677 1.000 22.40853 345 ALA A C 1
ATOM 2356 O O . ALA A 1 353 ? 31.39659 -9.61280 -39.95683 1.000 27.13343 345 ALA A O 1
ATOM 2358 N N . SER A 1 354 ? 32.22627 -9.92906 -37.88718 1.000 20.54451 346 SER A N 1
ATOM 2359 C CA . SER A 1 354 ? 32.49616 -8.52921 -37.59946 1.000 20.66648 346 SER A CA 1
ATOM 2360 C C . SER A 1 354 ? 33.96822 -8.17656 -37.75340 1.000 22.89178 346 SER A C 1
ATOM 2361 O O . SER A 1 354 ? 34.38241 -7.09730 -37.32735 1.000 28.01313 346 SER A O 1
ATOM 2364 N N . GLY A 1 355 ? 34.76789 -9.06440 -38.31746 1.000 21.50488 347 GLY A N 1
ATOM 2365 C CA . GLY A 1 355 ? 36.14459 -8.73422 -38.64408 1.000 24.36911 347 GLY A CA 1
ATOM 2366 C C . GLY A 1 355 ? 37.18336 -9.11856 -37.61179 1.000 26.18877 347 GLY A C 1
ATOM 2367 O O . GLY A 1 355 ? 38.35353 -8.76137 -37.78014 1.000 27.22553 347 GLY A O 1
ATOM 2368 N N . LEU A 1 356 ? 36.80778 -9.84702 -36.56220 1.000 22.70912 348 LEU A N 1
ATOM 2369 C CA . LEU A 1 356 ? 37.73724 -10.26588 -35.51374 1.000 22.14746 348 LEU A CA 1
ATOM 2370 C C . LEU A 1 356 ? 37.86402 -11.78473 -35.56699 1.000 22.64285 348 LEU A C 1
ATOM 2371 O O . LEU A 1 356 ? 36.92121 -12.50073 -35.20776 1.000 19.55546 348 LEU A O 1
ATOM 2376 N N . ASP A 1 357 ? 39.03008 -12.27207 -35.98201 1.000 20.00060 349 ASP A N 1
ATOM 2377 C CA . ASP A 1 357 ? 39.21379 -13.70533 -36.13839 1.000 25.06199 349 ASP A CA 1
ATOM 2378 C C . ASP A 1 357 ? 39.31572 -14.39761 -34.77321 1.000 22.96456 349 ASP A C 1
ATOM 2379 O O . ASP A 1 357 ? 39.52665 -13.77292 -33.73000 1.000 22.09787 349 ASP A O 1
ATOM 2384 N N . TYR A 1 358 ? 39.19223 -15.72400 -34.80489 1.000 24.02943 350 TYR A N 1
ATOM 2385 C CA . TYR A 1 358 ? 39.11291 -16.50633 -33.56980 1.000 23.38625 350 TYR A CA 1
ATOM 2386 C C . TYR A 1 358 ? 40.39846 -16.38842 -32.75431 1.000 23.26444 350 TYR A C 1
ATOM 2387 O O . TYR A 1 358 ? 40.36405 -16.19405 -31.53374 1.000 21.64538 350 TYR A O 1
ATOM 2396 N N . THR A 1 359 ? 41.54754 -16.50248 -33.41154 1.000 24.16587 351 THR A N 1
ATOM 2397 C CA . THR A 1 359 ? 42.81442 -16.36329 -32.69638 1.000 21.59370 351 THR A CA 1
ATOM 2398 C C . THR A 1 359 ? 42.92098 -14.99713 -32.02606 1.000 22.28104 351 THR A C 1
ATOM 2399 O O . THR A 1 359 ? 43.32681 -14.88914 -30.85930 1.000 20.21897 351 THR A O 1
ATOM 2403 N N . SER A 1 360 ? 42.56412 -13.93843 -32.75833 1.000 21.02894 352 SER A N 1
ATOM 2404 C CA . SER A 1 360 ? 42.67004 -12.58476 -32.22289 1.000 24.10955 352 SER A CA 1
ATOM 2405 C C . SER A 1 360 ? 41.66291 -12.35640 -31.11432 1.000 20.00235 352 SER A C 1
ATOM 2406 O O . SER A 1 360 ? 41.92027 -11.57602 -30.18664 1.000 20.00345 352 SER A O 1
ATOM 2409 N N . LEU A 1 361 ? 40.49926 -13.00314 -31.21433 1.000 18.42326 353 LEU A N 1
ATOM 2410 C CA . LEU A 1 361 ? 39.49526 -12.90153 -30.16624 1.000 17.30745 353 LEU A CA 1
ATOM 2411 C C . LEU A 1 361 ? 40.01561 -13.49217 -28.86702 1.000 17.05518 353 LEU A C 1
ATOM 2412 O O . LEU A 1 361 ? 39.85106 -12.90043 -27.79411 1.000 15.23598 353 LEU A O 1
ATOM 2417 N N . ILE A 1 362 ? 40.66244 -14.65482 -28.94433 1.000 16.83205 354 ILE A N 1
ATOM 2418 C CA . ILE A 1 362 ? 41.20447 -15.28226 -27.74400 1.000 18.11126 354 ILE A CA 1
ATOM 2419 C C . ILE A 1 362 ? 42.25429 -14.37932 -27.11296 1.000 18.00593 354 ILE A C 1
ATOM 2420 O O . ILE A 1 362 ? 42.28794 -14.19671 -25.88946 1.000 16.51624 354 ILE A O 1
ATOM 2425 N N . THR A 1 363 ? 43.13785 -13.81161 -27.94271 1.000 18.14502 355 THR A N 1
ATOM 2426 C CA . THR A 1 363 ? 44.18035 -12.92603 -27.42686 1.000 18.89562 355 THR A CA 1
ATOM 2427 C C . THR A 1 363 ? 43.56820 -11.72028 -26.72768 1.000 17.75567 355 THR A C 1
ATOM 2428 O O . THR A 1 363 ? 44.00494 -11.32780 -25.63011 1.000 17.75466 355 THR A O 1
ATOM 2432 N N . ARG A 1 364 ? 42.54274 -11.12950 -27.33738 1.000 16.93265 356 ARG A N 1
ATOM 2433 C CA . ARG A 1 364 ? 41.91690 -9.95477 -26.73368 1.000 20.66239 356 ARG A CA 1
ATOM 2434 C C . ARG A 1 364 ? 41.29922 -10.28830 -25.37784 1.000 18.51428 356 ARG A C 1
ATOM 2435 O O . ARG A 1 364 ? 41.41345 -9.51295 -24.41780 1.000 18.12810 356 ARG A O 1
ATOM 2443 N N . LEU A 1 365 ? 40.62798 -11.43461 -25.28434 1.000 16.61903 357 LEU A N 1
ATOM 2444 C CA . LEU A 1 365 ? 40.02656 -11.83926 -24.01365 1.000 16.94840 357 LEU A CA 1
ATOM 2445 C C . LEU A 1 365 ? 41.07806 -11.98925 -22.91451 1.000 16.07023 357 LEU A C 1
ATOM 2446 O O . LEU A 1 365 ? 40.84116 -11.60248 -21.75303 1.000 14.05948 357 LEU A O 1
ATOM 2451 N N . ILE A 1 366 ? 42.24087 -12.54919 -23.26048 1.000 15.75239 358 ILE A N 1
ATOM 2452 C CA . ILE A 1 366 ? 43.33782 -12.66798 -22.30778 1.000 16.48800 358 ILE A CA 1
ATOM 2453 C C . ILE A 1 366 ? 43.88989 -11.29115 -21.93944 1.000 19.03782 358 ILE A C 1
ATOM 2454 O O . ILE A 1 366 ? 44.14798 -11.00605 -20.76178 1.000 17.15057 358 ILE A O 1
ATOM 2459 N N . GLU A 1 367 ? 44.06878 -10.41333 -22.92920 1.000 18.10673 359 GLU A N 1
ATOM 2460 C CA . GLU A 1 367 ? 44.54710 -9.06271 -22.63280 1.000 21.22216 359 GLU A CA 1
ATOM 2461 C C . GLU A 1 367 ? 43.58244 -8.33523 -21.69520 1.000 20.67796 359 GLU A C 1
ATOM 2462 O O . GLU A 1 367 ? 44.01051 -7.66957 -20.73970 1.000 18.94862 359 GLU A O 1
ATOM 2468 N N . LEU A 1 368 ? 42.28114 -8.45685 -21.96205 1.000 16.94344 360 LEU A N 1
ATOM 2469 C CA . LEU A 1 368 ? 41.26193 -7.83603 -21.11619 1.000 16.71350 360 LEU A CA 1
ATOM 2470 C C . LEU A 1 368 ? 41.31645 -8.37163 -19.69512 1.000 17.00641 360 LEU A C 1
ATOM 2471 O O . LEU A 1 368 ? 41.23690 -7.59657 -18.73361 1.000 16.58620 360 LEU A O 1
ATOM 2476 N N . ALA A 1 369 ? 41.43431 -9.69829 -19.53837 1.000 18.27100 361 ALA A N 1
ATOM 2477 C CA . ALA A 1 369 ? 41.60028 -10.29580 -18.21131 1.000 17.72348 361 ALA A CA 1
ATOM 2478 C C . ALA A 1 369 ? 42.77427 -9.67681 -17.45050 1.000 19.31263 361 ALA A C 1
ATOM 2479 O O . ALA A 1 369 ? 42.65703 -9.33355 -16.26498 1.000 17.08036 361 ALA A O 1
ATOM 2481 N N . LEU A 1 370 ? 43.92760 -9.54945 -18.11148 1.000 16.21195 362 LEU A N 1
ATOM 2482 C CA . LEU A 1 370 ? 45.11329 -9.01462 -17.44114 1.000 18.57847 362 LEU A CA 1
ATOM 2483 C C . LEU A 1 370 ? 44.98374 -7.52084 -17.14901 1.000 18.54024 362 LEU A C 1
ATOM 2484 O O . LEU A 1 370 ? 45.47904 -7.04186 -16.11823 1.000 20.35735 362 LEU A O 1
ATOM 2489 N N . GLU A 1 371 ? 44.37288 -6.76994 -18.06457 1.000 18.31503 363 GLU A N 1
ATOM 2490 C CA . GLU A 1 371 ? 44.07562 -5.36408 -17.80991 1.000 22.82506 363 GLU A CA 1
ATOM 2491 C C . GLU A 1 371 ? 43.19566 -5.20614 -16.57787 1.000 19.94243 363 GLU A C 1
ATOM 2492 O O . GLU A 1 371 ? 43.45157 -4.34949 -15.72637 1.000 21.83546 363 GLU A O 1
ATOM 2498 N N . ARG A 1 372 ? 42.14109 -6.01577 -16.47421 1.000 18.04589 364 ARG A N 1
ATOM 2499 C CA . ARG A 1 372 ? 41.24129 -5.89432 -15.32911 1.000 20.94911 364 ARG A CA 1
ATOM 2500 C C . ARG A 1 372 ? 41.92905 -6.30037 -14.03435 1.000 18.63414 364 ARG A C 1
ATOM 2501 O O . ARG A 1 372 ? 41.70064 -5.69184 -12.97664 1.000 17.81229 364 ARG A O 1
ATOM 2509 N N . HIS A 1 373 ? 42.77073 -7.32631 -14.09266 1.000 17.91173 365 HIS A N 1
ATOM 2510 C CA . HIS A 1 373 ? 43.51899 -7.71956 -12.90592 1.000 18.80999 365 HIS A CA 1
ATOM 2511 C C . HIS A 1 373 ? 44.43841 -6.59931 -12.44841 1.000 20.82867 365 HIS A C 1
ATOM 2512 O O . HIS A 1 373 ? 44.50697 -6.29048 -11.25006 1.000 20.72138 365 HIS A O 1
ATOM 2519 N N . ALA A 1 374 ? 45.14222 -5.96427 -13.38782 1.000 18.53090 366 ALA A N 1
ATOM 2520 C CA . ALA A 1 374 ? 46.02201 -4.85979 -13.01681 1.000 22.28782 366 ALA A CA 1
ATOM 2521 C C . ALA A 1 374 ? 45.22691 -3.71246 -12.39760 1.000 20.06970 366 ALA A C 1
ATOM 2522 O O . ALA A 1 374 ? 45.68548 -3.07090 -11.44570 1.000 21.96641 366 ALA A O 1
ATOM 2524 N N . ALA A 1 375 ? 44.03243 -3.44536 -12.92668 1.000 18.60528 367 ALA A N 1
ATOM 2525 C CA . ALA A 1 375 ? 43.22237 -2.34631 -12.40108 1.000 22.10993 367 ALA A CA 1
ATOM 2526 C C . ALA A 1 375 ? 42.74449 -2.64713 -10.98561 1.000 20.26767 367 ALA A C 1
ATOM 2527 O O . ALA A 1 375 ? 42.81301 -1.78382 -10.10023 1.000 19.31850 367 ALA A O 1
ATOM 2529 N N . ASP A 1 376 ? 42.28804 -3.87454 -10.74929 1.000 19.71706 368 ASP A N 1
ATOM 2530 C CA . ASP A 1 376 ? 41.82907 -4.27322 -9.42103 1.000 21.17988 368 ASP A CA 1
ATOM 2531 C C . ASP A 1 376 ? 42.96078 -4.21388 -8.40332 1.000 21.41381 368 ASP A C 1
ATOM 2532 O O . ASP A 1 376 ? 42.79335 -3.68875 -7.29487 1.000 22.54422 368 ASP A O 1
ATOM 2537 N N . ARG A 1 377 ? 44.13166 -4.75043 -8.75984 1.000 19.48677 369 ARG A N 1
ATOM 2538 C CA . ARG A 1 377 ? 45.21926 -4.77620 -7.79462 1.000 24.75229 369 ARG A CA 1
ATOM 2539 C C . ARG A 1 377 ? 45.70937 -3.37231 -7.44218 1.000 24.29000 369 ARG A C 1
ATOM 2540 O O . ARG A 1 377 ? 46.24558 -3.17494 -6.34657 1.000 26.42404 369 ARG A O 1
ATOM 2548 N N . ALA A 1 378 ? 45.48658 -2.38646 -8.31721 1.000 24.69182 370 ALA A N 1
ATOM 2549 C CA . ALA A 1 378 ? 45.85343 -1.00587 -8.00775 1.000 23.38311 370 ALA A CA 1
ATOM 2550 C C . ALA A 1 378 ? 44.91491 -0.32949 -7.00738 1.000 23.44014 370 ALA A C 1
ATOM 2551 O O . ALA A 1 378 ? 45.26760 0.73419 -6.48274 1.000 25.73855 370 ALA A O 1
ATOM 2553 N N . LEU A 1 379 ? 43.73585 -0.88636 -6.74228 1.000 22.18054 371 LEU A N 1
ATOM 2554 C CA . LEU A 1 379 ? 42.84363 -0.28000 -5.75569 1.000 22.44199 371 LEU A CA 1
ATOM 2555 C C . LEU A 1 379 ? 43.42262 -0.38887 -4.35668 1.000 23.68268 371 LEU A C 1
ATOM 2556 O O . LEU A 1 379 ? 44.11678 -1.34675 -4.01705 1.000 23.81813 371 LEU A O 1
ATOM 2561 N N . LYS A 1 380 ? 43.14062 0.62251 -3.54218 1.000 24.75104 372 LYS A N 1
ATOM 2562 C CA . LYS A 1 380 ? 43.58882 0.66051 -2.16171 1.000 26.11991 372 LYS A CA 1
ATOM 2563 C C . LYS A 1 380 ? 42.57901 -0.04872 -1.26580 1.000 27.00596 372 LYS A C 1
ATOM 2564 O O . LYS A 1 380 ? 41.41334 -0.22690 -1.62233 1.000 26.12737 372 LYS A O 1
ATOM 2570 N N . THR A 1 381 ? 43.04282 -0.44469 -0.08090 1.000 32.78922 373 THR A N 1
ATOM 2571 C CA . THR A 1 381 ? 42.24909 -1.25516 0.83754 1.000 41.79022 373 THR A CA 1
ATOM 2572 C C . THR A 1 381 ? 41.85955 -0.53680 2.12521 1.000 45.02904 373 THR A C 1
ATOM 2573 O O . THR A 1 381 ? 40.85137 -0.90242 2.73918 1.000 49.15021 373 THR A O 1
ATOM 2577 N N . SER A 1 382 ? 42.61496 0.47553 2.54282 1.000 40.91941 374 SER A N 1
ATOM 2578 C CA . SER A 1 382 ? 42.27404 1.24030 3.73317 1.000 50.97524 374 SER A CA 1
ATOM 2579 C C . SER A 1 382 ? 42.85916 2.64147 3.59874 1.000 55.73492 374 SER A C 1
ATOM 2580 O O . SER A 1 382 ? 43.47796 2.98742 2.58563 1.000 52.21136 374 SER A O 1
ATOM 2583 N N . MET A 1 383 ? 42.65635 3.44982 4.63466 1.000 52.94325 375 MET A N 1
ATOM 2584 C CA . MET A 1 383 ? 43.23533 4.78606 4.69272 1.000 58.68682 375 MET A CA 1
ATOM 2585 C C . MET A 1 383 ? 44.67277 4.75379 5.22293 1.000 59.69436 375 MET A C 1
ATOM 2586 O O . MET A 1 383 ? 45.16201 3.71683 5.67904 1.000 59.95484 375 MET A O 1
ATOM 2588 N N . LYS B 1 22 ? 28.05318 -34.30566 18.15994 1.000 34.01677 14 LYS B N 1
ATOM 2589 C CA . LYS B 1 22 ? 28.28463 -32.86231 18.02893 1.000 32.92812 14 LYS B CA 1
ATOM 2590 C C . LYS B 1 22 ? 28.74971 -32.46332 16.62753 1.000 29.15956 14 LYS B C 1
ATOM 2591 O O . LYS B 1 22 ? 29.59812 -33.13772 16.02479 1.000 31.70098 14 LYS B O 1
ATOM 2597 N N . MET B 1 23 ? 28.23268 -31.33834 16.13921 1.000 27.27529 15 MET B N 1
ATOM 2598 C CA . MET B 1 23 ? 28.62895 -30.83101 14.83697 1.000 26.13258 15 MET B CA 1
ATOM 2599 C C . MET B 1 23 ? 29.92319 -30.04391 14.92635 1.000 24.01712 15 MET B C 1
ATOM 2600 O O . MET B 1 23 ? 30.12770 -29.25327 15.84934 1.000 20.73440 15 MET B O 1
ATOM 2605 N N . ARG B 1 24 ? 30.76541 -30.22038 13.91973 1.000 18.31957 16 ARG B N 1
ATOM 2606 C CA . ARG B 1 24 ? 32.05914 -29.55734 13.84665 1.000 18.28031 16 ARG B CA 1
ATOM 2607 C C . ARG B 1 24 ? 31.88930 -28.23747 13.09609 1.000 18.49497 16 ARG B C 1
ATOM 2608 O O . ARG B 1 24 ? 31.57627 -28.23457 11.90267 1.000 16.47741 16 ARG B O 1
ATOM 2616 N N . VAL B 1 25 ? 32.07735 -27.11860 13.79673 1.000 16.13493 17 VAL B N 1
ATOM 2617 C CA . VAL B 1 25 ? 31.83593 -25.78365 13.25529 1.000 14.80651 17 VAL B CA 1
ATOM 2618 C C . VAL B 1 25 ? 33.18526 -25.15160 12.97651 1.000 15.28326 17 VAL B C 1
ATOM 2619 O O . VAL B 1 25 ? 33.96328 -24.91564 13.90775 1.000 16.90273 17 VAL B O 1
ATOM 2623 N N . GLY B 1 26 ? 33.46987 -24.88452 11.70660 1.000 12.28384 18 GLY B N 1
ATOM 2624 C CA . GLY B 1 26 ? 34.73824 -24.27065 11.37038 1.000 13.80880 18 GLY B CA 1
ATOM 2625 C C . GLY B 1 26 ? 34.58963 -22.76567 11.34522 1.000 13.68018 18 GLY B C 1
ATOM 2626 O O . GLY B 1 26 ? 33.85462 -22.23095 10.51922 1.000 14.26673 18 GLY B O 1
ATOM 2627 N N . ILE B 1 27 ? 35.24561 -22.06958 12.26240 1.000 13.52864 19 ILE B N 1
ATOM 2628 C CA . ILE B 1 27 ? 35.16089 -20.61970 12.31349 1.000 13.66019 19 ILE B CA 1
ATOM 2629 C C . ILE B 1 27 ? 36.32885 -20.08847 11.50225 1.000 15.47647 19 ILE B C 1
ATOM 2630 O O . ILE B 1 27 ? 37.48893 -20.38760 11.80000 1.000 15.56752 19 ILE B O 1
ATOM 2635 N N . VAL B 1 28 ? 36.02073 -19.34004 10.45654 1.000 12.46134 20 VAL B N 1
ATOM 2636 C CA . VAL B 1 28 ? 37.03053 -18.73265 9.59683 1.000 15.31056 20 VAL B CA 1
ATOM 2637 C C . VAL B 1 28 ? 37.07981 -17.25605 9.96116 1.000 14.67905 20 VAL B C 1
ATOM 2638 O O . VAL B 1 28 ? 36.06576 -16.55484 9.87102 1.000 16.90589 20 VAL B O 1
ATOM 2642 N N . PHE B 1 29 ? 38.24569 -16.77465 10.38413 1.000 14.29961 21 PHE B N 1
ATOM 2643 C CA . PHE B 1 29 ? 38.31050 -15.45741 10.99830 1.000 14.04672 21 PHE B CA 1
ATOM 2644 C C . PHE B 1 29 ? 39.68328 -14.85992 10.75391 1.000 15.24399 21 PHE B C 1
ATOM 2645 O O . PHE B 1 29 ? 40.62696 -15.55858 10.39846 1.000 15.17191 21 PHE B O 1
ATOM 2653 N N . GLY B 1 30 ? 39.80268 -13.56525 11.00629 1.000 16.91527 22 GLY B N 1
ATOM 2654 C CA . GLY B 1 30 ? 41.05170 -12.85518 10.77342 1.000 17.39628 22 GLY B CA 1
ATOM 2655 C C . GLY B 1 30 ? 41.05341 -12.19609 9.40173 1.000 20.85319 22 GLY B C 1
ATOM 2656 O O . GLY B 1 30 ? 40.15607 -11.40860 9.08135 1.000 23.35549 22 GLY B O 1
ATOM 2657 N N . GLY B 1 31 ? 42.06166 -12.50653 8.60310 1.000 18.89132 23 GLY B N 1
ATOM 2658 C CA . GLY B 1 31 ? 42.10739 -12.02018 7.24029 1.000 21.03906 23 GLY B CA 1
ATOM 2659 C C . GLY B 1 31 ? 42.90612 -10.73734 7.08162 1.000 23.35489 23 GLY B C 1
ATOM 2660 O O . GLY B 1 31 ? 43.45363 -10.16423 8.02808 1.000 21.81232 23 GLY B O 1
ATOM 2661 N N . LYS B 1 32 ? 42.93137 -10.26004 5.84075 1.000 26.93458 24 LYS B N 1
ATOM 2662 C CA . LYS B 1 32 ? 43.78776 -9.14982 5.44712 1.000 31.32269 24 LYS B CA 1
ATOM 2663 C C . LYS B 1 32 ? 43.26037 -7.76412 5.80201 1.000 29.18666 24 LYS B C 1
ATOM 2664 O O . LYS B 1 32 ? 44.03690 -6.80238 5.73922 1.000 41.48680 24 LYS B O 1
ATOM 2670 N N . SER B 1 33 ? 41.99399 -7.60998 6.17373 1.000 37.80625 25 SER B N 1
ATOM 2671 C CA . SER B 1 33 ? 41.42880 -6.26632 6.26290 1.000 33.32811 25 SER B CA 1
ATOM 2672 C C . SER B 1 33 ? 41.89262 -5.54047 7.52529 1.000 34.96937 25 SER B C 1
ATOM 2673 O O . SER B 1 33 ? 42.45448 -6.13141 8.45050 1.000 29.25802 25 SER B O 1
ATOM 2676 N N . ALA B 1 34 ? 41.64359 -4.22565 7.55681 1.000 36.77963 26 ALA B N 1
ATOM 2677 C CA . ALA B 1 34 ? 41.89018 -3.44220 8.76075 1.000 34.66808 26 ALA B CA 1
ATOM 2678 C C . ALA B 1 34 ? 41.00094 -3.86828 9.92241 1.000 36.29923 26 ALA B C 1
ATOM 2679 O O . ALA B 1 34 ? 41.26845 -3.47255 11.06449 1.000 38.17991 26 ALA B O 1
ATOM 2681 N N . GLU B 1 35 ? 39.95348 -4.65227 9.65905 1.000 33.53481 27 GLU B N 1
ATOM 2682 C CA . GLU B 1 35 ? 39.09821 -5.22227 10.68873 1.000 33.70174 27 GLU B CA 1
ATOM 2683 C C . GLU B 1 35 ? 39.58923 -6.58855 11.15946 1.000 30.72637 27 GLU B C 1
ATOM 2684 O O . GLU B 1 35 ? 38.81322 -7.34018 11.77022 1.000 31.21180 27 GLU B O 1
ATOM 2690 N N . HIS B 1 36 ? 40.85084 -6.93089 10.86506 1.000 26.86968 28 HIS B N 1
ATOM 2691 C CA . HIS B 1 36 ? 41.42035 -8.20229 11.31119 1.000 27.21061 28 HIS B CA 1
ATOM 2692 C C . HIS B 1 36 ? 41.21266 -8.40307 12.81189 1.000 24.83515 28 HIS B C 1
ATOM 2693 O O . HIS B 1 36 ? 40.66578 -9.42195 13.24505 1.000 23.32389 28 HIS B O 1
ATOM 2700 N N . GLU B 1 37 ? 41.59960 -7.40873 13.61606 1.000 25.15054 29 GLU B N 1
ATOM 2701 C CA . GLU B 1 37 ? 41.50900 -7.54012 15.06915 1.000 27.41839 29 GLU B CA 1
ATOM 2702 C C . GLU B 1 37 ? 40.06020 -7.64447 15.53489 1.000 27.84751 29 GLU B C 1
ATOM 2703 O O . GLU B 1 37 ? 39.75904 -8.37843 16.48638 1.000 28.38854 29 GLU B O 1
ATOM 2709 N N . VAL B 1 38 ? 39.14967 -6.92414 14.87437 1.000 25.92609 30 VAL B N 1
ATOM 2710 C CA . VAL B 1 38 ? 37.72813 -7.03897 15.19704 1.000 30.26828 30 VAL B CA 1
ATOM 2711 C C . VAL B 1 38 ? 37.24289 -8.46013 14.93690 1.000 26.97524 30 VAL B C 1
ATOM 2712 O O . VAL B 1 38 ? 36.49974 -9.04450 15.74287 1.000 24.83410 30 VAL B O 1
ATOM 2716 N N . SER B 1 39 ? 37.65604 -9.03605 13.80227 1.000 23.81416 31 SER B N 1
ATOM 2717 C CA . SER B 1 39 ? 37.34004 -10.43365 13.51246 1.000 20.14094 31 SER B CA 1
ATOM 2718 C C . SER B 1 39 ? 37.88661 -11.35980 14.59415 1.000 21.69786 31 SER B C 1
ATOM 2719 O O . SER B 1 39 ? 37.18454 -12.26965 15.05298 1.000 18.27629 31 SER B O 1
ATOM 2722 N N . LEU B 1 40 ? 39.13077 -11.13350 15.04130 1.000 20.18050 32 LEU B N 1
ATOM 2723 C CA . LEU B 1 40 ? 39.66101 -11.93612 16.14319 1.000 19.94664 32 LEU B CA 1
ATOM 2724 C C . LEU B 1 40 ? 38.75948 -11.85533 17.37408 1.000 20.43996 32 LEU B C 1
ATOM 2725 O O . LEU B 1 40 ? 38.48921 -12.87569 18.02000 1.000 20.18000 32 LEU B O 1
ATOM 2730 N N . GLN B 1 41 ? 38.30261 -10.64484 17.72742 1.000 24.96303 33 GLN B N 1
ATOM 2731 C CA . GLN B 1 41 ? 37.43073 -10.48899 18.89518 1.000 25.51610 33 GLN B CA 1
ATOM 2732 C C . GLN B 1 41 ? 36.08990 -11.18339 18.67809 1.000 23.88353 33 GLN B C 1
ATOM 2733 O O . GLN B 1 41 ? 35.56624 -11.83920 19.59094 1.000 24.42023 33 GLN B O 1
ATOM 2739 N N . SER B 1 42 ? 35.52981 -11.06108 17.47382 1.000 23.22569 34 SER B N 1
ATOM 2740 C CA . SER B 1 42 ? 34.32435 -11.81543 17.12932 1.000 23.29287 34 SER B CA 1
ATOM 2741 C C . SER B 1 42 ? 34.52329 -13.31147 17.34470 1.000 20.77697 34 SER B C 1
ATOM 2742 O O . SER B 1 42 ? 33.68484 -13.98079 17.96733 1.000 19.21058 34 SER B O 1
ATOM 2745 N N . ALA B 1 43 ? 35.61921 -13.86790 16.81192 1.000 18.12402 35 ALA B N 1
ATOM 2746 C CA . ALA B 1 43 ? 35.84249 -15.30413 16.95979 1.000 19.98582 35 ALA B CA 1
ATOM 2747 C C . ALA B 1 43 ? 35.99627 -15.68774 18.42877 1.000 16.68717 35 ALA B C 1
ATOM 2748 O O . ALA B 1 43 ? 35.45508 -16.70870 18.87458 1.000 20.20700 35 ALA B O 1
ATOM 2750 N N . LYS B 1 44 ? 36.74140 -14.88402 19.19114 1.000 21.17098 36 LYS B N 1
ATOM 2751 C CA . LYS B 1 44 ? 36.86707 -15.12593 20.62196 1.000 19.14642 36 LYS B CA 1
ATOM 2752 C C . LYS B 1 44 ? 35.49667 -15.13110 21.28850 1.000 20.49467 36 LYS B C 1
ATOM 2753 O O . LYS B 1 44 ? 35.20187 -16.00475 22.11608 1.000 20.85931 36 LYS B O 1
ATOM 2759 N N . ASN B 1 45 ? 34.64181 -14.16210 20.94250 1.000 18.85603 37 ASN B N 1
ATOM 2760 C CA A ASN B 1 45 ? 33.34120 -14.09768 21.59920 0.528 24.70443 37 ASN B CA 1
ATOM 2761 C CA B ASN B 1 45 ? 33.32389 -14.06967 21.57094 0.472 24.70676 37 ASN B CA 1
ATOM 2762 C C . ASN B 1 45 ? 32.45475 -15.26694 21.19454 1.000 19.57042 37 ASN B C 1
ATOM 2763 O O . ASN B 1 45 ? 31.68656 -15.77239 22.02056 1.000 22.34132 37 ASN B O 1
ATOM 2772 N N . ILE B 1 46 ? 32.57246 -15.74148 19.95500 1.000 19.31250 38 ILE B N 1
ATOM 2773 C CA . ILE B 1 46 ? 31.76562 -16.88320 19.52964 1.000 17.96997 38 ILE B CA 1
ATOM 2774 C C . ILE B 1 46 ? 32.24154 -18.15809 20.21959 1.000 17.91485 38 ILE B C 1
ATOM 2775 O O . ILE B 1 46 ? 31.43155 -18.93199 20.74499 1.000 17.19671 38 ILE B O 1
ATOM 2780 N N . VAL B 1 47 ? 33.56350 -18.36516 20.29276 1.000 20.38088 39 VAL B N 1
ATOM 2781 C CA . VAL B 1 47 ? 34.11197 -19.52439 21.00817 1.000 18.72454 39 VAL B CA 1
ATOM 2782 C C . VAL B 1 47 ? 33.63101 -19.55844 22.45264 1.000 22.38652 39 VAL B C 1
ATOM 2783 O O . VAL B 1 47 ? 33.29338 -20.62450 22.97894 1.000 23.08220 39 VAL B O 1
ATOM 2787 N N . GLU B 1 48 ? 33.60571 -18.39976 23.12654 1.000 21.01161 40 GLU B N 1
ATOM 2788 C CA . GLU B 1 48 ? 33.20832 -18.38481 24.52301 1.000 22.35206 40 GLU B CA 1
ATOM 2789 C C . GLU B 1 48 ? 31.71222 -18.61322 24.70129 1.000 24.01607 40 GLU B C 1
ATOM 2790 O O . GLU B 1 48 ? 31.29609 -19.13395 25.74327 1.000 26.06595 40 GLU B O 1
ATOM 2796 N N . ALA B 1 49 ? 30.88775 -18.23930 23.71682 1.000 19.33163 41 ALA B N 1
ATOM 2797 C CA . ALA B 1 49 ? 29.44159 -18.30878 23.89204 1.000 22.61135 41 ALA B CA 1
ATOM 2798 C C . ALA B 1 49 ? 28.77647 -19.51043 23.22418 1.000 18.54306 41 ALA B C 1
ATOM 2799 O O . ALA B 1 49 ? 27.66037 -19.86176 23.61862 1.000 19.06021 41 ALA B O 1
ATOM 2801 N N . ILE B 1 50 ? 29.43365 -20.15866 22.26347 1.000 17.82858 42 ILE B N 1
ATOM 2802 C CA . ILE B 1 50 ? 28.76913 -21.20102 21.48233 1.000 17.64469 42 ILE B CA 1
ATOM 2803 C C . ILE B 1 50 ? 28.34114 -22.34448 22.38862 1.000 21.09510 42 ILE B C 1
ATOM 2804 O O . ILE B 1 50 ? 28.99614 -22.65403 23.39274 1.000 22.29504 42 ILE B O 1
ATOM 2809 N N . ASP B 1 51 ? 27.20252 -22.94451 22.06339 1.000 17.63644 43 ASP B N 1
ATOM 2810 C CA . ASP B 1 51 ? 26.63008 -24.03923 22.84219 1.000 21.73749 43 ASP B CA 1
ATOM 2811 C C . ASP B 1 51 ? 27.52175 -25.26981 22.67249 1.000 22.82487 43 ASP B C 1
ATOM 2812 O O . ASP B 1 51 ? 27.48769 -25.94362 21.64337 1.000 19.44168 43 ASP B O 1
ATOM 2817 N N . LYS B 1 52 ? 28.33066 -25.56581 23.69915 1.000 25.36926 44 LYS B N 1
ATOM 2818 C CA . LYS B 1 52 ? 29.26900 -26.67923 23.60976 1.000 27.14517 44 LYS B CA 1
ATOM 2819 C C . LYS B 1 52 ? 28.56912 -28.02584 23.66363 1.000 29.54794 44 LYS B C 1
ATOM 2820 O O . LYS B 1 52 ? 29.16347 -29.03659 23.26914 1.000 30.48965 44 LYS B O 1
ATOM 2826 N N . SER B 1 53 ? 27.33367 -28.07057 24.15730 1.000 25.63917 45 SER B N 1
ATOM 2827 C CA . SER B 1 53 ? 26.58183 -29.31596 24.10403 1.000 27.02231 45 SER B CA 1
ATOM 2828 C C . SER B 1 53 ? 26.21782 -29.70317 22.67543 1.000 28.71684 45 SER B C 1
ATOM 2829 O O . SER B 1 53 ? 25.90784 -30.87398 22.42328 1.000 26.19938 45 SER B O 1
ATOM 2832 N N . ARG B 1 54 ? 26.25221 -28.75302 21.73016 1.000 24.46395 46 ARG B N 1
ATOM 2833 C CA . ARG B 1 54 ? 25.86318 -29.03312 20.35437 1.000 25.30019 46 ARG B CA 1
ATOM 2834 C C . ARG B 1 54 ? 26.97998 -28.88510 19.33676 1.000 25.41004 46 ARG B C 1
ATOM 2835 O O . ARG B 1 54 ? 26.90736 -29.51969 18.27082 1.000 24.45786 46 ARG B O 1
ATOM 2843 N N . PHE B 1 55 ? 28.00912 -28.09972 19.62788 1.000 20.06479 47 PHE B N 1
ATOM 2844 C CA . PHE B 1 55 ? 29.01824 -27.76364 18.63888 1.000 20.41483 47 PHE B CA 1
ATOM 2845 C C . PHE B 1 55 ? 30.42258 -27.93071 19.20184 1.000 24.10881 47 PHE B C 1
ATOM 2846 O O . PHE B 1 55 ? 30.69960 -27.54538 20.34109 1.000 21.81904 47 PHE B O 1
ATOM 2854 N N . ASP B 1 56 ? 31.28524 -28.54320 18.39253 1.000 22.18700 48 ASP B N 1
ATOM 2855 C CA . ASP B 1 56 ? 32.73134 -28.50482 18.55559 1.000 24.00688 48 ASP B CA 1
ATOM 2856 C C . ASP B 1 56 ? 33.28626 -27.47164 17.59687 1.000 21.83091 48 ASP B C 1
ATOM 2857 O O . ASP B 1 56 ? 32.92994 -27.46968 16.41390 1.000 24.63119 48 ASP B O 1
ATOM 2862 N N . VAL B 1 57 ? 34.16143 -26.61789 18.07811 1.000 17.56968 49 VAL B N 1
ATOM 2863 C CA . VAL B 1 57 ? 34.70174 -25.55576 17.24190 1.000 15.70292 49 VAL B CA 1
ATOM 2864 C C . VAL B 1 57 ? 36.03305 -25.99696 16.67076 1.000 19.86347 49 VAL B C 1
ATOM 2865 O O . VAL B 1 57 ? 36.84180 -26.60901 17.37180 1.000 18.74562 49 VAL B O 1
ATOM 2869 N N . VAL B 1 58 ? 36.24536 -25.72439 15.38467 1.000 16.51271 50 VAL B N 1
ATOM 2870 C CA A VAL B 1 58 ? 37.54098 -25.83290 14.70960 0.589 18.96207 50 VAL B CA 1
ATOM 2871 C CA B VAL B 1 58 ? 37.57493 -25.81217 14.80652 0.411 18.96509 50 VAL B CA 1
ATOM 2872 C C . VAL B 1 58 ? 37.93681 -24.43906 14.25419 1.000 17.26126 50 VAL B C 1
ATOM 2873 O O . VAL B 1 58 ? 37.15900 -23.80094 13.54255 1.000 18.18134 50 VAL B O 1
ATOM 2880 N N . LEU B 1 59 ? 39.12215 -23.97625 14.63024 1.000 15.62198 51 LEU B N 1
ATOM 2881 C CA . LEU B 1 59 ? 39.55554 -22.61293 14.34137 1.000 14.94972 51 LEU B CA 1
ATOM 2882 C C . LEU B 1 59 ? 40.39820 -22.56440 13.07454 1.000 16.02322 51 LEU B C 1
ATOM 2883 O O . LEU B 1 59 ? 41.51165 -23.08499 13.05717 1.000 18.01131 51 LEU B O 1
ATOM 2888 N N . LEU B 1 60 ? 39.89372 -21.87173 12.05736 1.000 15.21591 52 LEU B N 1
ATOM 2889 C CA . LEU B 1 60 ? 40.58787 -21.67119 10.78071 1.000 16.98951 52 LEU B CA 1
ATOM 2890 C C . LEU B 1 60 ? 40.95086 -20.19100 10.68814 1.000 14.63601 52 LEU B C 1
ATOM 2891 O O . LEU B 1 60 ? 40.22311 -19.38920 10.10349 1.000 13.84505 52 LEU B O 1
ATOM 2896 N N . GLY B 1 61 ? 42.05587 -19.81715 11.33187 1.000 13.21999 53 GLY B N 1
ATOM 2897 C CA . GLY B 1 61 ? 42.47747 -18.41563 11.32441 1.000 13.99080 53 GLY B CA 1
ATOM 2898 C C . GLY B 1 61 ? 43.17841 -18.07360 10.02040 1.000 15.59562 53 GLY B C 1
ATOM 2899 O O . GLY B 1 61 ? 43.95149 -18.86227 9.48113 1.000 14.77370 53 GLY B O 1
ATOM 2900 N N . ILE B 1 62 ? 42.86281 -16.89427 9.49482 1.000 13.01313 54 ILE B N 1
ATOM 2901 C CA . ILE B 1 62 ? 43.54976 -16.33762 8.33930 1.000 13.54014 54 ILE B CA 1
ATOM 2902 C C . ILE B 1 62 ? 44.43947 -15.20942 8.84254 1.000 15.90078 54 ILE B C 1
ATOM 2903 O O . ILE B 1 62 ? 43.95497 -14.26674 9.48733 1.000 15.73148 54 ILE B O 1
ATOM 2908 N N . ASP B 1 63 ? 45.73274 -15.29259 8.54015 1.000 15.76315 55 ASP B N 1
ATOM 2909 C CA . ASP B 1 63 ? 46.64549 -14.28761 9.05847 1.000 16.35956 55 ASP B CA 1
ATOM 2910 C C . ASP B 1 63 ? 46.54371 -12.99133 8.25036 1.000 19.41180 55 ASP B C 1
ATOM 2911 O O . ASP B 1 63 ? 45.78713 -12.87223 7.27433 1.000 17.31218 55 ASP B O 1
ATOM 2916 N N . LYS B 1 64 ? 47.30331 -11.98929 8.68007 1.000 18.69870 56 LYS B N 1
ATOM 2917 C CA . LYS B 1 64 ? 47.21263 -10.66596 8.07077 1.000 20.09821 56 LYS B CA 1
ATOM 2918 C C . LYS B 1 64 ? 47.71294 -10.63337 6.63360 1.000 27.34042 56 LYS B C 1
ATOM 2919 O O . LYS B 1 64 ? 47.44100 -9.65203 5.92754 1.000 24.78339 56 LYS B O 1
ATOM 2925 N N . GLN B 1 65 ? 48.40168 -11.68522 6.18015 1.000 23.30163 57 GLN B N 1
ATOM 2926 C CA . GLN B 1 65 ? 48.84173 -11.80836 4.79662 1.000 22.27660 57 GLN B CA 1
ATOM 2927 C C . GLN B 1 65 ? 47.88722 -12.62926 3.93616 1.000 20.82783 57 GLN B C 1
ATOM 2928 O O . GLN B 1 65 ? 48.12676 -12.75789 2.73411 1.000 23.81707 57 GLN B O 1
ATOM 2934 N N . GLY B 1 66 ? 46.82655 -13.19243 4.51367 1.000 17.19105 58 GLY B N 1
ATOM 2935 C CA . GLY B 1 66 ? 45.84499 -13.93712 3.74323 1.000 18.75143 58 GLY B CA 1
ATOM 2936 C C . GLY B 1 66 ? 45.97821 -15.44995 3.79401 1.000 15.34462 58 GLY B C 1
ATOM 2937 O O . GLY B 1 66 ? 45.13790 -16.14503 3.21009 1.000 13.56301 58 GLY B O 1
ATOM 2938 N N . LEU B 1 67 ? 46.98346 -15.98111 4.48574 1.000 15.44403 59 LEU B N 1
ATOM 2939 C CA . LEU B 1 67 ? 47.17576 -17.42937 4.52785 1.000 14.19356 59 LEU B CA 1
ATOM 2940 C C . LEU B 1 67 ? 46.28314 -18.05715 5.58487 1.000 15.74138 59 LEU B C 1
ATOM 2941 O O . LEU B 1 67 ? 46.11387 -17.50855 6.67711 1.000 14.78655 59 LEU B O 1
ATOM 2946 N N . TRP B 1 68 ? 45.74717 -19.24016 5.26759 1.000 12.89531 60 TRP B N 1
ATOM 2947 C CA . TRP B 1 68 ? 44.83647 -19.94731 6.15207 1.000 12.95843 60 TRP B CA 1
ATOM 2948 C C . TRP B 1 68 ? 45.59740 -20.94673 7.01534 1.000 13.80760 60 TRP B C 1
ATOM 2949 O O . TRP B 1 68 ? 46.54317 -21.59154 6.54921 1.000 14.41632 60 TRP B O 1
ATOM 2960 N N . HIS B 1 69 ? 45.15026 -21.10198 8.26315 1.000 13.40266 61 HIS B N 1
ATOM 2961 C CA . HIS B 1 69 ? 45.82616 -21.94554 9.24562 1.000 13.78344 61 HIS B CA 1
ATOM 2962 C C . HIS B 1 69 ? 44.79374 -22.76306 10.00484 1.000 16.54985 61 HIS B C 1
ATOM 2963 O O . HIS B 1 69 ? 43.59965 -22.46077 9.97793 1.000 16.55956 61 HIS B O 1
ATOM 2970 N N . ILE B 1 70 ? 45.26610 -23.79706 10.68845 1.000 17.35594 62 ILE B N 1
ATOM 2971 C CA . ILE B 1 70 ? 44.45834 -24.53738 11.64802 1.000 19.44735 62 ILE B CA 1
ATOM 2972 C C . ILE B 1 70 ? 45.01926 -24.22201 13.03522 1.000 17.91478 62 ILE B C 1
ATOM 2973 O O . ILE B 1 70 ? 46.20367 -24.45151 13.30687 1.000 19.62857 62 ILE B O 1
ATOM 2978 N N . ASN B 1 71 ? 44.19681 -23.63465 13.89755 1.000 17.72380 63 ASN B N 1
ATOM 2979 C CA . ASN B 1 71 ? 44.68094 -23.10279 15.16258 1.000 20.96495 63 ASN B CA 1
ATOM 2980 C C . ASN B 1 71 ? 44.10629 -23.87750 16.34264 1.000 22.10666 63 ASN B C 1
ATOM 2981 O O . ASN B 1 71 ? 42.99600 -24.40217 16.28055 1.000 20.24613 63 ASN B O 1
ATOM 2986 N N . ASP B 1 72 ? 44.87625 -23.91726 17.42577 1.000 23.10210 64 ASP B N 1
ATOM 2987 C CA . ASP B 1 72 ? 44.51876 -24.63617 18.64019 1.000 26.60661 64 ASP B CA 1
ATOM 2988 C C . ASP B 1 72 ? 43.75516 -23.67529 19.53849 1.000 24.10574 64 ASP B C 1
ATOM 2989 O O . ASP B 1 72 ? 44.24144 -22.57833 19.82131 1.000 25.50590 64 ASP B O 1
ATOM 2994 N N . ALA B 1 73 ? 42.55238 -24.07364 19.96697 1.000 26.65182 65 ALA B N 1
ATOM 2995 C CA . ALA B 1 73 ? 41.76573 -23.19827 20.83309 1.000 29.27843 65 ALA B CA 1
ATOM 2996 C C . ALA B 1 73 ? 42.50271 -22.85000 22.11613 1.000 30.43670 65 ALA B C 1
ATOM 2997 O O . ALA B 1 73 ? 42.23927 -21.79373 22.69565 1.000 26.77463 65 ALA B O 1
ATOM 2999 N N . GLY B 1 74 ? 43.43593 -23.70060 22.55705 1.000 27.61649 66 GLY B N 1
ATOM 3000 C CA . GLY B 1 74 ? 44.14130 -23.45859 23.79514 1.000 28.75749 66 GLY B CA 1
ATOM 3001 C C . GLY B 1 74 ? 45.14188 -22.32903 23.72437 1.000 29.18563 66 GLY B C 1
ATOM 3002 O O . GLY B 1 74 ? 45.52452 -21.79782 24.76961 1.000 29.20647 66 GLY B O 1
ATOM 3003 N N . ASN B 1 75 ? 45.58063 -21.94542 22.51420 1.000 27.61063 67 ASN B N 1
ATOM 3004 C CA . ASN B 1 75 ? 46.59874 -20.90126 22.43197 1.000 31.22972 67 ASN B CA 1
ATOM 3005 C C . ASN B 1 75 ? 46.52635 -20.04192 21.16414 1.000 24.07323 67 ASN B C 1
ATOM 3006 O O . ASN B 1 75 ? 47.52048 -19.38478 20.83786 1.000 30.92861 67 ASN B O 1
ATOM 3011 N N . TYR B 1 76 ? 45.40033 -19.98774 20.46432 1.000 26.76107 68 TYR B N 1
ATOM 3012 C CA . TYR B 1 76 ? 45.41143 -19.32904 19.15712 1.000 26.81844 68 TYR B CA 1
ATOM 3013 C C . TYR B 1 76 ? 45.53092 -17.81114 19.23923 1.000 24.53447 68 TYR B C 1
ATOM 3014 O O . TYR B 1 76 ? 45.78209 -17.17563 18.21192 1.000 22.46462 68 TYR B O 1
ATOM 3023 N N . LEU B 1 77 ? 45.36159 -17.20863 20.40981 1.000 25.21835 69 LEU B N 1
ATOM 3024 C CA . LEU B 1 77 ? 45.37700 -15.75717 20.52851 1.000 26.77636 69 LEU B CA 1
ATOM 3025 C C . LEU B 1 77 ? 46.51372 -15.29513 21.42052 1.000 33.47985 69 LEU B C 1
ATOM 3026 O O . LEU B 1 77 ? 46.66723 -15.78256 22.54999 1.000 33.83559 69 LEU B O 1
ATOM 3031 N N . LEU B 1 78 ? 47.28814 -14.33729 20.91513 1.000 30.91458 70 LEU B N 1
ATOM 3032 C CA . LEU B 1 78 ? 48.25050 -13.59156 21.71245 1.000 30.87919 70 LEU B CA 1
ATOM 3033 C C . LEU B 1 78 ? 47.59084 -12.32296 22.23537 1.000 32.90615 70 LEU B C 1
ATOM 3034 O O . LEU B 1 78 ? 46.79483 -11.69651 21.52885 1.000 28.02496 70 LEU B O 1
ATOM 3039 N N . ASN B 1 79 ? 47.92379 -11.95246 23.48258 1.000 31.83009 71 ASN B N 1
ATOM 3040 C CA . ASN B 1 79 ? 47.34761 -10.77738 24.14731 1.000 34.75422 71 ASN B CA 1
ATOM 3041 C C . ASN B 1 79 ? 45.82403 -10.78489 24.06655 1.000 36.05353 71 ASN B C 1
ATOM 3042 O O . ASN B 1 79 ? 45.18872 -9.76681 23.77529 1.000 35.02167 71 ASN B O 1
ATOM 3047 N N . ALA B 1 80 ? 45.22988 -11.95744 24.31039 1.000 31.87678 72 ALA B N 1
ATOM 3048 C CA . ALA B 1 80 ? 43.81242 -12.13479 24.02118 1.000 35.98518 72 ALA B CA 1
ATOM 3049 C C . ALA B 1 80 ? 42.93840 -11.16516 24.80681 1.000 40.27834 72 ALA B C 1
ATOM 3050 O O . ALA B 1 80 ? 41.87131 -10.76961 24.32549 1.000 43.81340 72 ALA B O 1
ATOM 3052 N N . GLN B 1 81 ? 43.36976 -10.75718 25.99977 1.000 40.69770 73 GLN B N 1
ATOM 3053 C CA . GLN B 1 81 ? 42.56129 -9.89864 26.85615 1.000 44.32195 73 GLN B CA 1
ATOM 3054 C C . GLN B 1 81 ? 42.83903 -8.41393 26.63875 1.000 48.45727 73 GLN B C 1
ATOM 3055 O O . GLN B 1 81 ? 42.41439 -7.59094 27.45492 1.000 49.05475 73 GLN B O 1
ATOM 3061 N N . ASP B 1 82 ? 43.52357 -8.05657 25.55740 1.000 46.44796 74 ASP B N 1
ATOM 3062 C CA . ASP B 1 82 ? 43.87826 -6.66636 25.26276 1.000 52.53920 74 ASP B CA 1
ATOM 3063 C C . ASP B 1 82 ? 43.38723 -6.31448 23.86420 1.000 52.18032 74 ASP B C 1
ATOM 3064 O O . ASP B 1 82 ? 43.99238 -6.76454 22.86877 1.000 49.33137 74 ASP B O 1
ATOM 3069 N N . PRO B 1 83 ? 42.32654 -5.51517 23.73214 1.000 56.32943 75 PRO B N 1
ATOM 3070 C CA . PRO B 1 83 ? 41.78452 -5.23494 22.39158 1.000 55.32340 75 PRO B CA 1
ATOM 3071 C C . PRO B 1 83 ? 42.73587 -4.45671 21.50337 1.000 53.26180 75 PRO B C 1
ATOM 3072 O O . PRO B 1 83 ? 42.55489 -4.45388 20.27945 1.000 54.06645 75 PRO B O 1
ATOM 3076 N N . ALA B 1 84 ? 43.74519 -3.80687 22.07087 1.000 50.59387 76 ALA B N 1
ATOM 3077 C CA . ALA B 1 84 ? 44.69756 -3.03928 21.28089 1.000 55.45244 76 ALA B CA 1
ATOM 3078 C C . ALA B 1 84 ? 45.87192 -3.87346 20.79491 1.000 53.56159 76 ALA B C 1
ATOM 3079 O O . ALA B 1 84 ? 46.69169 -3.36788 20.02101 1.000 54.06782 76 ALA B O 1
ATOM 3081 N N . ARG B 1 85 ? 45.97154 -5.13237 21.22814 1.000 49.51698 77 ARG B N 1
ATOM 3082 C CA . ARG B 1 85 ? 47.12511 -5.95658 20.90572 1.000 45.42251 77 ARG B CA 1
ATOM 3083 C C . ARG B 1 85 ? 46.76804 -7.40525 20.60502 1.000 36.60361 77 ARG B C 1
ATOM 3084 O O . ARG B 1 85 ? 47.67982 -8.20659 20.38481 1.000 34.68866 77 ARG B O 1
ATOM 3086 N N . ILE B 1 86 ? 45.48233 -7.76616 20.60702 1.000 36.23794 78 ILE B N 1
ATOM 3087 C CA . ILE B 1 86 ? 45.07416 -9.12670 20.28858 1.000 32.20280 78 ILE B CA 1
ATOM 3088 C C . ILE B 1 86 ? 45.63433 -9.51154 18.92455 1.000 32.52939 78 ILE B C 1
ATOM 3089 O O . ILE B 1 86 ? 45.60416 -8.71819 17.97249 1.000 29.67501 78 ILE B O 1
ATOM 3094 N N . ALA B 1 87 ? 46.18249 -10.72320 18.83119 1.000 28.94378 79 ALA B N 1
ATOM 3095 C CA . ALA B 1 87 ? 46.82800 -11.16286 17.59986 1.000 28.59038 79 ALA B CA 1
ATOM 3096 C C . ALA B 1 87 ? 46.67904 -12.66716 17.44607 1.000 25.31954 79 ALA B C 1
ATOM 3097 O O . ALA B 1 87 ? 46.50760 -13.39542 18.42710 1.000 28.21743 79 ALA B O 1
ATOM 3099 N N . LEU B 1 88 ? 46.73897 -13.12364 16.19719 1.000 22.20869 80 LEU B N 1
ATOM 3100 C CA . LEU B 1 88 ? 46.65455 -14.54236 15.89079 1.000 24.12820 80 LEU B CA 1
ATOM 3101 C C . LEU B 1 88 ? 48.02019 -15.17685 16.09482 1.000 25.09913 80 LEU B C 1
ATOM 3102 O O . LEU B 1 88 ? 49.00729 -14.72753 15.50367 1.000 26.89800 80 LEU B O 1
ATOM 3107 N N . ARG B 1 89 ? 48.09070 -16.20844 16.92469 1.000 25.63207 81 ARG B N 1
ATOM 3108 C CA . ARG B 1 89 ? 49.37776 -16.86315 17.13517 1.000 28.57814 81 ARG B CA 1
ATOM 3109 C C . ARG B 1 89 ? 49.84705 -17.50998 15.82851 1.000 23.17868 81 ARG B C 1
ATOM 3110 O O . ARG B 1 89 ? 49.08070 -18.25806 15.20689 1.000 21.22919 81 ARG B O 1
ATOM 3118 N N . PRO B 1 90 ? 51.08805 -17.26542 15.39707 1.000 24.78478 82 PRO B N 1
ATOM 3119 C CA . PRO B 1 90 ? 51.59978 -17.91479 14.17765 1.000 26.78077 82 PRO B CA 1
ATOM 3120 C C . PRO B 1 90 ? 51.58337 -19.43254 14.28378 1.000 27.94871 82 PRO B C 1
ATOM 3121 O O . PRO B 1 90 ? 51.73014 -20.00356 15.36830 1.000 28.83782 82 PRO B O 1
ATOM 3125 N N . SER B 1 91 ? 51.48141 -20.07793 13.12024 1.000 23.83684 83 SER B N 1
ATOM 3126 C CA . SER B 1 91 ? 51.22355 -21.50368 12.98351 1.000 26.66892 83 SER B CA 1
ATOM 3127 C C . SER B 1 91 ? 52.06979 -22.05290 11.84081 1.000 27.02886 83 SER B C 1
ATOM 3128 O O . SER B 1 91 ? 52.31942 -21.36177 10.85313 1.000 25.72230 83 SER B O 1
ATOM 3131 N N . THR B 1 92 ? 52.49159 -23.31185 11.97056 1.000 24.42563 84 THR B N 1
ATOM 3132 C CA . THR B 1 92 ? 53.27800 -23.97132 10.92400 1.000 25.00877 84 THR B CA 1
ATOM 3133 C C . THR B 1 92 ? 52.44062 -24.51709 9.77614 1.000 24.42258 84 THR B C 1
ATOM 3134 O O . THR B 1 92 ? 52.98565 -24.83351 8.71343 1.000 27.70904 84 THR B O 1
ATOM 3138 N N . VAL B 1 93 ? 51.15925 -24.69099 9.96164 1.000 20.06760 85 VAL B N 1
ATOM 3139 C CA . VAL B 1 93 ? 50.34217 -25.30479 8.92930 1.000 17.46723 85 VAL B CA 1
ATOM 3140 C C . VAL B 1 93 ? 49.73312 -24.21600 8.07160 1.000 20.56428 85 VAL B C 1
ATOM 3141 O O . VAL B 1 93 ? 49.18554 -23.24202 8.59534 1.000 18.32005 85 VAL B O 1
ATOM 3145 N N . THR B 1 94 ? 49.83149 -24.38700 6.75618 1.000 15.43795 86 THR B N 1
ATOM 3146 C CA . THR B 1 94 ? 49.08846 -23.60054 5.77753 1.000 15.91466 86 THR B CA 1
ATOM 3147 C C . THR B 1 94 ? 48.01283 -24.49466 5.18828 1.000 14.32491 86 THR B C 1
ATOM 3148 O O . THR B 1 94 ? 48.28630 -25.64754 4.86168 1.000 17.90558 86 THR B O 1
ATOM 3152 N N . LEU B 1 95 ? 46.80149 -23.97609 5.03682 1.000 12.67795 87 LEU B N 1
ATOM 3153 C CA . LEU B 1 95 ? 45.75066 -24.80674 4.46389 1.000 14.27030 87 LEU B CA 1
ATOM 3154 C C . LEU B 1 95 ? 45.67138 -24.62606 2.95234 1.000 13.12133 87 LEU B C 1
ATOM 3155 O O . LEU B 1 95 ? 45.94260 -23.54904 2.41786 1.000 12.44735 87 LEU B O 1
ATOM 3160 N N . ALA B 1 96 ? 45.32036 -25.71287 2.27070 1.000 11.88986 88 ALA B N 1
ATOM 3161 C CA . ALA B 1 96 ? 45.03817 -25.70974 0.84077 1.000 14.90001 88 ALA B CA 1
ATOM 3162 C C . ALA B 1 96 ? 43.66805 -26.33955 0.61634 1.000 14.89231 88 ALA B C 1
ATOM 3163 O O . ALA B 1 96 ? 43.17932 -27.11723 1.44678 1.000 13.36916 88 ALA B O 1
ATOM 3165 N N . GLN B 1 97 ? 43.05182 -25.99702 -0.51752 1.000 14.46921 89 GLN B N 1
ATOM 3166 C CA . GLN B 1 97 ? 41.77298 -26.57230 -0.92181 1.000 15.22556 89 GLN B CA 1
ATOM 3167 C C . GLN B 1 97 ? 41.95842 -27.38404 -2.19369 1.000 15.90795 89 GLN B C 1
ATOM 3168 O O . GLN B 1 97 ? 42.59471 -26.92829 -3.14299 1.000 14.53387 89 GLN B O 1
ATOM 3174 N N . ILE B 1 98 ? 41.39636 -28.58476 -2.21335 1.000 15.14717 90 ILE B N 1
ATOM 3175 C CA . ILE B 1 98 ? 41.32220 -29.37693 -3.43531 1.000 17.66973 90 ILE B CA 1
ATOM 3176 C C . ILE B 1 98 ? 39.96525 -29.07692 -4.05727 1.000 23.11107 90 ILE B C 1
ATOM 3177 O O . ILE B 1 98 ? 38.93726 -29.50073 -3.50546 1.000 21.63742 90 ILE B O 1
ATOM 3182 N N . PRO B 1 99 ? 39.90344 -28.28489 -5.12163 1.000 21.61667 91 PRO B N 1
ATOM 3183 C CA . PRO B 1 99 ? 38.59872 -27.88331 -5.66367 1.000 26.28400 91 PRO B CA 1
ATOM 3184 C C . PRO B 1 99 ? 37.80783 -29.09418 -6.12911 1.000 27.20951 91 PRO B C 1
ATOM 3185 O O . PRO B 1 99 ? 38.36933 -30.07345 -6.62646 1.000 25.10338 91 PRO B O 1
ATOM 3189 N N . GLY B 1 100 ? 36.49089 -29.01989 -5.94581 1.000 29.78855 92 GLY B N 1
ATOM 3190 C CA . GLY B 1 100 ? 35.58968 -30.04172 -6.43433 1.000 34.82966 92 GLY B CA 1
ATOM 3191 C C . GLY B 1 100 ? 35.42275 -31.24560 -5.53449 1.000 33.27209 92 GLY B C 1
ATOM 3192 O O . GLY B 1 100 ? 34.46807 -32.01216 -5.71962 1.000 37.45881 92 GLY B O 1
ATOM 3193 N N . ARG B 1 101 ? 36.32180 -31.45462 -4.58148 1.000 28.99522 93 ARG B N 1
ATOM 3194 C CA . ARG B 1 101 ? 36.11399 -32.50175 -3.59363 1.000 30.04251 93 ARG B CA 1
ATOM 3195 C C . ARG B 1 101 ? 34.92445 -32.15943 -2.69954 1.000 29.62177 93 ARG B C 1
ATOM 3196 O O . ARG B 1 101 ? 34.68507 -30.99693 -2.35747 1.000 32.68176 93 ARG B O 1
ATOM 3204 N N . GLU B 1 102 ? 34.17845 -33.19713 -2.31694 1.000 32.32926 94 GLU B N 1
ATOM 3205 C CA . GLU B 1 102 ? 33.07150 -33.06433 -1.37970 1.000 34.94624 94 GLU B CA 1
ATOM 3206 C C . GLU B 1 102 ? 33.40988 -33.60614 -0.00503 1.000 31.66764 94 GLU B C 1
ATOM 3207 O O . GLU B 1 102 ? 32.62599 -33.42724 0.93329 1.000 32.04319 94 GLU B O 1
ATOM 3213 N N . ALA B 1 103 ? 34.55872 -34.24653 0.12615 1.000 29.01539 95 ALA B N 1
ATOM 3214 C CA . ALA B 1 103 ? 35.09005 -34.71053 1.39033 1.000 31.04301 95 ALA B CA 1
ATOM 3215 C C . ALA B 1 103 ? 36.59444 -34.54054 1.31741 1.000 25.48534 95 ALA B C 1
ATOM 3216 O O . ALA B 1 103 ? 37.17313 -34.57862 0.23039 1.000 26.04141 95 ALA B O 1
ATOM 3218 N N . GLN B 1 104 ? 37.21775 -34.35167 2.47617 1.000 24.17014 96 GLN B N 1
ATOM 3219 C CA . GLN B 1 104 ? 38.64785 -34.07621 2.54870 1.000 25.69496 96 GLN B CA 1
ATOM 3220 C C . GLN B 1 104 ? 39.00593 -32.90265 1.64097 1.000 23.46038 96 GLN B C 1
ATOM 3221 O O . GLN B 1 104 ? 39.97915 -32.94526 0.88219 1.000 24.08429 96 GLN B O 1
ATOM 3227 N N . GLN B 1 105 ? 38.19240 -31.83795 1.73586 1.000 20.10522 97 GLN B N 1
ATOM 3228 C CA . GLN B 1 105 ? 38.34243 -30.68719 0.84519 1.000 22.18323 97 GLN B CA 1
ATOM 3229 C C . GLN B 1 105 ? 39.54540 -29.82438 1.20929 1.000 15.26106 97 GLN B C 1
ATOM 3230 O O . GLN B 1 105 ? 40.14953 -29.20597 0.32450 1.000 16.04501 97 GLN B O 1
ATOM 3236 N N . LEU B 1 106 ? 39.87491 -29.73474 2.49327 1.000 15.41830 98 LEU B N 1
ATOM 3237 C CA . LEU B 1 106 ? 40.96994 -28.90230 2.97041 1.000 14.35242 98 LEU B CA 1
ATOM 3238 C C . LEU B 1 106 ? 42.07681 -29.81117 3.46562 1.000 17.10732 98 LEU B C 1
ATOM 3239 O O . LEU B 1 106 ? 41.81499 -30.77003 4.20889 1.000 17.58177 98 LEU B O 1
ATOM 3244 N N . ILE B 1 107 ? 43.30185 -29.52012 3.04844 1.000 13.99839 99 ILE B N 1
ATOM 3245 C CA . ILE B 1 107 ? 44.45877 -30.26894 3.50108 1.000 13.70523 99 ILE B CA 1
ATOM 3246 C C . ILE B 1 107 ? 45.42790 -29.33308 4.21816 1.000 13.94653 99 ILE B C 1
ATOM 3247 O O . ILE B 1 107 ? 45.43266 -28.10815 4.03458 1.000 13.90244 99 ILE B O 1
ATOM 3252 N N . ASN B 1 108 ? 46.25012 -29.95327 5.04742 1.000 13.93692 100 ASN B N 1
ATOM 3253 C CA . ASN B 1 108 ? 47.50724 -29.40588 5.54291 1.000 12.94085 100 ASN B CA 1
ATOM 3254 C C . ASN B 1 108 ? 48.48284 -29.36107 4.37268 1.000 14.87687 100 ASN B C 1
ATOM 3255 O O . ASN B 1 108 ? 48.91253 -30.41082 3.89235 1.000 15.14893 100 ASN B O 1
ATOM 3260 N N . ALA B 1 109 ? 48.79240 -28.16387 3.86251 1.000 14.19937 101 ALA B N 1
ATOM 3261 C CA . ALA B 1 109 ? 49.60121 -28.09646 2.64318 1.000 15.41853 101 ALA B CA 1
ATOM 3262 C C . ALA B 1 109 ? 50.99987 -28.67190 2.85358 1.000 18.21137 101 ALA B C 1
ATOM 3263 O O . ALA B 1 109 ? 51.58998 -29.23975 1.91619 1.000 17.01338 101 ALA B O 1
ATOM 3265 N N . GLU B 1 110 ? 51.54315 -28.54199 4.07110 1.000 15.51990 102 GLU B N 1
ATOM 3266 C CA . GLU B 1 110 ? 52.89107 -29.01217 4.36231 1.000 16.24538 102 GLU B CA 1
ATOM 3267 C C . GLU B 1 110 ? 52.97074 -30.53385 4.44567 1.000 15.82691 102 GLU B C 1
ATOM 3268 O O . GLU B 1 110 ? 54.02930 -31.10725 4.17993 1.000 17.82615 102 GLU B O 1
ATOM 3274 N N . SER B 1 111 ? 51.88425 -31.20179 4.79596 1.000 15.59041 103 SER B N 1
ATOM 3275 C CA . SER B 1 111 ? 51.91666 -32.64809 4.96063 1.000 16.11301 103 SER B CA 1
ATOM 3276 C C . SER B 1 111 ? 51.06140 -33.40334 3.96059 1.000 14.87552 103 SER B C 1
ATOM 3277 O O . SER B 1 111 ? 51.13580 -34.63702 3.93312 1.000 16.01882 103 SER B O 1
ATOM 3280 N N . GLY B 1 112 ? 50.22355 -32.71711 3.18020 1.000 15.72857 104 GLY B N 1
ATOM 3281 C CA . GLY B 1 112 ? 49.29229 -33.38359 2.29514 1.000 16.21811 104 GLY B CA 1
ATOM 3282 C C . GLY B 1 112 ? 48.13905 -34.05951 2.99600 1.000 16.66639 104 GLY B C 1
ATOM 3283 O O . GLY B 1 112 ? 47.29134 -34.64957 2.32569 1.000 16.68060 104 GLY B O 1
ATOM 3284 N N . GLN B 1 113 ? 48.05770 -33.96526 4.31403 1.000 14.11021 105 GLN B N 1
ATOM 3285 C CA . GLN B 1 113 ? 47.01897 -34.77020 4.94054 1.000 14.98241 105 GLN B CA 1
ATOM 3286 C C . GLN B 1 113 ? 45.72260 -33.96698 5.09630 1.000 17.07995 105 GLN B C 1
ATOM 3287 O O . GLN B 1 113 ? 45.76496 -32.76314 5.36028 1.000 14.08196 105 GLN B O 1
ATOM 3293 N N . PRO B 1 114 ? 44.56696 -34.60654 4.95030 1.000 14.20420 106 PRO B N 1
ATOM 3294 C CA . PRO B 1 114 ? 43.30250 -33.86072 5.02589 1.000 15.83659 106 PRO B CA 1
ATOM 3295 C C . PRO B 1 114 ? 42.97075 -33.45519 6.45568 1.000 17.76801 106 PRO B C 1
ATOM 3296 O O . PRO B 1 114 ? 43.35673 -34.11808 7.42273 1.000 18.77780 106 PRO B O 1
ATOM 3300 N N . LEU B 1 115 ? 42.28751 -32.31773 6.58992 1.000 14.65735 107 LEU B N 1
ATOM 3301 C CA . LEU B 1 115 ? 41.61952 -32.00207 7.84625 1.000 18.55589 107 LEU B CA 1
ATOM 3302 C C . LEU B 1 115 ? 40.39712 -32.90126 8.03147 1.000 19.62929 107 LEU B C 1
ATOM 3303 O O . LEU B 1 115 ? 39.76191 -33.31663 7.06297 1.000 22.68583 107 LEU B O 1
ATOM 3308 N N . ALA B 1 116 ? 40.07826 -33.21422 9.28822 1.000 19.16165 108 ALA B N 1
ATOM 3309 C CA . ALA B 1 116 ? 38.84600 -33.94337 9.56193 1.000 22.56898 108 ALA B CA 1
ATOM 3310 C C . ALA B 1 116 ? 37.64963 -33.13600 9.07496 1.000 20.72026 108 ALA B C 1
ATOM 3311 O O . ALA B 1 116 ? 37.66443 -31.90207 9.09640 1.000 18.17296 108 ALA B O 1
ATOM 3313 N N . ALA B 1 117 ? 36.60679 -33.85318 8.64330 1.000 20.49718 109 ALA B N 1
ATOM 3314 C CA . ALA B 1 117 ? 35.43269 -33.22389 8.05035 1.000 18.28800 109 ALA B CA 1
ATOM 3315 C C . ALA B 1 117 ? 34.88497 -32.12625 8.95085 1.000 17.55417 109 ALA B C 1
ATOM 3316 O O . ALA B 1 117 ? 34.78828 -32.29129 10.16916 1.000 18.49323 109 ALA B O 1
ATOM 3318 N N . ILE B 1 118 ? 34.53305 -31.00324 8.33629 1.000 14.20013 110 ILE B N 1
ATOM 3319 C CA . ILE B 1 118 ? 33.88185 -29.88300 9.00458 1.000 16.48602 110 ILE B CA 1
ATOM 3320 C C . ILE B 1 118 ? 32.43592 -29.83623 8.52883 1.000 18.21844 110 ILE B C 1
ATOM 3321 O O . ILE B 1 118 ? 32.17560 -29.89393 7.32203 1.000 16.32729 110 ILE B O 1
ATOM 3326 N N . ASP B 1 119 ? 31.49608 -29.74076 9.47216 1.000 14.68755 111 ASP B N 1
ATOM 3327 C CA . ASP B 1 119 ? 30.08091 -29.81329 9.10605 1.000 15.52645 111 ASP B CA 1
ATOM 3328 C C . ASP B 1 119 ? 29.51971 -28.49379 8.61266 1.000 18.28752 111 ASP B C 1
ATOM 3329 O O . ASP B 1 119 ? 28.56682 -28.48910 7.81889 1.000 15.70480 111 ASP B O 1
ATOM 3334 N N . VAL B 1 120 ? 30.05519 -27.37154 9.07996 1.000 13.68045 112 VAL B N 1
ATOM 3335 C CA . VAL B 1 120 ? 29.49461 -26.07381 8.73677 1.000 13.00270 112 VAL B CA 1
ATOM 3336 C C . VAL B 1 120 ? 30.54859 -25.01550 9.04633 1.000 12.33891 112 VAL B C 1
ATOM 3337 O O . VAL B 1 120 ? 31.29509 -25.13418 10.02030 1.000 14.33902 112 VAL B O 1
ATOM 3341 N N . ILE B 1 121 ? 30.61080 -23.98985 8.20452 1.000 14.38384 113 ILE B N 1
ATOM 3342 C CA . ILE B 1 121 ? 31.56962 -22.89460 8.33208 1.000 13.83142 113 ILE B CA 1
ATOM 3343 C C . ILE B 1 121 ? 30.83963 -21.66607 8.86104 1.000 12.27243 113 ILE B C 1
ATOM 3344 O O . ILE B 1 121 ? 29.74640 -21.33124 8.38633 1.000 12.90860 113 ILE B O 1
ATOM 3349 N N . PHE B 1 122 ? 31.43472 -21.00308 9.84799 1.000 13.72520 114 PHE B N 1
ATOM 3350 C CA . PHE B 1 122 ? 30.95435 -19.70851 10.33310 1.000 15.64809 114 PHE B CA 1
ATOM 3351 C C . PHE B 1 122 ? 32.00077 -18.69910 9.89349 1.000 13.99091 114 PHE B C 1
ATOM 3352 O O . PHE B 1 122 ? 33.02237 -18.53433 10.57705 1.000 14.47641 114 PHE B O 1
ATOM 3360 N N . PRO B 1 123 ? 31.81305 -18.03414 8.75131 1.000 15.18391 115 PRO B N 1
ATOM 3361 C CA . PRO B 1 123 ? 32.82687 -17.09044 8.25375 1.000 17.84891 115 PRO B CA 1
ATOM 3362 C C . PRO B 1 123 ? 32.62087 -15.71080 8.85593 1.000 20.63363 115 PRO B C 1
ATOM 3363 O O . PRO B 1 123 ? 31.50642 -15.17794 8.81946 1.000 22.56376 115 PRO B O 1
ATOM 3367 N N . ILE B 1 124 ? 33.67104 -15.13952 9.43384 1.000 18.47977 116 ILE B N 1
ATOM 3368 C CA . ILE B 1 124 ? 33.59700 -13.78318 9.95765 1.000 22.56905 116 ILE B CA 1
ATOM 3369 C C . ILE B 1 124 ? 34.84999 -13.01961 9.53510 1.000 22.50913 116 ILE B C 1
ATOM 3370 O O . ILE B 1 124 ? 35.48555 -12.34113 10.34817 1.000 24.47677 116 ILE B O 1
ATOM 3375 N N . VAL B 1 125 ? 35.13836 -13.05230 8.23942 1.000 21.43623 117 VAL B N 1
ATOM 3376 C CA . VAL B 1 125 ? 36.29750 -12.39348 7.65112 1.000 25.34904 117 VAL B CA 1
ATOM 3377 C C . VAL B 1 125 ? 35.81546 -11.08038 7.03920 1.000 29.73492 117 VAL B C 1
ATOM 3378 O O . VAL B 1 125 ? 35.25557 -11.05549 5.93816 1.000 29.26364 117 VAL B O 1
ATOM 3382 N N . HIS B 1 126 ? 36.03012 -9.98123 7.74959 1.000 27.97636 118 HIS B N 1
ATOM 3383 C CA . HIS B 1 126 ? 35.62049 -8.69006 7.22997 1.000 35.61376 118 HIS B CA 1
ATOM 3384 C C . HIS B 1 126 ? 36.50493 -8.27864 6.04959 1.000 37.88370 118 HIS B C 1
ATOM 3385 O O . HIS B 1 126 ? 37.60028 -8.81353 5.83253 1.000 37.18530 118 HIS B O 1
ATOM 3392 N N . GLY B 1 127 ? 36.00032 -7.33971 5.26215 1.000 41.00231 119 GLY B N 1
ATOM 3393 C CA . GLY B 1 127 ? 36.73922 -6.81825 4.12828 1.000 42.53468 119 GLY B CA 1
ATOM 3394 C C . GLY B 1 127 ? 3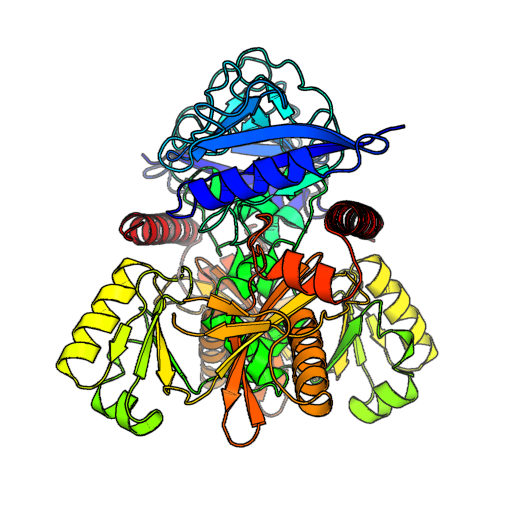6.32874 -7.44532 2.81007 1.000 33.95103 119 GLY B C 1
ATOM 3395 O O . GLY B 1 127 ? 35.42282 -8.27822 2.72244 1.000 34.41520 119 GLY B O 1
ATOM 3396 N N . THR B 1 128 ? 37.05649 -7.04861 1.76644 1.000 32.53557 120 THR B N 1
ATOM 3397 C CA . THR B 1 128 ? 36.71242 -7.37762 0.38581 1.000 33.65647 120 THR B CA 1
ATOM 3398 C C . THR B 1 128 ? 36.37662 -8.85270 0.16685 1.000 31.19208 120 THR B C 1
ATOM 3399 O O . THR B 1 128 ? 35.19613 -9.20745 0.07301 1.000 29.04031 120 THR B O 1
ATOM 3403 N N . LEU B 1 129 ? 37.40305 -9.71130 0.09007 1.000 29.69732 121 LEU B N 1
ATOM 3404 C CA . LEU B 1 129 ? 37.19114 -11.10489 -0.31066 1.000 24.48105 121 LEU B CA 1
ATOM 3405 C C . LEU B 1 129 ? 36.23764 -11.82975 0.62827 1.000 25.54918 121 LEU B C 1
ATOM 3406 O O . LEU B 1 129 ? 35.44496 -12.68029 0.19163 1.000 21.30565 121 LEU B O 1
ATOM 3411 N N . GLY B 1 130 ? 36.30725 -11.52363 1.92813 1.000 26.70927 122 GLY B N 1
ATOM 3412 C CA . GLY B 1 130 ? 35.50724 -12.26982 2.88547 1.000 22.09645 122 GLY B CA 1
ATOM 3413 C C . GLY B 1 130 ? 34.02885 -11.94703 2.84301 1.000 24.25077 122 GLY B C 1
ATOM 3414 O O . GLY B 1 130 ? 33.21554 -12.77198 3.27233 1.000 26.03682 122 GLY B O 1
ATOM 3415 N N . GLU B 1 131 ? 33.66075 -10.77246 2.32823 1.000 23.03171 123 GLU B N 1
ATOM 3416 C CA . GLU B 1 131 ? 32.27107 -10.33785 2.31270 1.000 23.94888 123 GLU B CA 1
ATOM 3417 C C . GLU B 1 131 ? 31.68767 -10.15872 0.91994 1.000 22.61218 123 GLU B C 1
ATOM 3418 O O . GLU B 1 131 ? 30.46397 -10.00669 0.79959 1.000 24.56364 123 GLU B O 1
ATOM 3424 N N . ASP B 1 132 ? 32.50845 -10.13119 -0.13161 1.000 20.75274 124 ASP B N 1
ATOM 3425 C CA . ASP B 1 132 ? 31.99989 -9.75568 -1.44269 1.000 18.25844 124 ASP B CA 1
ATOM 3426 C C . ASP B 1 132 ? 31.58339 -10.96069 -2.27674 1.000 18.33120 124 ASP B C 1
ATOM 3427 O O . ASP B 1 132 ? 31.31565 -10.80863 -3.47232 1.000 15.51082 124 ASP B O 1
ATOM 3432 N N . GLY B 1 133 ? 31.49996 -12.13777 -1.67437 1.000 14.56314 125 GLY B N 1
ATOM 3433 C CA . GLY B 1 133 ? 31.12627 -13.33048 -2.39550 1.000 14.48542 125 GLY B CA 1
ATOM 3434 C C . GLY B 1 133 ? 32.28757 -14.21972 -2.79398 1.000 11.78903 125 GLY B C 1
ATOM 3435 O O . GLY B 1 133 ? 32.05981 -15.37314 -3.14176 1.000 12.16187 125 GLY B O 1
ATOM 3436 N N . SER B 1 134 ? 33.52295 -13.71772 -2.75028 1.000 12.25957 126 SER B N 1
ATOM 3437 C CA . SER B 1 134 ? 34.65387 -14.54908 -3.15127 1.000 14.67131 126 SER B CA 1
ATOM 3438 C C . SER B 1 134 ? 34.85253 -15.70172 -2.17544 1.000 14.28183 126 SER B C 1
ATOM 3439 O O . SER B 1 134 ? 34.97963 -16.86503 -2.58329 1.000 12.85430 126 SER B O 1
ATOM 3442 N N . LEU B 1 135 ? 34.90593 -15.39033 -0.87279 1.000 12.25713 127 LEU B N 1
ATOM 3443 C CA . LEU B 1 135 ? 35.03922 -16.43634 0.12878 1.000 12.69184 127 LEU B CA 1
ATOM 3444 C C . LEU B 1 135 ? 33.87654 -17.42173 0.03547 1.000 14.03088 127 LEU B C 1
ATOM 3445 O O . LEU B 1 135 ? 34.06829 -18.64338 0.08443 1.000 13.66497 127 LEU B O 1
ATOM 3450 N N . GLN B 1 136 ? 32.65204 -16.89540 -0.10456 1.000 12.43215 128 GLN B N 1
ATOM 3451 C CA . GLN B 1 136 ? 31.47874 -17.74761 -0.25752 1.000 14.24801 128 GLN B CA 1
ATOM 3452 C C . GLN B 1 136 ? 31.60537 -18.64105 -1.48425 1.000 14.42735 128 GLN B C 1
ATOM 3453 O O . GLN B 1 136 ? 31.19467 -19.80918 -1.45088 1.000 14.58702 128 GLN B O 1
ATOM 3459 N N . GLY B 1 137 ? 32.16447 -18.10874 -2.57646 1.000 12.68314 129 GLY B N 1
ATOM 3460 C CA . GLY B 1 137 ? 32.39246 -18.93661 -3.75834 1.000 15.01652 129 GLY B CA 1
ATOM 3461 C C . GLY B 1 137 ? 33.34977 -20.08938 -3.48610 1.000 16.75648 129 GLY B C 1
ATOM 3462 O O . GLY B 1 137 ? 33.09943 -21.23054 -3.89004 1.000 15.52391 129 GLY B O 1
ATOM 3463 N N . MET B 1 138 ? 34.45652 -19.80949 -2.79030 1.000 12.59364 130 MET B N 1
ATOM 3464 C CA . MET B 1 138 ? 35.37909 -20.87700 -2.41188 1.000 17.54476 130 MET B CA 1
ATOM 3465 C C . MET B 1 138 ? 34.69957 -21.94181 -1.54760 1.000 16.29105 130 MET B C 1
ATOM 3466 O O . MET B 1 138 ? 34.91667 -23.14572 -1.74523 1.000 16.68707 130 MET B O 1
ATOM 3471 N N . LEU B 1 139 ? 33.86289 -21.52729 -0.59246 1.000 14.90362 131 LEU B N 1
ATOM 3472 C CA . LEU B 1 139 ? 33.20481 -22.51221 0.27221 1.000 15.51035 131 LEU B CA 1
ATOM 3473 C C . LEU B 1 139 ? 32.18431 -23.34164 -0.50470 1.000 18.59348 131 LEU B C 1
ATOM 3474 O O . LEU B 1 139 ? 32.04936 -24.55238 -0.27946 1.000 17.28458 131 LE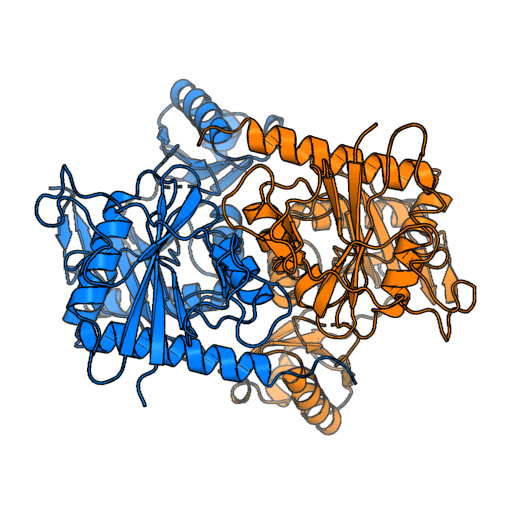U B O 1
ATOM 3479 N N . ARG B 1 140 ? 31.45667 -22.70664 -1.42796 1.000 14.36775 132 ARG B N 1
ATOM 3480 C CA . ARG B 1 140 ? 30.59560 -23.44761 -2.33971 1.000 18.02822 132 ARG B CA 1
ATOM 3481 C C . ARG B 1 140 ? 31.37661 -24.46842 -3.15955 1.000 18.81616 132 ARG B C 1
ATOM 3482 O O . ARG B 1 140 ? 30.91213 -25.59816 -3.35919 1.000 17.95553 132 ARG B O 1
ATOM 3490 N N . MET B 1 141 ? 32.55691 -24.09023 -3.66408 1.000 19.76918 133 MET B N 1
ATOM 3491 C CA . MET B 1 141 ? 33.37005 -25.05011 -4.41900 1.000 21.65835 133 MET B CA 1
ATOM 3492 C C . MET B 1 141 ? 33.81866 -26.23032 -3.57001 1.000 25.79907 133 MET B C 1
ATOM 3493 O O . MET B 1 141 ? 34.23035 -27.25129 -4.12956 1.000 23.55280 133 MET B O 1
ATOM 3498 N N . ALA B 1 142 ? 33.79011 -26.09664 -2.24152 1.000 20.73320 134 ALA B N 1
ATOM 3499 C CA . ALA B 1 142 ? 34.08305 -27.17982 -1.31057 1.000 21.39211 134 ALA B CA 1
ATOM 3500 C C . ALA B 1 142 ? 32.83590 -27.89842 -0.81285 1.000 24.58304 134 ALA B C 1
ATOM 3501 O O . ALA B 1 142 ? 32.95430 -28.80918 0.01593 1.000 26.32811 134 ALA B O 1
ATOM 3503 N N . ASN B 1 143 ? 31.65265 -27.49403 -1.27393 1.000 20.37775 135 ASN B N 1
ATOM 3504 C CA A ASN B 1 143 ? 30.37312 -28.03967 -0.79472 0.567 22.73079 135 ASN B CA 1
ATOM 3505 C CA B ASN B 1 143 ? 30.39448 -28.05757 -0.79995 0.433 22.74927 135 ASN B CA 1
ATOM 3506 C C . ASN B 1 143 ? 30.29061 -27.96618 0.72960 1.000 25.04146 135 ASN B C 1
ATOM 3507 O O . ASN B 1 143 ? 29.76975 -28.86112 1.39900 1.000 22.38583 135 ASN B O 1
ATOM 3516 N N . LEU B 1 144 ? 30.80917 -26.85388 1.29895 1.000 19.11845 136 LEU B N 1
ATOM 3517 C CA . LEU B 1 144 ? 30.68784 -26.65918 2.74889 1.000 18.63181 136 LEU B CA 1
ATOM 3518 C C . LEU B 1 144 ? 29.48314 -25.79294 3.05022 1.000 17.12274 136 LEU B C 1
ATOM 3519 O O . LEU B 1 144 ? 29.37919 -24.70421 2.47388 1.000 19.00997 136 LEU B O 1
ATOM 3524 N N . PRO B 1 145 ? 28.56228 -26.21392 3.92664 1.000 19.02525 137 PRO B N 1
ATOM 3525 C CA . PRO B 1 145 ? 27.52591 -25.28713 4.39557 1.000 16.81970 137 PRO B CA 1
ATOM 3526 C C . PRO B 1 145 ? 28.19281 -24.12138 5.12156 1.000 13.84397 137 PRO B C 1
ATOM 3527 O O . PRO B 1 145 ? 29.24530 -24.27826 5.75793 1.000 13.48911 137 PRO B O 1
ATOM 3531 N N . PHE B 1 146 ? 27.59752 -22.93517 5.01165 1.000 14.81664 138 PHE B N 1
ATOM 3532 C CA . PHE B 1 146 ? 28.19887 -21.78398 5.69083 1.000 11.76079 138 PHE B CA 1
ATOM 3533 C C . PHE B 1 146 ? 27.12819 -20.77878 6.09149 1.000 16.61625 138 PHE B C 1
ATOM 3534 O O . PHE B 1 146 ? 26.06822 -20.68583 5.46393 1.000 12.18433 138 PHE B O 1
ATOM 3542 N N . VAL B 1 147 ? 27.41774 -20.07032 7.19410 1.000 12.13801 139 VAL B N 1
ATOM 3543 C CA . VAL B 1 147 ? 26.52414 -19.07854 7.77038 1.000 12.13326 139 VAL B CA 1
ATOM 3544 C C . VAL B 1 147 ? 26.52384 -17.84594 6.88339 1.000 13.86808 139 VAL B C 1
ATOM 3545 O O . VAL B 1 147 ? 27.56533 -17.45861 6.32459 1.000 12.66779 139 VAL B O 1
ATOM 3549 N N . GLY B 1 148 ? 25.36133 -17.21939 6.74539 1.000 12.94820 140 GLY B N 1
ATOM 3550 C CA . GLY B 1 148 ? 25.29033 -15.95077 6.05566 1.000 12.13419 140 GLY B CA 1
ATOM 3551 C C . GLY B 1 148 ? 24.85757 -16.09277 4.61140 1.000 12.94342 140 GLY B C 1
ATOM 3552 O O . GLY B 1 148 ? 24.44181 -17.15523 4.13872 1.000 12.54775 140 GLY B O 1
ATOM 3553 N N . SER B 1 149 ? 24.96615 -14.97524 3.90542 1.000 12.53803 141 SER B N 1
ATOM 3554 C CA . SER B 1 149 ? 24.44141 -14.89688 2.55927 1.000 11.03730 141 SER B CA 1
ATOM 3555 C C . SER B 1 149 ? 25.30645 -15.67059 1.55819 1.000 12.30147 141 SER B C 1
ATOM 3556 O O . SER B 1 149 ? 26.51869 -15.83306 1.72296 1.000 13.81296 141 SER B O 1
ATOM 3559 N N . ASP B 1 150 ? 24.66836 -16.10884 0.48914 1.000 12.01936 142 ASP B N 1
ATOM 3560 C CA A ASP B 1 150 ? 25.35776 -16.89811 -0.52976 0.594 15.39159 142 ASP B CA 1
ATOM 3561 C CA B ASP B 1 150 ? 25.31999 -16.89055 -0.55062 0.406 15.29901 142 ASP B CA 1
ATOM 3562 C C . ASP B 1 150 ? 26.14355 -15.95031 -1.44427 1.000 13.68252 142 ASP B C 1
ATOM 3563 O O . ASP B 1 150 ? 26.29880 -14.75996 -1.14810 1.000 13.53186 142 ASP B O 1
ATOM 3572 N N . VAL B 1 151 ? 26.68781 -16.47716 -2.55550 1.000 11.84463 143 VAL B N 1
ATOM 3573 C CA . VAL B 1 151 ? 27.57615 -15.68596 -3.41132 1.000 11.28568 143 VAL B CA 1
ATOM 3574 C C . VAL B 1 151 ? 26.86729 -14.43001 -3.90396 1.000 13.70454 143 VAL B C 1
ATOM 3575 O O . VAL B 1 151 ? 27.39568 -13.31563 -3.79970 1.000 10.48542 143 VAL B O 1
ATOM 3579 N N . LEU B 1 152 ? 25.68019 -14.59968 -4.50306 1.000 11.15369 144 LEU B N 1
ATOM 3580 C CA . LEU B 1 152 ? 25.01983 -13.44640 -5.11473 1.000 12.16568 144 LEU B CA 1
ATOM 3581 C C . LEU B 1 152 ? 24.56230 -12.44612 -4.05902 1.000 10.96917 144 LEU B C 1
ATOM 3582 O O . LEU B 1 152 ? 24.74293 -11.22651 -4.21176 1.000 11.06638 144 LEU B O 1
ATOM 3587 N N . GLY B 1 153 ? 23.93164 -12.92861 -2.98625 1.000 11.59248 145 GLY B N 1
ATOM 3588 C CA . GLY B 1 153 ? 23.49568 -11.99524 -1.95940 1.000 11.98494 145 GLY B CA 1
ATOM 3589 C C . GLY B 1 153 ? 24.65159 -11.21037 -1.36384 1.000 12.55527 145 GLY B C 1
ATOM 3590 O O . GLY B 1 153 ? 24.54446 -9.99787 -1.13308 1.000 9.72402 145 GLY B O 1
ATOM 3591 N N . SER B 1 154 ? 25.76299 -11.89897 -1.07473 1.000 10.61236 146 SER B N 1
ATOM 3592 C CA . SER B 1 154 ? 26.96078 -11.23111 -0.55640 1.000 10.82477 146 SER B CA 1
ATOM 3593 C C . SER B 1 154 ? 27.49638 -10.19004 -1.54168 1.000 10.82059 146 SER B C 1
ATOM 3594 O O . SER B 1 154 ? 27.76469 -9.03515 -1.16991 1.000 11.72703 146 SER B O 1
ATOM 3597 N N . ALA B 1 155 ? 27.69199 -10.59488 -2.80377 1.000 10.19750 147 ALA B N 1
ATOM 3598 C CA . ALA B 1 155 ? 28.24940 -9.69215 -3.79825 1.000 12.39913 147 ALA B CA 1
ATOM 3599 C C . ALA B 1 155 ? 27.32586 -8.51043 -4.06232 1.000 12.45722 147 ALA B C 1
ATOM 3600 O O . ALA B 1 155 ? 27.79545 -7.38017 -4.23374 1.000 12.71523 147 ALA B O 1
ATOM 3602 N N . ALA B 1 156 ? 26.01487 -8.75438 -4.13217 1.000 10.61625 148 ALA B N 1
ATOM 3603 C CA . ALA B 1 156 ? 25.07316 -7.67662 -4.42604 1.000 10.81527 148 ALA B CA 1
ATOM 3604 C C . ALA B 1 156 ? 24.97876 -6.68005 -3.26894 1.000 11.18744 148 ALA B C 1
ATOM 3605 O O . ALA B 1 156 ? 24.99756 -5.46857 -3.49024 1.000 12.04169 148 ALA B O 1
ATOM 3607 N N . CYS B 1 157 ? 24.90129 -7.16427 -2.03293 1.000 10.68221 149 CYS B N 1
ATOM 3608 C CA . CYS B 1 157 ? 24.86520 -6.25586 -0.88342 1.000 11.84564 149 CYS B CA 1
ATOM 3609 C C . CYS B 1 157 ? 26.17531 -5.49173 -0.70855 1.000 14.28469 149 CYS B C 1
ATOM 3610 O O . CYS B 1 157 ? 26.18202 -4.38183 -0.15728 1.000 13.43153 149 CYS B O 1
ATOM 3613 N N . MET B 1 158 ? 27.30039 -6.08140 -1.11833 1.000 12.13636 150 MET B N 1
ATOM 3614 C CA . MET B 1 158 ? 28.56792 -5.35571 -1.03094 1.000 13.60946 150 MET B CA 1
ATOM 3615 C C . MET B 1 158 ? 28.59196 -4.13712 -1.94899 1.000 16.35342 150 MET B C 1
ATOM 3616 O O . MET B 1 158 ? 29.24450 -3.12439 -1.63997 1.000 16.58812 150 MET B O 1
ATOM 3621 N N . ASP B 1 159 ? 27.90649 -4.20947 -3.08620 1.000 14.44265 151 ASP B N 1
ATOM 3622 C CA . ASP B 1 159 ? 27.94704 -3.15406 -4.09026 1.000 15.76697 151 ASP B CA 1
ATOM 3623 C C . ASP B 1 159 ? 26.76796 -2.21559 -3.83908 1.000 15.54903 151 ASP B C 1
ATOM 3624 O O . ASP B 1 159 ? 25.61107 -2.60250 -4.03992 1.000 14.26729 151 ASP B O 1
ATOM 3629 N N . LYS B 1 160 ? 27.04730 -0.99857 -3.34472 1.000 11.80781 152 LYS B N 1
ATOM 3630 C CA . LYS B 1 160 ? 25.93649 -0.13556 -2.94172 1.000 13.49193 152 LYS B CA 1
ATOM 3631 C C . LYS B 1 160 ? 25.12214 0.28968 -4.14724 1.000 11.44114 152 LYS B C 1
ATOM 3632 O O . LYS B 1 160 ? 23.92787 0.55012 -4.01656 1.000 12.64005 152 LYS B O 1
ATOM 3638 N N . ASP B 1 161 ? 25.76087 0.39449 -5.31365 1.000 13.18179 153 ASP B N 1
ATOM 3639 C CA . ASP B 1 161 ? 25.04321 0.73687 -6.53987 1.000 13.95533 153 ASP B CA 1
ATOM 3640 C C . ASP B 1 161 ? 24.05361 -0.35685 -6.92183 1.000 13.67291 153 ASP B C 1
ATOM 3641 O O . ASP B 1 161 ? 22.88303 -0.06958 -7.21651 1.000 12.95566 153 ASP B O 1
ATOM 3646 N N . VAL B 1 162 ? 24.49123 -1.62394 -6.89334 1.000 11.25531 154 VAL B N 1
ATOM 3647 C CA . VAL B 1 162 ? 23.56758 -2.71687 -7.21195 1.000 10.74881 154 VAL B CA 1
ATOM 3648 C C . VAL B 1 162 ? 22.45118 -2.80169 -6.17481 1.000 11.11202 154 VAL B C 1
ATOM 3649 O O . VAL B 1 162 ? 21.27105 -2.95776 -6.52604 1.000 12.75074 154 VAL B O 1
ATOM 3653 N N . THR B 1 163 ? 22.80363 -2.68695 -4.89095 1.000 11.58892 155 THR B N 1
ATOM 3654 C CA . THR B 1 163 ? 21.80105 -2.71314 -3.82252 1.000 12.61314 155 THR B CA 1
ATOM 3655 C C . THR B 1 163 ? 20.74517 -1.63398 -4.03491 1.000 11.56834 155 THR B C 1
ATOM 3656 O O . THR B 1 163 ? 19.53720 -1.89824 -3.95089 1.000 12.40998 155 THR B O 1
ATOM 3660 N N . LYS B 1 164 ? 21.18572 -0.39859 -4.28328 1.000 11.01355 156 LYS B N 1
ATOM 3661 C CA . LYS B 1 164 ? 20.24154 0.70029 -4.42159 1.000 11.88374 156 LYS B CA 1
ATOM 3662 C C . LYS B 1 164 ? 19.34968 0.51586 -5.64915 1.000 12.59708 156 LYS B C 1
ATOM 3663 O O . LYS B 1 164 ? 18.15875 0.84027 -5.59652 1.000 10.60580 156 LYS B O 1
ATOM 3669 N N . ARG B 1 165 ? 19.89596 -0.03106 -6.74620 1.000 10.64214 157 ARG B N 1
ATOM 3670 C CA . ARG B 1 165 ? 19.06122 -0.23833 -7.93133 1.000 12.90766 157 ARG B CA 1
ATOM 3671 C C . ARG B 1 165 ? 18.01389 -1.31898 -7.68407 1.000 13.81211 157 ARG B C 1
ATOM 3672 O O . ARG B 1 165 ? 16.85124 -1.15953 -8.06764 1.000 12.64998 157 ARG B O 1
ATOM 3680 N N . LEU B 1 166 ? 18.40209 -2.42158 -7.04013 1.000 12.61543 158 LEU B N 1
ATOM 3681 C CA . LEU B 1 166 ? 17.40701 -3.45033 -6.72601 1.000 12.31609 158 LEU B CA 1
ATOM 3682 C C . LEU B 1 166 ? 16.35948 -2.94477 -5.73354 1.000 12.16635 158 LEU B C 1
ATOM 3683 O O . LEU B 1 166 ? 15.17022 -3.26020 -5.86822 1.000 13.67311 158 LEU B O 1
ATOM 3688 N N . LEU B 1 167 ? 16.76710 -2.16044 -4.73313 1.000 11.77327 159 LEU B N 1
ATOM 3689 C CA . LEU B 1 167 ? 15.79142 -1.61389 -3.78396 1.000 12.02903 159 LEU B CA 1
ATOM 3690 C C . LEU B 1 167 ? 14.82223 -0.65946 -4.47716 1.000 15.32050 159 LEU B C 1
ATOM 3691 O O . LEU B 1 167 ? 13.59987 -0.70753 -4.25635 1.000 15.75218 159 LEU B O 1
ATOM 3696 N N . ARG B 1 168 ? 15.36372 0.24024 -5.29642 1.000 12.44933 160 ARG B N 1
ATOM 3697 C CA . ARG B 1 168 ? 14.53973 1.16773 -6.06376 1.000 14.26504 160 ARG B CA 1
ATOM 3698 C C . ARG B 1 168 ? 13.54762 0.41864 -6.94469 1.000 15.93596 160 ARG B C 1
ATOM 3699 O O . ARG B 1 168 ? 12.35929 0.76679 -7.00705 1.000 15.44307 160 ARG B O 1
ATOM 3707 N N . ASP B 1 169 ? 14.02724 -0.61762 -7.64042 1.000 14.25211 161 ASP B N 1
ATOM 3708 C CA . ASP B 1 169 ? 13.15350 -1.43291 -8.47884 1.000 14.74173 161 ASP B CA 1
ATOM 3709 C C . ASP B 1 169 ? 12.03491 -2.05484 -7.65757 1.000 16.08599 161 ASP B C 1
ATOM 3710 O O . ASP B 1 169 ? 10.90085 -2.18970 -8.13163 1.000 15.84797 161 ASP B O 1
ATOM 3715 N N . ALA B 1 170 ? 12.33742 -2.44673 -6.42295 1.000 14.09272 162 ALA B N 1
ATOM 3716 C CA . ALA B 1 170 ? 11.34629 -3.00711 -5.50613 1.000 17.44663 162 ALA B CA 1
ATOM 3717 C C . ALA B 1 170 ? 10.37784 -1.96685 -4.93765 1.000 17.07847 162 ALA B C 1
ATOM 3718 O O . ALA B 1 170 ? 9.44926 -2.34423 -4.21352 1.000 18.43999 162 ALA B O 1
ATOM 3720 N N . GLY B 1 171 ? 10.54360 -0.68100 -5.24374 1.000 15.30580 163 GLY B N 1
ATOM 3721 C CA . GLY B 1 171 ? 9.67697 0.33371 -4.68812 1.000 18.38811 163 GLY B CA 1
ATOM 3722 C C . GLY B 1 171 ? 10.08469 0.83593 -3.31752 1.000 22.93364 163 GLY B C 1
ATOM 3723 O O . GLY B 1 171 ? 9.34602 1.62654 -2.72127 1.000 15.81173 163 GLY B O 1
ATOM 3724 N N . LEU B 1 172 ? 11.23954 0.42111 -2.80746 1.000 15.61686 164 LEU B N 1
ATOM 3725 C CA . LEU B 1 172 ? 11.72076 0.93233 -1.53297 1.000 16.71246 164 LEU B CA 1
ATOM 3726 C C . LEU B 1 172 ? 12.52615 2.21263 -1.75356 1.000 19.91170 164 LEU B C 1
ATOM 3727 O O . LEU B 1 172 ? 13.00742 2.48694 -2.85694 1.000 22.88304 164 LEU B O 1
ATOM 3732 N N . ALA B 1 173 ? 12.64714 3.01819 -0.70248 1.000 14.64674 165 ALA B N 1
ATOM 3733 C CA . ALA B 1 173 ? 13.27938 4.32854 -0.83337 1.000 16.80336 165 ALA B CA 1
ATOM 3734 C C . ALA B 1 173 ? 14.79094 4.24580 -0.63033 1.000 16.56113 165 ALA B C 1
ATOM 3735 O O . ALA B 1 173 ? 15.25544 3.61728 0.32125 1.000 14.79876 165 ALA B O 1
ATOM 3737 N N . VAL B 1 174 ? 15.54939 4.91252 -1.51189 1.000 14.04807 166 VAL B N 1
ATOM 3738 C CA . VAL B 1 174 ? 16.99948 5.05727 -1.38691 1.000 12.71959 166 VAL B CA 1
ATOM 3739 C C . VAL B 1 174 ? 17.32560 6.51063 -1.70766 1.000 15.09264 166 VAL B C 1
ATOM 3740 O O . VAL B 1 174 ? 16.52240 7.22623 -2.30922 1.000 14.90935 166 VAL B O 1
ATOM 3744 N N . ALA B 1 175 ? 18.52175 6.94710 -1.32530 1.000 15.41110 167 ALA B N 1
ATOM 3745 C CA . ALA B 1 175 ? 18.92919 8.32316 -1.65827 1.000 15.07692 167 ALA B CA 1
ATOM 3746 C C . ALA B 1 175 ? 19.07029 8.46597 -3.17668 1.000 13.56854 167 ALA B C 1
ATOM 3747 O O . ALA B 1 175 ? 19.72556 7.62958 -3.80740 1.000 15.82486 167 ALA B O 1
ATOM 3749 N N . PRO B 1 176 ? 18.46069 9.47913 -3.79284 1.000 14.92288 168 PRO B N 1
ATOM 3750 C CA . PRO B 1 176 ? 18.67889 9.71219 -5.23001 1.000 16.43389 168 PRO B CA 1
ATOM 3751 C C . PRO B 1 176 ? 20.16558 9.81412 -5.51076 1.000 15.63032 168 PRO B C 1
ATOM 3752 O O . PRO B 1 176 ? 20.92820 10.32847 -4.69636 1.000 15.51844 168 PRO B O 1
ATOM 3756 N N . PHE B 1 177 ? 20.58566 9.30375 -6.65964 1.000 16.89586 169 PHE B N 1
ATOM 3757 C CA . PHE B 1 177 ? 22.01074 9.07769 -6.82919 1.000 15.42460 169 PHE B CA 1
ATOM 3758 C C . PHE B 1 177 ? 22.35887 8.94462 -8.29785 1.000 18.51000 169 PHE B C 1
ATOM 3759 O O . PHE B 1 177 ? 21.49412 8.71438 -9.14998 1.000 16.51027 169 PHE B O 1
ATOM 3767 N N . ILE B 1 178 ? 23.64651 9.12664 -8.58327 1.000 15.63700 170 ILE B N 1
ATOM 3768 C CA . ILE B 1 178 ? 24.21674 8.67537 -9.84525 1.000 19.38049 170 ILE B CA 1
ATOM 3769 C C . ILE B 1 178 ? 25.45014 7.85687 -9.49957 1.000 18.34544 170 ILE B C 1
ATOM 3770 O O . ILE B 1 178 ? 26.06244 8.02496 -8.44104 1.000 17.48239 170 ILE B O 1
ATOM 3775 N N . THR B 1 179 ? 25.81620 6.95981 -10.40675 1.000 15.44077 171 THR B N 1
ATOM 3776 C CA . THR B 1 179 ? 26.98848 6.12446 -10.19335 1.000 16.64117 171 THR B CA 1
ATOM 3777 C C . THR B 1 179 ? 28.02007 6.45480 -11.25609 1.000 18.62697 171 THR B C 1
ATOM 3778 O O . THR B 1 179 ? 27.75725 6.29277 -12.45116 1.000 17.85114 171 THR B O 1
ATOM 3782 N N . LEU B 1 180 ? 29.17820 6.93815 -10.81623 1.000 15.67170 172 LEU B N 1
ATOM 3783 C CA . LEU B 1 180 ? 30.28548 7.20662 -11.71610 1.000 16.24491 172 LEU B CA 1
ATOM 3784 C C . LEU B 1 180 ? 31.07836 5.93625 -11.94947 1.000 15.81516 172 LEU B C 1
ATOM 3785 O O . LEU B 1 180 ? 31.22718 5.11214 -11.04454 1.000 15.61863 172 LEU B O 1
ATOM 3790 N N . THR B 1 181 ? 31.59749 5.79495 -13.16590 1.000 18.19343 173 THR B N 1
ATOM 3791 C CA . THR B 1 181 ? 32.46255 4.68908 -13.53797 1.000 21.37846 173 THR B CA 1
ATOM 3792 C C . THR B 1 181 ? 33.71027 5.26031 -14.19096 1.000 22.78349 173 THR B C 1
ATOM 3793 O O . THR B 1 181 ? 33.77016 6.44488 -14.53782 1.000 22.21177 173 THR B O 1
ATOM 3797 N N . ARG B 1 182 ? 34.71221 4.39508 -14.38737 1.000 26.15280 174 ARG B N 1
ATOM 3798 C CA . ARG B 1 182 ? 35.91189 4.81882 -15.10448 1.000 27.71134 174 ARG B CA 1
ATOM 3799 C C . ARG B 1 182 ? 35.56077 5.34224 -16.48938 1.000 29.56693 174 ARG B C 1
ATOM 3800 O O . ARG B 1 182 ? 36.17448 6.29898 -16.97277 1.000 36.14798 174 ARG B O 1
ATOM 3808 N N . ALA B 1 183 ? 34.55593 4.74896 -17.12939 1.000 31.46224 175 ALA B N 1
ATOM 3809 C CA . ALA B 1 183 ? 34.20699 5.16290 -18.48538 1.000 36.27689 175 ALA B CA 1
ATOM 3810 C C . ALA B 1 183 ? 33.48012 6.50004 -18.48563 1.000 36.78632 175 ALA B C 1
ATOM 3811 O O . ALA B 1 183 ? 33.80625 7.38765 -19.28281 1.000 40.30480 175 ALA B O 1
ATOM 3813 N N . ASN B 1 184 ? 32.49246 6.66747 -17.59843 1.000 32.34844 176 ASN B N 1
ATOM 3814 C CA . ASN B 1 184 ? 31.61052 7.82902 -17.66031 1.000 31.87116 176 ASN B CA 1
ATOM 3815 C C . ASN B 1 184 ? 32.07310 8.97253 -16.77077 1.000 34.49236 176 ASN B C 1
ATOM 3816 O O . ASN B 1 184 ? 31.42753 10.02531 -16.75600 1.000 35.49073 176 ASN B O 1
ATOM 3821 N N . ARG B 1 185 ? 33.18988 8.78802 -16.05815 1.000 30.48553 177 ARG B N 1
ATOM 3822 C CA . ARG B 1 185 ? 33.60389 9.69683 -14.99250 1.000 30.55415 177 ARG B CA 1
ATOM 3823 C C . ARG B 1 185 ? 33.68124 11.14585 -15.45485 1.000 38.24907 177 ARG B C 1
ATOM 3824 O O . ARG B 1 185 ? 33.29781 12.06140 -14.71690 1.000 35.60608 177 ARG B O 1
ATOM 3832 N N . ALA B 1 186 ? 34.19539 11.37307 -16.65929 1.000 41.78941 178 ALA B N 1
ATOM 3833 C CA . ALA B 1 186 ? 34.36783 12.71723 -17.19459 1.000 48.52271 178 ALA B CA 1
ATOM 3834 C C . ALA B 1 186 ? 33.14660 13.21469 -17.95986 1.000 48.36042 178 ALA B C 1
ATOM 3835 O O . ALA B 1 186 ? 33.14697 14.35748 -18.42373 1.000 53.70827 178 ALA B O 1
ATOM 3837 N N . GLN B 1 187 ? 32.11118 12.38986 -18.10957 1.000 42.17859 179 GLN B N 1
ATOM 3838 C CA . GLN B 1 187 ? 30.89247 12.85341 -18.75856 1.000 42.76338 179 GLN B CA 1
ATOM 3839 C C . GLN B 1 187 ? 30.05770 13.72242 -17.82418 1.000 45.06230 179 GLN B C 1
ATOM 3840 O O . GLN B 1 187 ? 29.27930 14.56176 -18.28912 1.000 40.85335 179 GLN B O 1
ATOM 3842 N N . PHE B 1 188 ? 30.20050 13.53563 -16.51685 1.000 37.55661 180 PHE B N 1
ATOM 3843 C CA . PHE B 1 188 ? 29.41378 14.24786 -15.51942 1.000 35.76447 180 PHE B CA 1
ATOM 3844 C C . PHE B 1 188 ? 30.23895 15.40642 -14.97961 1.000 38.15530 180 PHE B C 1
ATOM 3845 O O . PHE B 1 188 ? 31.23343 15.18889 -14.27836 1.000 42.29093 180 PHE B O 1
ATOM 3853 N N . SER B 1 189 ? 29.82756 16.62885 -15.29207 1.000 33.77611 181 SER B N 1
ATOM 3854 C CA . SER B 1 189 ? 30.42299 17.79370 -14.66001 1.000 31.47786 181 SER B CA 1
ATOM 3855 C C . SER B 1 189 ? 29.84446 17.96944 -13.26143 1.000 31.70745 181 SER B C 1
ATOM 3856 O O . SER B 1 189 ? 28.81765 17.38904 -12.91464 1.000 29.12290 181 SER B O 1
ATOM 3859 N N . PHE B 1 190 ? 30.49881 18.80266 -12.45029 1.000 31.18918 182 PHE B N 1
ATOM 3860 C CA . PHE B 1 190 ? 29.92022 19.09876 -11.14752 1.000 26.17747 182 PHE B CA 1
ATOM 3861 C C . PHE B 1 190 ? 28.56141 19.75916 -11.30116 1.000 28.93072 182 PHE B C 1
ATOM 3862 O O . PHE B 1 190 ? 27.62491 19.44538 -10.55934 1.000 24.31549 182 PHE B O 1
ATOM 3870 N N . ALA B 1 191 ? 28.43595 20.66641 -12.27845 1.000 26.40855 183 ALA B N 1
ATOM 3871 C CA . ALA B 1 191 ? 27.16821 21.34449 -12.51654 1.000 29.32221 183 ALA B CA 1
ATOM 3872 C C . ALA B 1 191 ? 26.06322 20.35292 -12.84592 1.000 26.21550 183 ALA B C 1
ATOM 3873 O O . ALA B 1 191 ? 24.94538 20.47253 -12.32940 1.000 27.46287 183 ALA B O 1
ATOM 3875 N N . ASP B 1 192 ? 26.35663 19.36532 -13.69750 1.000 28.46180 184 ASP B N 1
ATOM 3876 C CA . ASP B 1 192 ? 25.37499 18.32250 -14.00065 1.000 29.49571 184 ASP B CA 1
ATOM 3877 C C . ASP B 1 192 ? 24.91986 17.61072 -12.73353 1.000 28.48407 184 ASP B C 1
ATOM 3878 O O . ASP B 1 192 ? 23.72193 17.37449 -12.52555 1.000 24.51799 184 ASP B O 1
ATOM 3883 N N . VAL B 1 193 ? 25.87605 17.23706 -11.88384 1.000 24.93155 185 VAL B N 1
ATOM 3884 C CA . VAL B 1 193 ? 25.55784 16.50858 -10.66438 1.000 23.76863 185 VAL B CA 1
ATOM 3885 C C . VAL B 1 193 ? 24.72936 17.37512 -9.72291 1.000 22.77770 185 VAL B C 1
ATOM 3886 O O . VAL B 1 193 ? 23.71914 16.92391 -9.17001 1.000 23.39000 185 VAL B O 1
ATOM 3890 N N . GLU B 1 194 ? 25.12946 18.63997 -9.53281 1.000 22.74250 186 GLU B N 1
ATOM 3891 C CA . GLU B 1 194 ? 24.35394 19.49436 -8.63441 1.000 24.08553 186 GLU B CA 1
ATOM 3892 C C . GLU B 1 194 ? 22.94329 19.69439 -9.16548 1.000 25.77372 186 GLU B C 1
ATOM 3893 O O . GLU B 1 194 ? 21.97525 19.68562 -8.39448 1.000 27.45277 186 GLU B O 1
ATOM 3899 N N . ALA B 1 195 ? 22.80769 19.86109 -10.48473 1.000 26.88079 187 ALA B N 1
ATOM 3900 C CA . ALA B 1 195 ? 21.48638 20.03514 -11.08154 1.000 27.38609 187 ALA B CA 1
ATOM 3901 C C . ALA B 1 195 ? 20.60658 18.82471 -10.82379 1.000 28.76675 187 ALA B C 1
ATOM 3902 O O . ALA B 1 195 ? 19.41739 18.96479 -10.51753 1.000 28.10419 187 ALA B O 1
ATOM 3904 N N . LYS B 1 196 ? 21.17396 17.62405 -10.92646 1.000 25.05970 188 LYS B N 1
ATOM 3905 C CA . LYS B 1 196 ? 20.36352 16.43694 -10.70433 1.000 26.70935 188 LYS B CA 1
ATOM 3906 C C . LYS B 1 196 ? 20.09714 16.17681 -9.22567 1.000 28.11807 188 LYS B C 1
ATOM 3907 O O . LYS B 1 196 ? 18.98567 15.78388 -8.85903 1.000 27.87747 188 LYS B O 1
ATOM 3913 N N . LEU B 1 197 ? 21.08701 16.36815 -8.35761 1.000 23.90329 189 LEU B N 1
ATOM 3914 C CA . LEU B 1 197 ? 20.97885 15.85725 -6.99581 1.000 24.97601 189 LEU B CA 1
ATOM 3915 C C . LEU B 1 197 ? 20.97267 16.92165 -5.91196 1.000 26.53037 189 LEU B C 1
ATOM 3916 O O . LEU B 1 197 ? 20.55474 16.61990 -4.78764 1.000 26.89443 189 LEU B O 1
ATOM 3921 N N . GLY B 1 198 ? 21.43236 18.13177 -6.20075 1.000 23.33207 190 GLY B N 1
ATOM 3922 C CA . GLY B 1 198 ? 21.47892 19.17959 -5.20305 1.000 27.89576 190 GLY B CA 1
ATOM 3923 C C . GLY B 1 198 ? 22.68326 19.02634 -4.30246 1.000 26.98505 190 GLY B C 1
ATOM 3924 O O . GLY B 1 198 ? 23.52597 18.14644 -4.47206 1.000 28.01483 190 GLY B O 1
ATOM 3925 N N . LEU B 1 199 ? 22.76474 19.90982 -3.31786 1.000 25.35844 191 LEU B N 1
ATOM 3926 C CA . LEU B 1 199 ? 23.81782 19.85705 -2.32143 1.000 26.98462 191 LEU B CA 1
ATOM 3927 C C . LEU B 1 199 ? 23.17746 19.87648 -0.94451 1.000 29.55115 191 LEU B C 1
ATOM 3928 O O . LEU B 1 199 ? 22.09684 20.44650 -0.77801 1.000 28.79518 191 LEU B O 1
ATOM 3933 N N . PRO B 1 200 ? 23.81269 19.25119 0.06363 1.000 28.91078 192 PRO B N 1
ATOM 3934 C CA . PRO B 1 200 ? 25.08155 18.50844 0.01945 1.000 22.67390 192 PRO B CA 1
ATOM 3935 C C . PRO B 1 200 ? 24.93165 17.14504 -0.61751 1.000 20.06982 192 PRO B C 1
ATOM 3936 O O . PRO B 1 200 ? 23.83455 16.60421 -0.79867 1.000 21.85694 192 PRO B O 1
ATOM 3940 N N . LEU B 1 201 ? 26.07125 16.57892 -0.98406 1.000 18.27951 193 LEU B N 1
ATOM 3941 C CA . LEU B 1 201 ? 26.15515 15.25198 -1.56481 1.000 18.03625 193 LEU B CA 1
ATOM 3942 C C . LEU B 1 201 ? 27.01036 14.37980 -0.66966 1.000 18.16362 193 LEU B C 1
ATOM 3943 O O . LEU B 1 201 ? 27.87774 14.87272 0.05154 1.000 16.95282 193 LEU B O 1
ATOM 3948 N N . PHE B 1 202 ? 26.79201 13.07486 -0.75699 1.000 15.60228 194 PHE B N 1
ATOM 3949 C CA . PHE B 1 202 ? 27.71838 12.11406 -0.17887 1.000 16.55321 194 PHE B CA 1
ATOM 3950 C C . PHE B 1 202 ? 28.29204 11.27019 -1.30041 1.000 14.41442 194 PHE B C 1
ATOM 3951 O O . PHE B 1 202 ? 27.55246 10.79576 -2.16632 1.000 18.98011 194 PHE B O 1
ATOM 3959 N N . VAL B 1 203 ? 29.61798 11.13930 -1.29892 1.000 12.75508 195 VAL B N 1
ATOM 3960 C CA . VAL B 1 203 ? 30.37105 10.42489 -2.32234 1.000 13.33209 195 VAL B CA 1
ATOM 3961 C C . VAL B 1 203 ? 30.99156 9.19873 -1.66590 1.000 13.93172 195 VAL B C 1
ATOM 3962 O O . VAL B 1 203 ? 31.61959 9.32155 -0.60512 1.000 14.36673 195 VAL B O 1
ATOM 3966 N N . LYS B 1 204 ? 30.82984 8.02563 -2.28681 1.000 11.64543 196 LYS B N 1
ATOM 3967 C CA . LYS B 1 204 ? 31.38287 6.81492 -1.67697 1.000 14.31798 196 LYS B CA 1
ATOM 3968 C C . LYS B 1 204 ? 31.75804 5.80272 -2.74619 1.000 12.30065 196 LYS B C 1
ATOM 3969 O O . LYS B 1 204 ? 31.11711 5.75017 -3.80242 1.000 14.13584 196 LYS B O 1
ATOM 3975 N N . PRO B 1 205 ? 32.78449 4.98797 -2.50885 1.000 15.24422 197 PRO B N 1
ATOM 3976 C CA . PRO B 1 205 ? 33.02554 3.86308 -3.41909 1.000 13.33510 197 PRO B CA 1
ATOM 3977 C C . PRO B 1 205 ? 31.83466 2.91560 -3.33235 1.000 15.67327 197 PRO B C 1
ATOM 3978 O O . PRO B 1 205 ? 31.20218 2.78027 -2.28098 1.000 13.65519 197 PRO B O 1
ATOM 3982 N N . ALA B 1 206 ? 31.48915 2.30031 -4.46866 1.000 15.54591 198 ALA B N 1
ATOM 3983 C CA . ALA B 1 206 ? 30.35433 1.37957 -4.46776 1.000 15.54464 198 ALA B CA 1
ATOM 3984 C C . ALA B 1 206 ? 30.63510 0.18751 -3.56695 1.000 16.23901 198 ALA B C 1
ATOM 3985 O O . ALA B 1 206 ? 29.76166 -0.24803 -2.80718 1.000 16.95292 198 ALA B O 1
ATOM 3987 N N . ASN B 1 207 ? 31.86854 -0.30451 -3.59848 1.000 17.57724 199 ASN B N 1
ATOM 3988 C CA . ASN B 1 207 ? 32.29822 -1.52014 -2.90924 1.000 16.82441 199 ASN B CA 1
ATOM 3989 C C . ASN B 1 207 ? 33.42684 -1.13717 -1.97409 1.000 27.40429 199 ASN B C 1
ATOM 3990 O O . ASN B 1 207 ? 34.53095 -0.82222 -2.43669 1.000 24.21940 199 ASN B O 1
ATOM 3995 N N . GLN B 1 208 ? 33.15704 -1.14726 -0.67406 1.000 23.33794 200 GLN B N 1
ATOM 3996 C CA . GLN B 1 208 ? 34.23402 -1.00108 0.30637 1.000 33.93556 200 GLN B CA 1
ATOM 3997 C C . GLN B 1 208 ? 33.79204 -1.54426 1.65744 1.000 35.12316 200 GLN B C 1
ATOM 3998 O O . GLN B 1 208 ? 32.63375 -1.37585 2.03300 1.000 41.93363 200 GLN B O 1
ATOM 4000 N N . SER B 1 211 ? 33.29798 2.36784 6.37402 1.000 45.90949 203 SER B N 1
ATOM 4001 C CA . SER B 1 211 ? 32.96658 3.49377 5.49721 1.000 43.65571 203 SER B CA 1
ATOM 4002 C C . SER B 1 211 ? 34.19582 4.27469 5.03471 1.000 46.24068 203 SER B C 1
ATOM 4003 O O . SER B 1 211 ? 34.25043 5.51606 5.15774 1.000 42.82539 203 SER B O 1
ATOM 4006 N N . VAL B 1 212 ? 35.19805 3.58781 4.48514 1.000 36.90661 204 VAL B N 1
ATOM 4007 C CA . VAL B 1 212 ? 36.36418 4.33056 4.03098 1.000 33.88698 204 VAL B CA 1
ATOM 4008 C C . VAL B 1 212 ? 36.06675 4.87551 2.64384 1.000 29.21944 204 VAL B C 1
ATOM 4009 O O . VAL B 1 212 ? 35.31409 4.27524 1.85560 1.000 28.87732 204 VAL B O 1
ATOM 4013 N N . GLY B 1 213 ? 36.59811 6.05972 2.37084 1.000 25.83284 205 GLY B N 1
ATOM 4014 C CA . GLY B 1 213 ? 36.34497 6.71479 1.11171 1.000 24.00786 205 GLY B CA 1
ATOM 4015 C C . GLY B 1 213 ? 35.04848 7.48728 1.02785 1.000 18.30947 205 GLY B C 1
ATOM 4016 O O . GLY B 1 213 ? 34.71819 7.97788 -0.05817 1.000 17.97228 205 GLY B O 1
ATOM 4017 N N . VAL B 1 214 ? 34.30243 7.61194 2.12539 1.000 17.36857 206 VAL B N 1
ATOM 4018 C CA . VAL B 1 214 ? 33.03973 8.35331 2.12501 1.000 17.21776 206 VAL B CA 1
ATOM 4019 C C . VAL B 1 214 ? 33.30892 9.80861 2.49394 1.000 16.80701 206 VAL B C 1
ATOM 4020 O O . VAL B 1 214 ? 33.94432 10.09200 3.51962 1.000 18.62051 206 VAL B O 1
ATOM 4024 N N . SER B 1 215 ? 32.80142 10.73325 1.67254 1.000 15.52976 207 SER B N 1
ATOM 4025 C CA . SER B 1 215 ? 32.95265 12.16052 1.91659 1.000 16.70063 207 SER B CA 1
ATOM 4026 C C . SER B 1 215 ? 31.60509 12.86969 1.84011 1.000 16.52989 207 SER B C 1
ATOM 4027 O O . SER B 1 215 ? 30.76979 12.55232 0.98717 1.000 16.63872 207 SER B O 1
ATOM 4030 N N . LYS B 1 216 ? 31.42410 13.86116 2.71078 1.000 16.40281 208 LYS B N 1
ATOM 4031 C CA . LYS B 1 216 ? 30.33469 14.81975 2.58124 1.000 18.43608 208 LYS B CA 1
ATOM 4032 C C . LYS B 1 216 ? 30.82716 15.99280 1.74267 1.000 18.54945 208 LYS B C 1
ATOM 4033 O O . LYS B 1 216 ? 31.90260 16.53479 2.00630 1.000 19.80537 208 LYS B O 1
ATOM 4039 N N . VAL B 1 217 ? 30.03894 16.39373 0.75106 1.000 17.32632 209 VAL B N 1
ATOM 4040 C CA . VAL B 1 217 ? 30.46795 17.37719 -0.23913 1.000 16.39365 209 VAL B CA 1
ATOM 4041 C C . VAL B 1 217 ? 29.51387 18.56780 -0.19546 1.000 19.24206 209 VAL B C 1
ATOM 4042 O O . VAL B 1 217 ? 28.29738 18.39620 -0.35310 1.000 18.83232 209 VAL B O 1
ATOM 4046 N N . LYS B 1 218 ? 30.06609 19.77517 0.00648 1.000 18.52681 210 LYS B N 1
ATOM 4047 C CA . LYS B 1 218 ? 29.26849 20.99549 0.04471 1.000 22.23117 210 LYS B CA 1
ATOM 4048 C C . LYS B 1 218 ? 29.60484 21.98974 -1.05681 1.000 20.51455 210 LYS B C 1
ATOM 4049 O O . LYS B 1 218 ? 28.95804 23.04151 -1.12473 1.000 22.58848 210 LYS B O 1
ATOM 4055 N N . ASN B 1 219 ? 30.59974 21.71008 -1.89609 1.000 18.87666 211 ASN B N 1
ATOM 4056 C CA . ASN B 1 219 ? 30.94736 22.59925 -3.00013 1.000 21.17728 211 ASN B CA 1
ATOM 4057 C C . ASN B 1 219 ? 31.76907 21.81277 -4.01757 1.000 18.39341 211 ASN B C 1
ATOM 4058 O O . ASN B 1 219 ? 32.05775 20.62398 -3.83585 1.000 17.85214 211 ASN B O 1
ATOM 4063 N N . GLU B 1 220 ? 32.14209 22.49157 -5.10228 1.000 19.90213 212 GLU B N 1
ATOM 4064 C CA . GLU B 1 220 ? 32.80465 21.80016 -6.20779 1.000 18.04781 212 GLU B CA 1
ATOM 4065 C C . GLU B 1 220 ? 34.20873 21.34887 -5.82878 1.000 18.02710 212 GLU B C 1
ATOM 4066 O O . GLU B 1 220 ? 34.64265 20.26485 -6.22873 1.000 16.18800 212 GLU B O 1
ATOM 4072 N N . GLU B 1 221 ? 34.94835 22.18479 -5.09686 1.000 17.30022 213 GLU B N 1
ATOM 4073 C CA . GLU B 1 221 ? 36.29229 21.81163 -4.66344 1.000 16.88189 213 GLU B CA 1
ATOM 4074 C C . GLU B 1 221 ? 36.27152 20.50511 -3.87935 1.000 16.81658 213 GLU B C 1
ATOM 4075 O O . GLU B 1 221 ? 37.10827 19.62210 -4.09923 1.000 17.23495 213 GLU B O 1
ATOM 4081 N N . GLN B 1 222 ? 35.32759 20.37507 -2.93913 1.000 16.11566 214 GLN B N 1
ATOM 4082 C CA . GLN B 1 222 ? 35.19482 19.14105 -2.17628 1.000 15.18445 214 GLN B CA 1
ATOM 4083 C C . GLN B 1 222 ? 34.73634 17.98611 -3.04974 1.000 17.07719 214 GLN B C 1
ATOM 4084 O O . GLN B 1 222 ? 35.14839 16.84012 -2.83039 1.000 17.51856 214 GLN B O 1
ATOM 4090 N N . TYR B 1 223 ? 33.89690 18.26981 -4.04553 1.000 16.57208 215 TYR B N 1
ATOM 4091 C CA . TYR B 1 223 ? 33.39637 17.21195 -4.91644 1.000 16.36534 215 TYR B CA 1
ATOM 4092 C C . TYR B 1 223 ? 34.53395 16.52537 -5.67475 1.000 17.17110 215 TYR B C 1
ATOM 4093 O O . TYR B 1 223 ? 34.64823 15.29411 -5.66393 1.000 15.99642 215 TYR B O 1
ATOM 4102 N N . HIS B 1 224 ? 35.39786 17.30138 -6.33748 1.000 14.56581 216 HIS B N 1
ATOM 4103 C CA . HIS B 1 224 ? 36.47982 16.67513 -7.09867 1.000 15.37601 216 HIS B CA 1
ATOM 4104 C C . HIS B 1 224 ? 37.42497 15.90138 -6.19034 1.000 15.27077 216 HIS B C 1
ATOM 4105 O O . HIS B 1 224 ? 37.89138 14.81830 -6.55116 1.000 15.98703 216 HIS B O 1
ATOM 4112 N N . GLN B 1 225 ? 37.71923 16.43695 -5.00786 1.000 15.83401 217 GLN B N 1
ATOM 4113 C CA . GLN B 1 225 ? 38.55830 15.70833 -4.05491 1.000 15.22138 217 GLN B CA 1
ATOM 4114 C C . GLN B 1 225 ? 37.88899 14.41348 -3.59426 1.000 16.13897 217 GLN B C 1
ATOM 4115 O O . GLN B 1 225 ? 38.54856 13.37357 -3.46812 1.000 14.33793 217 GLN B O 1
ATOM 4121 N N . ALA B 1 226 ? 36.57707 14.45598 -3.35471 1.000 14.62121 218 ALA B N 1
ATOM 4122 C CA . ALA B 1 226 ? 35.85126 13.28130 -2.86914 1.000 14.31007 218 ALA B CA 1
ATOM 4123 C C . ALA B 1 226 ? 35.76473 12.18669 -3.92896 1.000 15.11853 218 ALA B C 1
ATOM 4124 O O . ALA B 1 226 ? 35.88178 10.99453 -3.61760 1.000 13.92105 218 ALA B O 1
ATOM 4126 N N . VAL B 1 227 ? 35.51926 12.57373 -5.17663 1.000 13.91294 219 VAL B N 1
ATOM 4127 C CA . VAL B 1 227 ? 35.46164 11.60808 -6.26849 1.000 13.42265 219 VAL B CA 1
ATOM 4128 C C . VAL B 1 227 ? 36.81929 10.95058 -6.46726 1.000 15.34611 219 VAL B C 1
ATOM 4129 O O . VAL B 1 227 ? 36.91399 9.71929 -6.60556 1.000 14.46214 219 VAL B O 1
ATOM 4133 N N . ALA B 1 228 ? 37.89701 11.74995 -6.46135 1.000 17.09318 220 ALA B N 1
ATOM 4134 C CA . ALA B 1 228 ? 39.22887 11.15993 -6.59614 1.000 17.50909 220 ALA B CA 1
ATOM 4135 C C . ALA B 1 228 ? 39.48597 10.15868 -5.48177 1.000 16.07416 220 ALA B C 1
ATOM 4136 O O . ALA B 1 228 ? 40.00623 9.06252 -5.72633 1.000 16.59975 220 ALA B O 1
ATOM 4138 N N . LEU B 1 229 ? 39.11133 10.51805 -4.24858 1.000 17.74671 221 LEU B N 1
ATOM 4139 C CA . LEU B 1 229 ? 39.30012 9.62815 -3.10590 1.000 14.99864 221 LEU B CA 1
ATOM 4140 C C . LEU B 1 229 ? 38.53005 8.32564 -3.29166 1.000 15.54314 221 LEU B C 1
ATOM 4141 O O . LEU B 1 229 ? 39.09092 7.23924 -3.14426 1.000 16.40700 221 LEU B O 1
ATOM 4146 N N . ALA B 1 230 ? 37.24710 8.41299 -3.63915 1.000 15.48632 222 ALA B N 1
ATOM 4147 C CA . ALA B 1 230 ? 36.45492 7.19293 -3.79688 1.000 14.30859 222 ALA B CA 1
ATOM 4148 C C . ALA B 1 230 ? 36.99399 6.30771 -4.92601 1.000 14.65269 222 ALA B C 1
ATOM 4149 O O . ALA B 1 230 ? 36.97780 5.08013 -4.80914 1.000 15.55826 222 ALA B O 1
ATOM 4151 N N . PHE B 1 231 ? 37.49663 6.90402 -6.01426 1.000 13.33220 223 PHE B N 1
ATOM 4152 C CA . PHE B 1 231 ? 38.09037 6.09040 -7.07217 1.000 14.39603 223 PHE B CA 1
ATOM 4153 C C . PHE B 1 231 ? 39.41561 5.43832 -6.67999 1.000 20.06039 223 PHE B C 1
ATOM 4154 O O . PHE B 1 231 ? 39.91823 4.60442 -7.44166 1.000 18.29510 223 PHE B O 1
ATOM 4162 N N . GLU B 1 232 ? 39.98591 5.76925 -5.51800 1.000 17.84486 224 GLU B N 1
ATOM 4163 C CA . GLU B 1 232 ? 41.11791 4.99881 -5.01707 1.000 18.67290 224 GLU B CA 1
ATOM 4164 C C . GLU B 1 232 ? 40.71799 3.60306 -4.55736 1.000 15.78220 224 GLU B C 1
ATOM 4165 O O . GLU B 1 232 ? 41.56740 2.70374 -4.54778 1.000 19.10078 224 GLU B O 1
ATOM 4171 N N . PHE B 1 233 ? 39.45531 3.40445 -4.18223 1.000 18.20479 225 PHE B N 1
ATOM 4172 C CA . PHE B 1 233 ? 38.98416 2.18374 -3.53754 1.000 17.23624 225 PHE B CA 1
ATOM 4173 C C . PHE B 1 233 ? 38.10446 1.29741 -4.40840 1.000 16.38161 225 PHE B C 1
ATOM 4174 O O . PHE B 1 233 ? 37.89963 0.13233 -4.05596 1.000 16.31671 225 PHE B O 1
ATOM 4182 N N . ASP B 1 234 ? 37.51909 1.82971 -5.47273 1.000 16.86531 226 ASP B N 1
ATOM 4183 C CA . ASP B 1 234 ? 36.64267 1.02858 -6.32185 1.000 16.02413 226 ASP B CA 1
ATOM 4184 C C . ASP B 1 234 ? 36.62461 1.66485 -7.70448 1.000 17.97141 226 ASP B C 1
ATOM 4185 O O . ASP B 1 234 ? 37.05009 2.80770 -7.88758 1.000 17.01351 226 ASP B O 1
ATOM 4190 N N . HIS B 1 235 ? 36.11862 0.90127 -8.67644 1.000 15.90882 227 HIS B N 1
ATOM 4191 C CA . HIS B 1 235 ? 35.96382 1.37014 -10.04750 1.000 17.39883 227 HIS B CA 1
ATOM 4192 C C . HIS B 1 235 ? 34.62519 2.05154 -10.26800 1.000 16.65092 227 HIS B C 1
ATOM 4193 O O . HIS B 1 235 ? 34.37753 2.55446 -11.36405 1.000 17.82531 227 HIS B O 1
ATOM 4200 N N . LYS B 1 236 ? 33.76734 2.05712 -9.24855 1.000 15.30383 228 LYS B N 1
ATOM 4201 C CA . LYS B 1 236 ? 32.45068 2.67803 -9.28548 1.000 16.54894 228 LYS B CA 1
ATOM 4202 C C . LYS B 1 236 ? 32.30198 3.55595 -8.05370 1.000 15.01926 228 LYS B C 1
ATOM 4203 O O . LYS B 1 236 ? 32.68167 3.15169 -6.95297 1.000 15.06969 228 LYS B O 1
ATOM 4209 N N . VAL B 1 237 ? 31.72203 4.73773 -8.23784 1.000 15.36878 229 VAL B N 1
ATOM 4210 C CA . VAL B 1 237 ? 31.58027 5.71439 -7.16962 1.000 15.52590 229 VAL B CA 1
ATOM 4211 C C . VAL B 1 237 ? 30.13524 6.18433 -7.13437 1.000 15.23170 229 VAL B C 1
ATOM 4212 O O . VAL B 1 237 ? 29.63376 6.72411 -8.12215 1.000 15.56507 229 VAL B O 1
ATOM 4216 N N . VAL B 1 238 ? 29.47477 5.99469 -5.99536 1.000 14.70208 230 VAL B N 1
ATOM 4217 C CA . VAL B 1 238 ? 28.09697 6.43795 -5.80593 1.000 14.50519 230 VAL B CA 1
ATOM 4218 C C . VAL B 1 238 ? 28.11406 7.88729 -5.32904 1.000 15.25703 230 VAL B C 1
ATOM 4219 O O . VAL B 1 238 ? 28.81128 8.22034 -4.37409 1.000 15.53682 230 VAL B O 1
ATOM 4223 N N . VAL B 1 239 ? 27.36644 8.75321 -6.00156 1.000 15.68575 231 VAL B N 1
ATOM 4224 C CA . VAL B 1 239 ? 27.21111 10.15241 -5.60125 1.000 16.48110 231 VAL B CA 1
ATOM 4225 C C . VAL B 1 239 ? 25.73395 10.32655 -5.28354 1.000 17.07406 231 VAL B C 1
ATOM 4226 O O . VAL B 1 239 ? 24.88059 10.12168 -6.15925 1.000 16.27519 231 VAL B O 1
ATOM 4230 N N . GLU B 1 240 ? 25.41386 10.64377 -4.03114 1.000 17.34137 232 GLU B N 1
ATOM 4231 C CA . GLU B 1 240 ? 24.01413 10.61777 -3.64351 1.000 16.64000 232 GLU B CA 1
ATOM 4232 C C . GLU B 1 240 ? 23.61032 11.88818 -2.92038 1.000 17.30237 232 GLU B C 1
ATOM 4233 O O . GLU B 1 240 ? 24.42613 12.63025 -2.35629 1.000 17.41205 232 GLU B O 1
ATOM 4239 N N . GLN B 1 241 ? 22.30805 12.12594 -2.99087 1.000 17.46300 233 GLN B N 1
ATOM 4240 C CA . GLN B 1 241 ? 21.68630 13.23524 -2.30269 1.000 18.31198 233 GLN B CA 1
ATOM 4241 C C . GLN B 1 241 ? 21.84646 13.07571 -0.79412 1.000 17.47204 233 GLN B C 1
ATOM 4242 O O . GLN B 1 241 ? 21.63910 11.99201 -0.25059 1.000 16.65257 233 GLN B O 1
ATOM 4248 N N . GLY B 1 242 ? 22.23115 14.15336 -0.11552 1.000 18.66274 234 GLY B N 1
ATOM 4249 C CA . GLY B 1 242 ? 22.27279 14.11071 1.33658 1.000 19.91749 234 GLY B CA 1
ATOM 4250 C C . GLY B 1 242 ? 20.87413 13.96392 1.90685 1.000 21.82353 234 GLY B C 1
ATOM 4251 O O . GLY B 1 242 ? 19.95028 14.68603 1.51681 1.000 24.53866 234 GLY B O 1
ATOM 4252 N N . ILE B 1 243 ? 20.71480 13.03123 2.82693 1.000 19.63256 235 ILE B N 1
ATOM 4253 C CA . ILE B 1 243 ? 19.44862 12.76772 3.50663 1.000 21.72934 235 ILE B CA 1
ATOM 4254 C C . ILE B 1 243 ? 19.51429 13.37551 4.89660 1.000 24.12665 235 ILE B C 1
ATOM 4255 O O . ILE B 1 243 ? 20.52674 13.24013 5.59379 1.000 23.87673 235 ILE B O 1
ATOM 4260 N N . LYS B 1 244 ? 18.43509 14.04368 5.30537 1.000 20.97287 236 LYS B N 1
ATOM 4261 C CA . LYS B 1 244 ? 18.30728 14.59688 6.65493 1.000 22.50861 236 LYS B CA 1
ATOM 4262 C C . LYS B 1 244 ? 17.48737 13.61696 7.48892 1.000 21.89275 236 LYS B C 1
ATOM 4263 O O . LYS B 1 244 ? 16.29120 13.43619 7.24598 1.000 22.46171 236 LYS B O 1
ATOM 4265 N N . GLY B 1 245 ? 18.12032 12.96686 8.45509 1.000 23.14920 237 GLY B N 1
ATOM 4266 C CA . GLY B 1 245 ? 17.34479 12.06169 9.28199 1.000 25.62762 237 GLY B CA 1
ATOM 4267 C C . GLY B 1 245 ? 18.19039 11.37860 10.33310 1.000 25.82315 237 GLY B C 1
ATOM 4268 O O . GLY B 1 245 ? 19.41435 11.52542 10.38351 1.000 25.87604 237 GLY B O 1
ATOM 4269 N N . ARG B 1 246 ? 17.50694 10.61401 11.17755 1.000 22.33668 238 ARG B N 1
ATOM 4270 C CA . ARG B 1 246 ? 18.18937 9.87672 12.22140 1.000 20.89409 238 ARG B CA 1
ATOM 4271 C C . ARG B 1 246 ? 18.73818 8.58421 11.64474 1.000 18.91694 238 ARG B C 1
ATOM 4272 O O . ARG B 1 246 ? 18.17320 8.02098 10.70951 1.000 17.82344 238 ARG B O 1
ATOM 4280 N N . GLU B 1 247 ? 19.85572 8.12551 12.19934 1.000 18.67832 239 GLU B N 1
ATOM 4281 C CA . GLU B 1 247 ? 20.55604 6.95098 11.68782 1.000 19.37690 239 GLU B CA 1
ATOM 4282 C C . GLU B 1 247 ? 20.13356 5.74879 12.53101 1.000 18.31239 239 GLU B C 1
ATOM 4283 O O . GLU B 1 247 ? 20.46630 5.65733 13.72048 1.000 18.27352 239 GLU B O 1
ATOM 4289 N N . ILE B 1 248 ? 19.36750 4.85606 11.91980 1.000 16.51768 240 ILE B N 1
ATOM 4290 C CA . ILE B 1 248 ? 18.71037 3.74826 12.60463 1.000 16.33051 240 ILE B CA 1
ATOM 4291 C C . ILE B 1 248 ? 19.21171 2.46119 11.97230 1.000 14.95543 240 ILE B C 1
ATOM 4292 O O . ILE B 1 248 ? 19.44666 2.41551 10.75997 1.000 14.13576 240 ILE B O 1
ATOM 4297 N N . GLU B 1 249 ? 19.38426 1.42428 12.79598 1.000 15.03648 241 GLU B N 1
ATOM 4298 C CA . GLU B 1 249 ? 19.86277 0.12714 12.33909 1.000 15.99568 241 GLU B CA 1
ATOM 4299 C C . GLU B 1 249 ? 18.93462 -0.95680 12.86842 1.000 13.08236 241 GLU B C 1
ATOM 4300 O O . GLU B 1 249 ? 18.34851 -0.83195 13.95459 1.000 12.20118 241 GLU B O 1
ATOM 4306 N N . CYS B 1 250 ? 18.80549 -2.01774 12.08508 1.000 13.47653 242 CYS B N 1
ATOM 4307 C CA . CYS B 1 250 ? 17.90375 -3.10910 12.41300 1.000 13.49427 242 CYS B CA 1
ATOM 4308 C C . CYS B 1 250 ? 18.54322 -4.42976 12.01078 1.000 13.03226 242 CYS B C 1
ATOM 4309 O O . CYS B 1 250 ? 19.09158 -4.55655 10.91485 1.000 14.45290 242 CYS B O 1
ATOM 4312 N N . ALA B 1 251 ? 18.47334 -5.41334 12.90024 1.000 12.31979 243 ALA B N 1
ATOM 4313 C CA . ALA B 1 251 ? 19.11049 -6.70704 12.69917 1.000 10.50293 243 ALA B CA 1
ATOM 4314 C C . ALA B 1 251 ? 18.08494 -7.70283 12.17244 1.000 12.62809 243 ALA B C 1
ATOM 4315 O O . ALA B 1 251 ? 17.01667 -7.85290 12.75467 1.000 13.82814 243 ALA B O 1
ATOM 4317 N N . VAL B 1 252 ? 18.39791 -8.37615 11.06051 1.000 10.71911 244 VAL B N 1
ATOM 4318 C CA . VAL B 1 252 ? 17.47418 -9.32884 10.44894 1.000 13.33660 244 VAL B CA 1
ATOM 4319 C C . VAL B 1 252 ? 18.10592 -10.71168 10.52909 1.000 10.09723 244 VAL B C 1
ATOM 4320 O O . VAL B 1 252 ? 19.31758 -10.86363 10.35724 1.000 11.53233 244 VAL B O 1
ATOM 4324 N N . LEU B 1 253 ? 17.27943 -11.71578 10.81316 1.000 10.84357 245 LEU B N 1
ATOM 4325 C CA . LEU B 1 253 ? 17.75374 -13.07757 11.01810 1.000 11.01734 245 LEU B CA 1
ATOM 4326 C C . LEU B 1 253 ? 16.80078 -14.02425 10.30969 1.000 12.85170 245 LEU B C 1
ATOM 4327 O O . LEU B 1 253 ? 15.57919 -13.89611 10.45285 1.000 12.27783 245 LEU B O 1
ATOM 4332 N N . GLY B 1 254 ? 17.34447 -14.96347 9.53949 1.000 12.77339 246 GLY B N 1
ATOM 4333 C CA . GLY B 1 254 ? 16.47276 -15.93159 8.90295 1.000 11.36744 246 GLY B CA 1
ATOM 4334 C C . GLY B 1 254 ? 16.81619 -16.23015 7.45690 1.000 13.01038 246 GLY B C 1
ATOM 4335 O O . GLY B 1 254 ? 17.67403 -15.56686 6.85554 1.000 11.67774 246 GLY B O 1
ATOM 4336 N N . ASN B 1 255 ? 16.10962 -17.22308 6.88990 1.000 12.49738 247 ASN B N 1
ATOM 4337 C CA . ASN B 1 255 ? 16.24562 -17.57919 5.48538 1.000 13.54434 247 ASN B CA 1
ATOM 4338 C C . ASN B 1 255 ? 14.94938 -17.16352 4.80785 1.000 16.58117 247 ASN B C 1
ATOM 4339 O O . ASN B 1 255 ? 14.76162 -15.97142 4.53455 1.000 15.79868 247 ASN B O 1
ATOM 4344 N N . ASP B 1 256 ? 13.99487 -18.08177 4.57947 1.000 12.52612 248 ASP B N 1
ATOM 4345 C CA . ASP B 1 256 ? 12.75159 -17.74380 3.89052 1.000 17.36834 248 ASP B CA 1
ATOM 4346 C C . ASP B 1 256 ? 11.75957 -16.97648 4.75430 1.000 16.45756 248 ASP B C 1
ATOM 4347 O O . ASP B 1 256 ? 10.83491 -16.36101 4.20455 1.000 16.49427 248 ASP B O 1
ATOM 4352 N N . HIS B 1 257 ? 11.88334 -17.03886 6.07934 1.000 14.21813 249 HIS B N 1
ATOM 4353 C CA . HIS B 1 257 ? 10.94577 -16.35583 6.97882 1.000 19.09961 249 HIS B CA 1
ATOM 4354 C C . HIS B 1 257 ? 11.72275 -15.48030 7.94295 1.000 16.52844 249 HIS B C 1
ATOM 4355 O O . HIS B 1 257 ? 11.73468 -15.71114 9.16000 1.000 15.06424 249 HIS B O 1
ATOM 4362 N N . PRO B 1 258 ? 12.37261 -14.45054 7.41776 1.000 16.45338 250 PRO B N 1
ATOM 4363 C CA . PRO B 1 258 ? 13.23753 -13.61858 8.24992 1.000 14.26978 250 PRO B CA 1
ATOM 4364 C C . PRO B 1 258 ? 12.43421 -12.80580 9.24822 1.000 18.30241 250 PRO B C 1
ATOM 4365 O O . PRO B 1 258 ? 11.27584 -12.43892 9.01285 1.000 14.99373 250 PRO B O 1
ATOM 4369 N N . GLN B 1 259 ? 13.08148 -12.53730 10.37839 1.000 13.70952 251 GLN B N 1
ATOM 4370 C CA . GLN B 1 259 ? 12.53329 -11.75815 11.47644 1.000 16.77859 251 GLN B CA 1
ATOM 4371 C C . GLN B 1 259 ? 13.46338 -10.59252 11.78253 1.000 14.92321 251 GLN B C 1
ATOM 4372 O O . GLN B 1 259 ? 14.67515 -10.71032 11.64126 1.000 13.39870 251 GLN B O 1
ATOM 4378 N N . ALA B 1 260 ? 12.88448 -9.45602 12.16917 1.000 14.88143 252 ALA B N 1
ATOM 4379 C CA . ALA B 1 260 ? 13.64721 -8.25887 12.47722 1.000 14.90180 252 ALA B CA 1
ATOM 4380 C C . ALA B 1 260 ? 13.70123 -8.02968 13.98605 1.000 15.90861 252 ALA B C 1
ATOM 4381 O O . ALA B 1 260 ? 12.69669 -8.19058 14.69514 1.000 15.59285 252 ALA B O 1
ATOM 4383 N N . SER B 1 261 ? 14.87837 -7.64995 14.46912 1.000 12.60590 253 SER B N 1
ATOM 4384 C CA . SER B 1 261 ? 15.02949 -7.20812 15.84956 1.000 13.75892 253 SER B CA 1
ATOM 4385 C C . SER B 1 261 ? 14.32583 -5.86228 16.04817 1.000 15.08085 253 SER B C 1
ATOM 4386 O O . SER B 1 261 ? 13.80371 -5.25215 15.10858 1.000 13.69924 253 SER B O 1
ATOM 4389 N N . THR B 1 262 ? 14.34296 -5.37138 17.28809 1.000 14.68095 254 THR B N 1
ATOM 4390 C CA . THR B 1 262 ? 14.02032 -3.96885 17.53060 1.000 18.57263 254 THR B CA 1
ATOM 4391 C C . THR B 1 262 ? 15.09090 -3.09194 16.86853 1.000 16.64462 254 THR B C 1
ATOM 4392 O O . THR B 1 262 ? 16.19216 -3.55088 16.54660 1.000 15.91333 254 THR B O 1
ATOM 4396 N N . CYS B 1 263 ? 14.75953 -1.82158 16.64055 1.000 14.48816 255 CYS B N 1
ATOM 4397 C CA . CYS B 1 263 ? 15.72256 -0.91015 16.03274 1.000 14.53607 255 CYS B CA 1
ATOM 4398 C C . CYS B 1 263 ? 16.66552 -0.29285 17.06211 1.000 15.58168 255 CYS B C 1
ATOM 4399 O O . CYS B 1 263 ? 16.33085 -0.15773 18.24524 1.000 17.35676 255 CYS B O 1
ATOM 4402 N N . GLY B 1 264 ? 17.84676 0.11249 16.58371 1.000 14.46459 256 GLY B N 1
ATOM 4403 C CA . GLY B 1 264 ? 18.81193 0.85471 17.37933 1.000 16.21668 256 GLY B CA 1
ATOM 4404 C C . GLY B 1 264 ? 19.16808 2.16251 16.69333 1.000 18.66942 256 GLY B C 1
ATOM 4405 O O . GLY B 1 264 ? 18.96311 2.30773 15.48760 1.000 17.34376 256 GLY B O 1
ATOM 4406 N N . GLU B 1 265 ? 19.68819 3.12998 17.44562 1.000 18.32398 257 GLU B N 1
ATOM 4407 C CA . GLU B 1 265 ? 20.04601 4.41264 16.85892 1.000 20.40244 257 GLU B CA 1
ATOM 4408 C C . GLU B 1 265 ? 21.51094 4.72218 17.12087 1.000 21.20013 257 GLU B C 1
ATOM 4409 O O . GLU B 1 265 ? 22.05459 4.38167 18.17441 1.000 25.87651 257 GLU B O 1
ATOM 4415 N N . ILE B 1 266 ? 22.14734 5.35471 16.14233 1.000 23.88860 258 ILE B N 1
ATOM 4416 C CA . ILE B 1 266 ? 23.48656 5.90714 16.27677 1.000 25.11189 258 ILE B CA 1
ATOM 4417 C C . ILE B 1 266 ? 23.33485 7.41693 16.39975 1.000 28.63279 258 ILE B C 1
ATOM 4418 O O . ILE B 1 266 ? 22.80807 8.07117 15.48888 1.000 27.36393 258 ILE B O 1
ATOM 4423 N N . VAL B 1 267 ? 23.77411 7.96474 17.52417 1.000 28.36511 259 VAL B N 1
ATOM 4424 C CA . VAL B 1 267 ? 23.74285 9.40500 17.74644 1.000 35.60457 259 VAL B CA 1
ATOM 4425 C C . VAL B 1 267 ? 25.16406 9.95637 17.78635 1.000 38.65336 259 VAL B C 1
ATOM 4426 O O . VAL B 1 267 ? 25.88034 9.74837 18.76927 1.000 42.35863 259 VAL B O 1
ATOM 4430 N N . GLN B 1 286 ? 27.19599 7.96711 20.09848 1.000 38.98715 278 GLN B N 1
ATOM 4431 C CA . GLN B 1 286 ? 26.50273 7.08159 21.03778 1.000 42.49167 278 GLN B CA 1
ATOM 4432 C C . GLN B 1 286 ? 25.58861 6.05357 20.34404 1.000 41.62248 278 GLN B C 1
ATOM 4433 O O . GLN B 1 286 ? 25.00676 6.31761 19.28904 1.000 37.02723 278 GLN B O 1
ATOM 4435 N N . VAL B 1 287 ? 25.46656 4.87492 20.94941 1.000 35.72091 279 VAL B N 1
ATOM 4436 C CA . VAL B 1 287 ? 24.56950 3.82646 20.47863 1.000 33.22008 279 VAL B CA 1
ATOM 4437 C C . VAL B 1 287 ? 23.40802 3.73395 21.45809 1.000 38.22991 279 VAL B C 1
ATOM 4438 O O . VAL B 1 287 ? 23.62043 3.63028 22.67555 1.000 30.87653 279 VAL B O 1
ATOM 4442 N N . VAL B 1 288 ? 22.18274 3.81819 20.93953 1.000 26.85817 280 VAL B N 1
ATOM 4443 C CA . VAL B 1 288 ? 20.98364 3.78020 21.76629 1.000 27.46220 280 VAL B CA 1
ATOM 4444 C C . VAL B 1 288 ? 20.16194 2.58771 21.32167 1.000 26.69273 280 VAL B C 1
ATOM 4445 O O . VAL B 1 288 ? 19.63622 2.55921 20.19746 1.000 22.60233 280 VAL B O 1
ATOM 4449 N N . VAL B 1 289 ? 20.04307 1.60209 22.20966 1.000 21.78693 281 VAL B N 1
ATOM 4450 C CA . VAL B 1 289 ? 19.34184 0.36283 21.92659 1.000 21.08752 281 VAL B CA 1
ATOM 4451 C C . VAL B 1 289 ? 18.39531 0.14929 23.09820 1.000 22.14939 281 VAL B C 1
ATOM 4452 O O . VAL B 1 289 ? 18.83700 0.14894 24.25131 1.000 20.63770 281 VAL B O 1
ATOM 4456 N N . PRO B 1 290 ? 17.08151 0.03767 22.86895 1.000 20.86149 282 PRO B N 1
ATOM 4457 C CA . PRO B 1 290 ? 16.39021 0.26453 21.59531 1.000 21.03279 282 PRO B CA 1
ATOM 4458 C C . PRO B 1 290 ? 16.34520 1.75028 21.23996 1.000 22.78409 282 PRO B C 1
ATOM 4459 O O . PRO B 1 290 ? 16.43076 2.61839 22.12218 1.000 19.83031 282 PRO B O 1
ATOM 4463 N N . ALA B 1 291 ? 16.18058 2.06482 19.95624 1.000 20.46803 283 ALA B N 1
ATOM 4464 C CA . ALA B 1 291 ? 16.02114 3.45633 19.53949 1.000 21.22133 283 ALA B CA 1
ATOM 4465 C C . ALA B 1 291 ? 14.79380 4.07267 20.19630 1.000 19.72327 283 ALA B C 1
ATOM 4466 O O . ALA B 1 291 ? 13.76175 3.41472 20.36098 1.000 19.45119 283 ALA B O 1
ATOM 4468 N N . ALA B 1 292 ? 14.91413 5.35204 20.57800 1.000 20.54303 284 ALA B N 1
ATOM 4469 C CA . ALA B 1 292 ? 13.79991 6.09663 21.17215 1.000 23.08627 284 ALA B CA 1
ATOM 4470 C C . ALA B 1 292 ? 12.90425 6.63674 20.05610 1.000 24.35589 284 ALA B C 1
ATOM 4471 O O . ALA B 1 292 ? 12.92053 7.82123 19.70786 1.000 22.75964 284 ALA B O 1
ATOM 4473 N N . ILE B 1 293 ? 12.12488 5.71679 19.47235 1.000 20.01995 285 ILE B N 1
ATOM 4474 C CA . ILE B 1 293 ? 11.14387 6.01756 18.43682 1.000 21.87979 285 ILE B CA 1
ATOM 4475 C C . ILE B 1 293 ? 9.82564 5.36605 18.82309 1.000 25.82088 285 ILE B C 1
ATOM 4476 O O . ILE B 1 293 ? 9.78213 4.40921 19.60689 1.000 22.97000 285 ILE B O 1
ATOM 4481 N N . ALA B 1 294 ? 8.74589 5.88565 18.24486 1.000 22.84279 286 ALA B N 1
ATOM 4482 C CA . ALA B 1 294 ? 7.43045 5.31872 18.50439 1.000 24.92242 286 ALA B CA 1
ATOM 4483 C C . ALA B 1 294 ? 7.38869 3.85171 18.07427 1.000 21.27314 286 ALA B C 1
ATOM 4484 O O . ALA B 1 294 ? 8.02449 3.47346 17.08408 1.000 23.39038 286 ALA B O 1
ATOM 4486 N N . PRO B 1 295 ? 6.65368 3.00145 18.79648 1.000 24.82822 287 PRO B N 1
ATOM 4487 C CA . PRO B 1 295 ? 6.55209 1.58975 18.39413 1.000 22.07632 287 PRO B CA 1
ATOM 4488 C C . PRO B 1 295 ? 6.05170 1.40449 16.97000 1.000 23.51103 287 PRO B C 1
ATOM 4489 O O . PRO B 1 295 ? 6.54839 0.52266 16.25417 1.000 24.04057 287 PRO B O 1
ATOM 4493 N N . GLU B 1 296 ? 5.06765 2.20978 16.54564 1.000 22.11295 288 GLU B N 1
ATOM 4494 C CA . GLU B 1 296 ? 4.61417 2.17432 15.14970 1.000 24.29535 288 GLU B CA 1
ATOM 4495 C C . GLU B 1 296 ? 5.76569 2.42226 14.17998 1.000 22.81230 288 GLU B C 1
ATOM 4496 O O . GLU B 1 296 ? 5.84688 1.77577 13.12824 1.000 23.11488 288 GLU B O 1
ATOM 4498 N N . ILE B 1 297 ? 6.66351 3.35463 14.50922 1.000 20.29661 289 ILE B N 1
ATOM 4499 C CA . ILE B 1 297 ? 7.78561 3.64029 13.61712 1.000 20.30193 289 ILE B CA 1
ATOM 4500 C C . ILE B 1 297 ? 8.84796 2.54841 13.71687 1.000 19.54368 289 ILE B C 1
ATOM 4501 O O . ILE B 1 297 ? 9.46556 2.17363 12.71453 1.000 17.78213 289 ILE B O 1
ATOM 4506 N N . ASN B 1 298 ? 9.09656 2.04176 14.92719 1.000 18.47370 290 ASN B N 1
ATOM 4507 C CA . ASN B 1 298 ? 9.93745 0.85663 15.07622 1.000 18.08741 290 ASN B CA 1
ATOM 4508 C C . ASN B 1 298 ? 9.47438 -0.23410 14.12056 1.000 20.03289 290 ASN B C 1
ATOM 4509 O O . ASN B 1 298 ? 10.27430 -0.80362 13.36612 1.000 17.28446 290 ASN B O 1
ATOM 4514 N N . ASP B 1 299 ? 8.16379 -0.51107 14.11381 1.000 18.80635 291 ASP B N 1
ATOM 4515 C CA . ASP B 1 299 ? 7.66545 -1.62548 13.31341 1.000 20.20926 291 ASP B CA 1
ATOM 4516 C C . ASP B 1 299 ? 7.68827 -1.30136 11.82725 1.000 17.69122 291 ASP B C 1
ATOM 4517 O O . ASP B 1 299 ? 7.86311 -2.20474 11.00929 1.000 18.46029 291 ASP B O 1
ATOM 4522 N N . LYS B 1 300 ? 7.48126 -0.03403 11.46583 1.000 18.75711 292 LYS B N 1
ATOM 4523 C CA . LYS B 1 300 ? 7.58179 0.36545 10.06293 1.000 19.15712 292 LYS B CA 1
ATOM 4524 C C . LYS B 1 300 ? 8.98048 0.08633 9.51527 1.000 16.49949 292 LYS B C 1
ATOM 4525 O O . LYS B 1 300 ? 9.13686 -0.52627 8.44653 1.000 13.63311 292 LYS B O 1
ATOM 4531 N N . ILE B 1 301 ? 10.01416 0.51262 10.25305 1.000 15.57257 293 ILE B N 1
ATOM 4532 C CA . ILE B 1 301 ? 11.39325 0.27445 9.83913 1.000 14.70271 293 ILE B CA 1
ATOM 4533 C C . ILE B 1 301 ? 11.69915 -1.22087 9.80615 1.000 13.99994 293 ILE B C 1
ATOM 4534 O O . ILE B 1 301 ? 12.37850 -1.71125 8.89490 1.000 14.06181 293 ILE B O 1
ATOM 4539 N N . ARG B 1 302 ? 11.23498 -1.96593 10.82274 1.000 14.33274 294 ARG B N 1
ATOM 4540 C CA . ARG B 1 302 ? 11.46092 -3.41116 10.84149 1.000 14.25195 294 ARG B CA 1
ATOM 4541 C C . ARG B 1 302 ? 10.88694 -4.07650 9.59182 1.000 13.52034 294 ARG B C 1
ATOM 4542 O O . ARG B 1 302 ? 11.53704 -4.92254 8.97254 1.000 14.23527 294 ARG B O 1
ATOM 4550 N N . ALA B 1 303 ? 9.66846 -3.71677 9.21512 1.000 13.42817 295 ALA B N 1
ATOM 4551 C CA . ALA B 1 303 ? 9.05925 -4.35850 8.05149 1.000 13.80726 295 ALA B CA 1
ATOM 4552 C C . ALA B 1 303 ? 9.79668 -3.97435 6.77348 1.000 15.41955 295 ALA B C 1
ATOM 4553 O O . ALA B 1 303 ? 9.94502 -4.79813 5.86291 1.000 14.72847 295 ALA B O 1
ATOM 4555 N N . ILE B 1 304 ? 10.25787 -2.72579 6.68114 1.000 13.91901 296 ILE B N 1
ATOM 4556 C CA . ILE B 1 304 ? 11.05208 -2.32854 5.51941 1.000 15.32422 296 ILE B CA 1
ATOM 4557 C C . ILE B 1 304 ? 12.38956 -3.06222 5.50503 1.000 14.57532 296 ILE B C 1
ATOM 4558 O O . ILE B 1 304 ? 12.87416 -3.48027 4.44321 1.000 12.34570 296 ILE B O 1
ATOM 4563 N N . ALA B 1 305 ? 13.00260 -3.24320 6.67450 1.000 11.60066 297 ALA B N 1
ATOM 4564 C CA . ALA B 1 305 ? 14.25762 -3.98856 6.73330 1.000 13.93020 297 ALA B CA 1
ATOM 4565 C C . ALA B 1 305 ? 14.07069 -5.41405 6.22419 1.000 12.29478 297 ALA B C 1
ATOM 4566 O O . ALA B 1 305 ? 14.92822 -5.93705 5.49584 1.000 10.74016 297 ALA B O 1
ATOM 4568 N N . VAL B 1 306 ? 12.94026 -6.04685 6.57500 1.000 12.08842 298 VAL B N 1
ATOM 4569 C CA . VAL B 1 306 ? 12.66229 -7.39190 6.09068 1.000 11.25262 298 VAL B CA 1
ATOM 4570 C C . VAL B 1 306 ? 12.45067 -7.37704 4.57036 1.000 12.07057 298 VAL B C 1
ATOM 4571 O O . VAL B 1 306 ? 12.96975 -8.23445 3.85233 1.000 11.87623 298 VAL B O 1
ATOM 4575 N N . GLN B 1 307 ? 11.71800 -6.38852 4.05138 1.000 12.83257 299 GLN B N 1
ATOM 4576 C CA . GLN B 1 307 ? 11.54754 -6.30825 2.59696 1.000 13.52037 299 GLN B CA 1
ATOM 4577 C C . GLN B 1 307 ? 12.89113 -6.13566 1.89617 1.000 13.51623 299 GLN B C 1
ATOM 4578 O O . GLN B 1 307 ? 13.13553 -6.71991 0.83238 1.000 13.56855 299 GLN B O 1
ATOM 4584 N N . ALA B 1 308 ? 13.73416 -5.25661 2.42683 1.000 11.95985 300 ALA B N 1
ATOM 4585 C CA . ALA B 1 308 ? 15.03309 -5.01622 1.81279 1.000 13.58690 300 ALA B CA 1
ATOM 4586 C C . ALA B 1 308 ? 15.86154 -6.29717 1.78875 1.000 12.40468 300 ALA B C 1
ATOM 4587 O O . ALA B 1 308 ? 16.49407 -6.63443 0.78539 1.000 11.29221 300 ALA B O 1
ATOM 4589 N N . TYR B 1 309 ? 15.86460 -7.01050 2.90836 1.000 12.51667 301 TYR B N 1
ATOM 4590 C CA . TYR B 1 309 ? 16.55246 -8.29246 3.03299 1.000 12.65595 301 TYR B CA 1
ATOM 4591 C C . TYR B 1 309 ? 16.08589 -9.27559 1.97241 1.000 12.38606 301 TYR B C 1
ATOM 4592 O O . TYR B 1 309 ? 16.89900 -9.96463 1.34161 1.000 12.79181 301 TYR B O 1
ATOM 4601 N N . GLN B 1 310 ? 14.77013 -9.35255 1.76972 1.000 12.22582 302 GLN B N 1
ATOM 4602 C CA . GLN B 1 310 ? 14.21356 -10.24612 0.75901 1.000 13.07339 302 GLN B CA 1
ATOM 4603 C C . GLN B 1 310 ? 14.57662 -9.77500 -0.64335 1.000 14.69779 302 GLN B C 1
ATOM 4604 O O . GLN B 1 31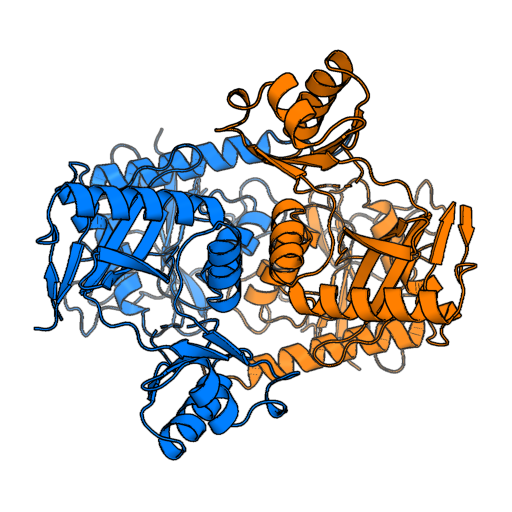0 ? 14.85557 -10.59279 -1.53184 1.000 12.22031 302 GLN B O 1
ATOM 4610 N N . THR B 1 311 ? 14.56423 -8.46080 -0.86127 1.000 10.92779 303 THR B N 1
ATOM 4611 C CA . THR B 1 311 ? 14.86863 -7.92833 -2.18550 1.000 12.87430 303 THR B CA 1
ATOM 4612 C C . THR B 1 311 ? 16.28082 -8.29980 -2.61475 1.000 11.80936 303 THR B C 1
ATOM 4613 O O . THR B 1 311 ? 16.52858 -8.58598 -3.79537 1.000 11.89212 303 THR B O 1
ATOM 4617 N N . LEU B 1 312 ? 17.22289 -8.27632 -1.67775 1.000 10.25125 304 LEU B N 1
ATOM 4618 C CA . LEU B 1 312 ? 18.62216 -8.53867 -1.97821 1.000 13.18730 304 LEU B CA 1
ATOM 4619 C C . LEU B 1 312 ? 18.99467 -10.02020 -1.87741 1.000 14.05840 304 LEU B C 1
ATOM 4620 O O . LEU B 1 312 ? 20.13826 -10.37684 -2.18685 1.000 13.08976 304 LEU B O 1
ATOM 4625 N N . GLY B 1 313 ? 18.05534 -10.88857 -1.51824 1.000 11.99270 305 GLY B N 1
ATOM 4626 C CA . GLY B 1 313 ? 18.34666 -12.31901 -1.49943 1.000 13.70862 305 GLY B CA 1
ATOM 4627 C C . GLY B 1 313 ? 19.30379 -12.72577 -0.39977 1.000 16.69653 305 GLY B C 1
ATOM 4628 O O . GLY B 1 313 ? 20.06631 -13.67762 -0.57010 1.000 14.18374 305 GLY B O 1
ATOM 4629 N N . CYS B 1 314 ? 19.28461 -12.02230 0.73213 1.000 12.04647 306 CYS B N 1
ATOM 4630 C CA . CYS B 1 314 ? 20.15417 -12.36899 1.85188 1.000 12.19932 306 CYS B CA 1
ATOM 4631 C C . CYS B 1 314 ? 19.72051 -13.68524 2.47792 1.000 10.78719 306 CYS B C 1
ATOM 4632 O O . CYS B 1 314 ? 18.57492 -14.11535 2.34770 1.000 12.50381 306 CYS B O 1
ATOM 4635 N N . SER B 1 315 ? 20.64434 -14.30433 3.19758 1.000 11.59012 307 SER B N 1
ATOM 4636 C CA A SER B 1 315 ? 20.28969 -15.43710 4.03608 0.298 12.61745 307 SER B CA 1
ATOM 4637 C CA B SER B 1 315 ? 20.37694 -15.50432 3.98991 0.702 12.11388 307 SER B CA 1
ATOM 4638 C C . SER B 1 315 ? 21.11170 -15.38235 5.31221 1.000 11.47576 307 SER B C 1
ATOM 4639 O O . SER B 1 315 ? 22.17915 -14.76162 5.37113 1.000 11.66030 307 SER B O 1
ATOM 4644 N N . GLY B 1 316 ? 20.58645 -16.05537 6.33102 1.000 11.49218 308 GLY B N 1
ATOM 4645 C CA . GLY B 1 316 ? 21.20777 -16.10286 7.64276 1.000 12.03527 308 GLY B CA 1
ATOM 4646 C C . GLY B 1 316 ? 21.03184 -14.81991 8.42994 1.000 12.11580 308 GLY B C 1
ATOM 4647 O O . GLY B 1 316 ? 20.21856 -14.76187 9.35764 1.000 11.55326 308 GLY B O 1
ATOM 4648 N N . MET B 1 317 ? 21.77250 -13.77642 8.07238 1.000 11.87855 309 MET B N 1
ATOM 4649 C CA . MET B 1 317 ? 21.66911 -12.53677 8.83224 1.000 10.61664 309 MET B CA 1
ATOM 4650 C C . MET B 1 317 ? 22.04754 -11.35836 7.96127 1.000 12.06787 309 MET B C 1
ATOM 4651 O O . MET B 1 317 ? 22.76902 -11.49621 6.97307 1.000 12.94741 309 MET B O 1
ATOM 4656 N N . ALA B 1 318 ? 21.58492 -10.18039 8.37736 1.000 10.83175 310 ALA B N 1
ATOM 4657 C CA . ALA B 1 318 ? 22.07566 -8.94076 7.80712 1.000 10.99718 310 ALA B CA 1
ATOM 4658 C C . ALA B 1 318 ? 21.71250 -7.81539 8.75993 1.000 10.16705 310 ALA B C 1
ATOM 4659 O O . ALA B 1 318 ? 20.72993 -7.90638 9.48676 1.000 11.80254 310 ALA B O 1
ATOM 4661 N N . ARG B 1 319 ? 22.48775 -6.74811 8.71741 1.000 11.05917 311 ARG B N 1
ATOM 4662 C CA . ARG B 1 319 ? 22.11974 -5.51308 9.39872 1.000 10.77046 311 ARG B CA 1
ATOM 4663 C C . ARG B 1 319 ? 21.70888 -4.50268 8.34090 1.000 12.89329 311 ARG B C 1
ATOM 4664 O O . ARG B 1 319 ? 22.45018 -4.27963 7.37894 1.000 13.52128 311 ARG B O 1
ATOM 4672 N N . VAL B 1 320 ? 20.53938 -3.89402 8.52178 1.000 11.01078 312 VAL B N 1
ATOM 4673 C CA . VAL B 1 320 ? 20.00085 -2.91819 7.58316 1.000 10.88434 312 VAL B CA 1
ATOM 4674 C C . VAL B 1 320 ? 20.10871 -1.56357 8.25603 1.000 12.72633 312 VAL B C 1
ATOM 4675 O O . VAL B 1 320 ? 19.61588 -1.37313 9.38364 1.000 11.45053 312 VAL B O 1
ATOM 4679 N N . ASP B 1 321 ? 20.78275 -0.64617 7.58472 1.000 12.32303 313 ASP B N 1
ATOM 4680 C CA . ASP B 1 321 ? 20.98748 0.71138 8.06140 1.000 13.45846 313 ASP B CA 1
ATOM 4681 C C . ASP B 1 321 ? 20.13347 1.65921 7.22830 1.000 15.11951 313 ASP B C 1
ATOM 4682 O O . ASP B 1 321 ? 20.22291 1.65600 5.99195 1.000 14.01236 313 ASP B O 1
ATOM 4687 N N . VAL B 1 322 ? 19.36338 2.50798 7.90791 1.000 14.51457 314 VAL B N 1
ATOM 4688 C CA . VAL B 1 322 ? 18.43685 3.41415 7.25330 1.000 15.53654 314 VAL B CA 1
ATOM 4689 C C . VAL B 1 322 ? 18.56602 4.80885 7.85026 1.000 16.11462 314 VAL B C 1
ATOM 4690 O O . VAL B 1 322 ? 19.14371 5.01124 8.92228 1.000 14.72549 314 VAL B O 1
ATOM 4694 N N . PHE B 1 323 ? 18.03665 5.77418 7.11828 1.000 15.63388 315 PHE B N 1
ATOM 4695 C CA . PHE B 1 323 ? 17.77689 7.10878 7.63975 1.000 16.64019 315 PHE B CA 1
ATOM 4696 C C . PHE B 1 323 ? 16.28223 7.25624 7.87642 1.000 18.06037 315 PHE B C 1
ATOM 4697 O O . PHE B 1 323 ? 15.47237 6.88053 7.02467 1.000 18.84312 315 PHE B O 1
ATOM 4705 N N . LEU B 1 324 ? 15.92160 7.80242 9.03456 1.000 17.59440 316 LEU B N 1
ATOM 4706 C CA . LEU B 1 324 ? 14.53641 8.10159 9.37491 1.000 17.69460 316 LEU B CA 1
ATOM 4707 C C . LEU B 1 324 ? 14.34081 9.60918 9.27816 1.000 21.53901 316 LEU B C 1
ATOM 4708 O O . LEU B 1 324 ? 14.86599 10.35824 10.11056 1.000 23.18070 316 LEU B O 1
ATOM 4713 N N . THR B 1 325 ? 13.59516 10.05544 8.26722 1.000 20.90325 317 THR B N 1
ATOM 4714 C CA . THR B 1 325 ? 13.41701 11.49357 8.07098 1.000 23.61719 317 THR B CA 1
ATOM 4715 C C . THR B 1 325 ? 12.38911 12.04251 9.05248 1.000 27.07787 317 THR B C 1
ATOM 4716 O O . THR B 1 325 ? 11.71494 11.29954 9.76526 1.000 25.49971 317 THR B O 1
ATOM 4720 N N . ALA B 1 326 ? 12.26582 13.37575 9.07685 1.000 29.04845 318 ALA B N 1
ATOM 4721 C CA . ALA B 1 326 ? 11.34556 14.01276 10.01690 1.000 32.03378 318 ALA B CA 1
ATOM 4722 C C . ALA B 1 326 ? 9.89495 13.66964 9.70015 1.000 32.10249 318 ALA B C 1
ATOM 4723 O O . ALA B 1 326 ? 9.05041 13.62732 10.60339 1.000 35.84266 318 ALA B O 1
ATOM 4725 N N . ASP B 1 327 ? 9.59226 13.41791 8.43344 1.000 31.86576 319 ASP B N 1
ATOM 4726 C CA . ASP B 1 327 ? 8.28699 12.94528 7.99963 1.000 34.52312 319 ASP B CA 1
ATOM 4727 C C . ASP B 1 327 ? 8.10862 11.45192 8.20857 1.000 34.86476 319 ASP B C 1
ATOM 4728 O O . ASP B 1 327 ? 7.11766 10.89330 7.72959 1.000 35.84995 319 ASP B O 1
ATOM 4733 N N . ASN B 1 328 ? 9.06578 10.79460 8.86287 1.000 31.61276 320 ASN B N 1
ATOM 4734 C CA . ASN B 1 328 ? 9.05544 9.35462 9.10612 1.000 27.46304 320 ASN B CA 1
ATOM 4735 C C . ASN B 1 328 ? 9.19887 8.52328 7.84266 1.000 30.38575 320 ASN B C 1
ATOM 4736 O O . ASN B 1 328 ? 8.81262 7.35421 7.83144 1.000 29.37839 320 ASN B O 1
ATOM 4741 N N . GLU B 1 329 ? 9.75186 9.08403 6.77284 1.000 29.13905 321 GLU B N 1
ATOM 4742 C CA . GLU B 1 329 ? 10.12657 8.25756 5.63989 1.000 26.62652 321 GLU B CA 1
ATOM 4743 C C . GLU B 1 329 ? 11.41327 7.51063 5.97035 1.000 23.22676 321 GLU B C 1
ATOM 4744 O O . GLU B 1 329 ? 12.27945 8.01306 6.68546 1.000 22.38215 321 GLU B O 1
ATOM 4750 N N . VAL B 1 330 ? 11.52402 6.29687 5.45461 1.000 22.28534 322 VAL B N 1
ATOM 4751 C CA . VAL B 1 330 ? 12.62612 5.40067 5.78236 1.000 19.83159 322 VAL B CA 1
ATOM 4752 C C . VAL B 1 330 ? 13.46026 5.23335 4.52070 1.000 22.67825 322 VAL B C 1
ATOM 4753 O O . VAL B 1 330 ? 12.99731 4.64425 3.53545 1.000 26.44899 322 VAL B O 1
ATOM 4757 N N . VAL B 1 331 ? 14.68427 5.75202 4.53603 1.000 15.32614 323 VAL B N 1
ATOM 4758 C CA . VAL B 1 331 ? 15.56189 5.71919 3.36573 1.000 13.46135 323 VAL B CA 1
ATOM 4759 C C . VAL B 1 331 ? 16.67775 4.71958 3.64544 1.000 16.02090 323 VAL B C 1
ATOM 4760 O O . VAL B 1 331 ? 17.46109 4.89707 4.59162 1.000 15.41427 323 VAL B O 1
ATOM 4764 N N . ILE B 1 332 ? 16.74691 3.66147 2.84282 1.000 13.46626 324 ILE B N 1
ATOM 4765 C CA . ILE B 1 332 ? 17.68996 2.57709 3.12793 1.000 12.44654 324 ILE B CA 1
ATOM 4766 C C . ILE B 1 332 ? 19.07929 2.97679 2.64338 1.000 14.74598 324 ILE B C 1
ATOM 4767 O O . ILE B 1 332 ? 19.26277 3.34121 1.47342 1.000 15.11448 324 ILE B O 1
ATOM 4772 N N . ASN B 1 333 ? 20.06538 2.90729 3.54024 1.000 12.60288 325 ASN B N 1
ATOM 4773 C CA . ASN B 1 333 ? 21.44120 3.26835 3.21533 1.000 14.54857 325 ASN B CA 1
ATOM 4774 C C . ASN B 1 333 ? 22.28801 2.06799 2.83075 1.000 15.96260 325 ASN B C 1
ATOM 4775 O O . ASN B 1 333 ? 23.08600 2.15000 1.88862 1.000 16.70535 325 ASN B O 1
ATOM 4780 N N . GLU B 1 334 ? 22.13607 0.94427 3.52927 1.000 13.81271 326 GLU B N 1
ATOM 4781 C CA . GLU B 1 334 ? 23.10848 -0.12917 3.38067 1.000 15.35925 326 GLU B CA 1
ATOM 4782 C C . GLU B 1 334 ? 22.48865 -1.41167 3.91073 1.000 15.61760 326 GLU B C 1
ATOM 4783 O O . GLU B 1 334 ? 21.69965 -1.37779 4.85214 1.000 13.58174 326 GLU B O 1
ATOM 4789 N N . ILE B 1 335 ? 22.84924 -2.53227 3.29553 1.000 14.85748 327 ILE B N 1
ATOM 4790 C CA . ILE B 1 335 ? 22.53440 -3.85270 3.82590 1.000 12.42197 327 ILE B CA 1
ATOM 4791 C C . ILE B 1 335 ? 23.86327 -4.55120 4.04368 1.000 14.47963 327 ILE B C 1
ATOM 4792 O O . ILE B 1 335 ? 24.59128 -4.82320 3.08283 1.000 13.82338 327 ILE B O 1
ATOM 4797 N N . ASN B 1 336 ? 24.18159 -4.84459 5.29489 1.000 12.86282 328 ASN B N 1
ATOM 4798 C CA A ASN B 1 336 ? 25.47411 -5.40858 5.65370 0.543 13.25796 328 ASN B CA 1
ATOM 4799 C CA B ASN B 1 336 ? 25.47492 -5.40511 5.67575 0.457 13.59014 328 ASN B CA 1
ATOM 4800 C C . ASN B 1 336 ? 25.30006 -6.89380 5.95623 1.000 13.91400 328 ASN B C 1
ATOM 4801 O O . ASN B 1 336 ? 24.68023 -7.26155 6.95513 1.000 12.60032 328 ASN B O 1
ATOM 4810 N N . THR B 1 337 ? 25.86778 -7.74662 5.09198 1.000 12.01723 329 THR B N 1
ATOM 4811 C CA . THR B 1 337 ? 25.74138 -9.19746 5.24470 1.000 12.94370 329 THR B CA 1
ATOM 4812 C C . THR B 1 337 ? 26.74185 -9.82091 6.21277 1.000 14.87043 329 THR B C 1
ATOM 4813 O O . THR B 1 337 ? 26.58115 -11.00135 6.54157 1.000 17.25548 329 THR B O 1
ATOM 4817 N N . LEU B 1 338 ? 27.76834 -9.09817 6.66913 1.000 16.08916 330 LEU B N 1
ATOM 4818 C CA . LEU B 1 338 ? 28.65181 -9.57756 7.74016 1.000 20.18155 330 LEU B CA 1
ATOM 4819 C C . LEU B 1 338 ? 28.69682 -8.54688 8.86213 1.000 20.08654 330 LEU B C 1
ATOM 4820 O O . LEU B 1 338 ? 29.62508 -7.73216 8.96353 1.000 22.91255 330 LEU B O 1
ATOM 4825 N N . PRO B 1 339 ? 27.69468 -8.54035 9.72360 1.000 18.37538 331 PRO B N 1
ATOM 4826 C CA . PRO B 1 339 ? 27.72274 -7.61398 10.85814 1.000 18.00202 331 PRO B CA 1
ATOM 4827 C C . PRO B 1 339 ? 28.78975 -8.01986 11.87121 1.000 18.44846 331 PRO B C 1
ATOM 4828 O O . PRO B 1 339 ? 29.32967 -9.13200 11.84423 1.000 16.81492 331 PRO B O 1
ATOM 4832 N N . GLY B 1 340 ? 29.10199 -7.08005 12.76362 1.000 23.02027 332 GLY B N 1
ATOM 4833 C CA . GLY B 1 340 ? 30.01194 -7.37766 13.85558 1.000 21.93825 332 GLY B CA 1
ATOM 4834 C C . GLY B 1 340 ? 29.42546 -8.38462 14.82585 1.000 20.69963 332 GLY B C 1
ATOM 4835 O O . GLY B 1 340 ? 28.21915 -8.42831 15.07022 1.000 21.53737 332 GLY B O 1
ATOM 4836 N N . PHE B 1 341 ? 30.29854 -9.22318 15.38514 1.000 19.65168 333 PHE B N 1
ATOM 4837 C CA . PHE B 1 341 ? 29.86364 -10.23241 16.33894 1.000 23.39171 333 PHE B CA 1
ATOM 4838 C C . PHE B 1 341 ? 30.59182 -10.14082 17.66558 1.000 24.01737 333 PHE B C 1
ATOM 4839 O O . PHE B 1 341 ? 30.61968 -11.11342 18.41767 1.000 30.77267 333 PHE B O 1
ATOM 4847 N N . THR B 1 342 ? 31.16228 -8.98079 17.97629 1.000 23.08427 334 THR B N 1
ATOM 4848 C CA . THR B 1 342 ? 31.75886 -8.74554 19.28282 1.000 29.80655 334 THR B CA 1
ATOM 4849 C C . THR B 1 342 ? 30.66920 -8.34872 20.27742 1.000 34.90599 334 THR B C 1
ATOM 4850 O O . THR B 1 342 ? 29.47578 -8.28281 19.94881 1.000 29.83943 334 THR B O 1
ATOM 4854 N N . ASN B 1 343 ? 31.08699 -8.09945 21.51973 1.000 38.92764 335 ASN B N 1
ATOM 4855 C CA . ASN B 1 343 ? 30.15314 -7.77123 22.58699 1.000 42.90423 335 ASN B CA 1
ATOM 4856 C C . ASN B 1 343 ? 29.74721 -6.30465 22.58588 1.000 41.12801 335 ASN B C 1
ATOM 4857 O O . ASN B 1 343 ? 28.82232 -5.93785 23.31499 1.000 45.98275 335 ASN B O 1
ATOM 4862 N N . ILE B 1 344 ? 30.41347 -5.45923 21.79358 1.000 34.78238 336 ILE B N 1
ATOM 4863 C CA . ILE B 1 344 ? 29.94404 -4.09571 21.56054 1.000 41.94973 336 ILE B CA 1
ATOM 4864 C C . ILE B 1 344 ? 29.25717 -3.93666 20.21156 1.000 37.12609 336 ILE B C 1
ATOM 4865 O O . ILE B 1 344 ? 28.88603 -2.81166 19.84498 1.000 32.22674 336 ILE B O 1
ATOM 4870 N N . SER B 1 345 ? 29.07242 -5.02162 19.45743 1.000 29.80259 337 SER B N 1
ATOM 4871 C CA . SER B 1 345 ? 28.54159 -4.89515 18.10974 1.000 25.46448 337 SER B CA 1
ATOM 4872 C C . SER B 1 345 ? 27.02923 -4.70590 18.12668 1.000 20.61155 337 SER B C 1
ATOM 4873 O O . SER B 1 345 ? 26.31245 -5.33023 18.91264 1.000 18.72884 337 SER B O 1
ATOM 4876 N N . MET B 1 346 ? 26.55469 -3.85026 17.22429 1.000 17.03707 338 MET B N 1
ATOM 4877 C CA . MET B 1 346 ? 25.13113 -3.54025 17.14539 1.000 16.11701 338 MET B CA 1
ATOM 4878 C C . MET B 1 346 ? 24.28126 -4.79029 16.91565 1.000 14.25310 338 MET B C 1
ATOM 4879 O O . MET B 1 346 ? 23.24524 -4.95952 17.56769 1.000 15.39922 338 MET B O 1
ATOM 4884 N N . TYR B 1 347 ? 24.69261 -5.67572 16.00265 1.000 11.66432 339 TYR B N 1
ATOM 4885 C CA . TYR B 1 347 ? 23.80320 -6.77405 15.60921 1.000 13.84462 339 TYR B CA 1
ATOM 4886 C C . TYR B 1 347 ? 23.47626 -7.70901 16.77361 1.000 14.22516 339 TYR B C 1
ATOM 4887 O O . TYR B 1 347 ? 22.27974 -7.93867 17.03944 1.000 12.56710 339 TYR B O 1
ATOM 4896 N N . PRO B 1 348 ? 24.44182 -8.29083 17.49044 1.000 15.01681 340 PRO B N 1
ATOM 4897 C CA . PRO B 1 348 ? 24.05755 -9.08403 18.67109 1.000 15.10545 340 PRO B CA 1
ATOM 4898 C C . PRO B 1 348 ? 23.35216 -8.24857 19.73585 1.000 14.37022 340 PRO B C 1
ATOM 4899 O O . PRO B 1 348 ? 22.46852 -8.76718 20.42791 1.000 14.88761 340 PRO B O 1
ATOM 4903 N N . LYS B 1 349 ? 23.71655 -6.96721 19.89918 1.000 14.32239 341 LYS B N 1
ATOM 4904 C CA . LYS B 1 349 ? 23.08679 -6.16979 20.95093 1.000 13.99972 341 LYS B CA 1
ATOM 4905 C C . LYS B 1 349 ? 21.60717 -5.93599 20.65611 1.000 15.30355 341 LYS B C 1
ATOM 4906 O O . LYS B 1 349 ? 20.78082 -5.90810 21.57979 1.000 14.61969 341 LYS B O 1
ATOM 4908 N N . LEU B 1 350 ? 21.25960 -5.73717 19.37785 1.000 12.53247 342 LEU B N 1
ATOM 4909 C CA . LEU B 1 350 ? 19.86081 -5.55900 18.98796 1.000 13.39965 342 LEU B CA 1
ATOM 4910 C C . LEU B 1 350 ? 19.03543 -6.80696 19.28272 1.000 14.14263 342 LEU B C 1
ATOM 4911 O O . LEU B 1 350 ? 17.91579 -6.71032 19.80527 1.000 14.99204 342 LEU B O 1
ATOM 4916 N N . TRP B 1 351 ? 19.56320 -7.99139 18.94628 1.000 11.86532 343 TRP B N 1
ATOM 4917 C CA . TRP B 1 351 ? 18.84886 -9.21949 19.29533 1.000 13.51505 343 TRP B CA 1
ATOM 4918 C C . TRP B 1 351 ? 18.75482 -9.39805 20.80729 1.000 12.56251 343 TRP B C 1
ATOM 4919 O O . TRP B 1 351 ? 17.71914 -9.83786 21.32128 1.000 12.88019 343 TRP B O 1
ATOM 4930 N N . GLN B 1 352 ? 19.82569 -9.07104 21.53166 1.000 12.88966 344 GLN B N 1
ATOM 4931 C CA . GLN B 1 352 ? 19.80481 -9.21736 22.98204 1.000 15.78242 344 GLN B CA 1
ATOM 4932 C 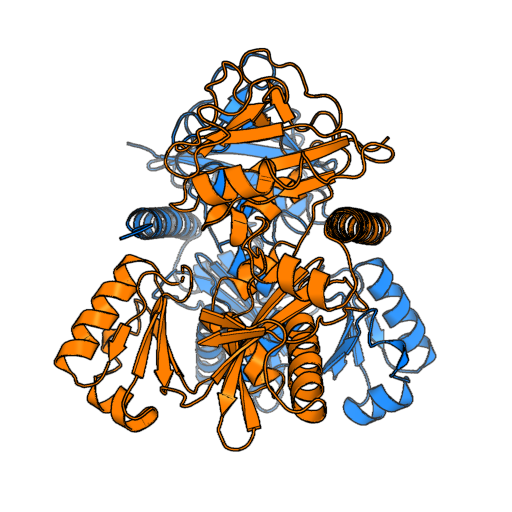C . GLN B 1 352 ? 18.67925 -8.38677 23.58086 1.000 16.21010 344 GLN B C 1
ATOM 4933 O O . GLN B 1 352 ? 17.94644 -8.85744 24.46194 1.000 14.72196 344 GLN B O 1
ATOM 4939 N N . ALA B 1 353 ? 18.49829 -7.16253 23.07297 1.000 15.65470 345 ALA B N 1
ATOM 4940 C CA . ALA B 1 353 ? 17.42984 -6.26141 23.49318 1.000 18.24298 345 ALA B CA 1
ATOM 4941 C C . ALA B 1 353 ? 16.05904 -6.64798 22.95009 1.000 18.10427 345 ALA B C 1
ATOM 4942 O O . ALA B 1 353 ? 15.05074 -6.07548 23.38796 1.000 18.63346 345 ALA B O 1
ATOM 4944 N N . SER B 1 354 ? 15.98789 -7.61936 22.04803 1.000 14.10929 346 SER B N 1
ATOM 4945 C CA . SER B 1 354 ? 14.73116 -8.16041 21.56067 1.000 17.36034 346 SER B CA 1
ATOM 4946 C C . SER B 1 354 ? 14.45286 -9.55941 22.11232 1.000 18.38325 346 SER B C 1
ATOM 4947 O O . SER B 1 354 ? 13.55879 -10.24058 21.61370 1.000 23.31074 346 SER B O 1
ATOM 4950 N N . GLY B 1 355 ? 15.20500 -10.00865 23.10979 1.000 18.58572 347 GLY B N 1
ATOM 4951 C CA . GLY B 1 355 ? 14.95045 -11.28920 23.75668 1.000 19.57106 347 GLY B CA 1
ATOM 4952 C C . GLY B 1 355 ? 15.65747 -12.51839 23.20039 1.000 23.00871 347 GLY B C 1
ATOM 4953 O O . GLY B 1 355 ? 15.36202 -13.62879 23.64831 1.000 19.54249 347 GLY B O 1
ATOM 4954 N N . LEU B 1 356 ? 16.55634 -12.37606 22.23644 1.000 15.76484 348 LEU B N 1
ATOM 4955 C CA . LEU B 1 356 ? 17.31982 -13.50997 21.70990 1.000 15.77690 348 LEU B CA 1
ATOM 4956 C C . LEU B 1 356 ? 18.74611 -13.38962 22.22719 1.000 15.02823 348 LEU B C 1
ATOM 4957 O O . LEU B 1 356 ? 19.46282 -12.45070 21.86681 1.000 14.84937 348 LEU B O 1
ATOM 4962 N N . ASP B 1 357 ? 19.15121 -14.33192 23.07226 1.000 14.85174 349 ASP B N 1
ATOM 4963 C CA . ASP B 1 357 ? 20.48655 -14.27857 23.63826 1.000 14.26613 349 ASP B CA 1
ATOM 4964 C C . ASP B 1 357 ? 21.54817 -14.68099 22.61000 1.000 14.28430 349 ASP B C 1
ATOM 4965 O O . ASP B 1 357 ? 21.28794 -15.38624 21.62488 1.000 12.44854 349 ASP B O 1
ATOM 4970 N N . TYR B 1 358 ? 22.76491 -14.22442 22.88277 1.000 13.08115 350 TYR B N 1
ATOM 4971 C CA . TYR B 1 358 ? 23.89222 -14.41021 21.96582 1.000 14.91205 350 TYR B CA 1
ATOM 4972 C C . TYR B 1 358 ? 24.16152 -15.88637 21.66063 1.000 13.79961 350 TYR B C 1
ATOM 4973 O O . TYR B 1 358 ? 24.38629 -16.26095 20.50334 1.000 12.08064 350 TYR B O 1
ATOM 4982 N N . THR B 1 359 ? 24.17886 -16.74463 22.68848 1.000 13.12956 351 THR B N 1
ATOM 4983 C CA . THR B 1 359 ? 24.37680 -18.17507 22.43298 1.000 13.85877 351 THR B CA 1
ATOM 4984 C C . THR B 1 359 ? 23.31038 -18.72919 21.48726 1.000 12.95719 351 THR B C 1
ATOM 4985 O O . THR B 1 359 ? 23.62372 -19.46104 20.53535 1.000 14.15091 351 THR B O 1
ATOM 4989 N N . SER B 1 360 ? 22.03579 -18.41519 21.74897 1.000 12.99862 352 SER B N 1
ATOM 4990 C CA . SER B 1 360 ? 20.95660 -18.90938 20.89337 1.000 13.35622 352 SER B CA 1
ATOM 4991 C C . SER B 1 360 ? 21.03496 -18.33341 19.48136 1.000 12.88475 352 SER B C 1
ATOM 4992 O O . SER B 1 360 ? 20.65121 -19.01124 18.52415 1.000 12.53688 352 SER B O 1
ATOM 4995 N N . LEU B 1 361 ? 21.48413 -17.08074 19.34788 1.000 12.30067 353 LEU B N 1
ATOM 4996 C CA . LEU B 1 361 ? 21.69716 -16.47156 18.03519 1.000 11.88918 353 LEU B CA 1
ATOM 4997 C C . LEU B 1 361 ? 22.71727 -17.26129 17.22806 1.000 10.78780 353 LEU B C 1
ATOM 4998 O O . LEU B 1 361 ? 22.48953 -17.57952 16.05153 1.000 10.65490 353 LEU B O 1
ATOM 5003 N N . ILE B 1 362 ? 23.86304 -17.55695 17.83524 1.000 11.67148 354 ILE B N 1
ATOM 5004 C CA . ILE B 1 362 ? 24.88551 -18.36202 17.16098 1.000 11.76859 354 ILE B CA 1
ATOM 5005 C C . ILE B 1 362 ? 24.30002 -19.69879 16.72176 1.000 13.01262 354 ILE B C 1
ATOM 5006 O O . ILE B 1 362 ? 24.51565 -20.14698 15.59112 1.000 11.30398 354 ILE B O 1
ATOM 5011 N N . THR B 1 363 ? 23.57784 -20.37717 17.62933 1.000 11.47328 355 THR B N 1
ATOM 5012 C CA . THR B 1 363 ? 22.96122 -21.65705 17.28058 1.000 13.58167 355 THR B CA 1
ATOM 5013 C C . THR B 1 363 ? 21.99431 -21.50326 16.11332 1.000 12.82381 355 THR B C 1
ATOM 5014 O O . THR B 1 363 ? 22.00346 -22.31656 15.17474 1.000 13.02241 355 THR B O 1
ATOM 5018 N N . ARG B 1 364 ? 21.14345 -20.47231 16.15497 1.000 12.43340 356 ARG B N 1
ATOM 5019 C CA . ARG B 1 364 ? 20.18208 -20.28274 15.07553 1.000 11.78453 356 ARG B CA 1
ATOM 5020 C C . ARG B 1 364 ? 20.89227 -20.03832 13.74668 1.000 13.17217 356 ARG B C 1
ATOM 5021 O O . ARG B 1 364 ? 20.49055 -20.58998 12.71156 1.000 12.10040 356 ARG B O 1
ATOM 5029 N N . LEU B 1 365 ? 21.96951 -19.24263 13.75616 1.000 11.84385 357 LEU B N 1
ATOM 5030 C CA . LEU B 1 365 ? 22.69053 -18.98274 12.50707 1.000 12.07647 357 LEU B CA 1
ATOM 5031 C C . LEU B 1 365 ? 23.24969 -20.27836 11.91395 1.000 11.76772 357 LEU B C 1
ATOM 5032 O O . LEU B 1 365 ? 23.23924 -20.47507 10.69424 1.000 11.64268 357 LEU B O 1
ATOM 5037 N N . ILE B 1 366 ? 23.78168 -21.15377 12.76622 1.000 11.33419 358 ILE B N 1
ATOM 5038 C CA . ILE B 1 366 ? 24.28870 -22.43818 12.30480 1.000 12.68824 358 ILE B CA 1
ATOM 5039 C C . ILE B 1 366 ? 23.14792 -23.31473 11.79710 1.000 13.33865 358 ILE B C 1
ATOM 5040 O O . ILE B 1 366 ? 23.25539 -23.93089 10.73108 1.000 12.25062 358 ILE B O 1
ATOM 5045 N N . GLU B 1 367 ? 22.02283 -23.35833 12.51707 1.000 13.81337 359 GLU B N 1
ATOM 5046 C CA . GLU B 1 367 ? 20.86879 -24.11166 12.01869 1.000 15.43559 359 GLU B CA 1
ATOM 5047 C C . GLU B 1 367 ? 20.39982 -23.60575 10.64945 1.000 14.60326 359 GLU B C 1
ATOM 5048 O O . GLU B 1 367 ? 20.06215 -24.40205 9.76610 1.000 14.04323 359 GLU B O 1
ATOM 5054 N N . LEU B 1 368 ? 20.34816 -22.28859 10.46924 1.000 11.75406 360 LEU B N 1
ATOM 5055 C CA . LEU B 1 368 ? 19.92155 -21.72235 9.18984 1.000 12.71311 360 LEU B CA 1
ATOM 5056 C C . LEU B 1 368 ? 20.86881 -22.12891 8.06698 1.000 11.26352 360 LEU B C 1
ATOM 5057 O O . LEU B 1 368 ? 20.41778 -22.44575 6.95949 1.000 12.79759 360 LEU B O 1
ATOM 5062 N N . ALA B 1 369 ? 22.18300 -22.09371 8.32302 1.000 10.12302 361 ALA B N 1
ATOM 5063 C CA . ALA B 1 369 ? 23.15593 -22.52407 7.31684 1.000 10.90012 361 ALA B CA 1
ATOM 5064 C C . ALA B 1 369 ? 22.91374 -23.96739 6.91382 1.000 14.55400 361 ALA B C 1
ATOM 5065 O O . ALA B 1 369 ? 22.93980 -24.30619 5.72086 1.000 11.92547 361 ALA B O 1
ATOM 5067 N N . LEU B 1 370 ? 22.67830 -24.82946 7.89987 1.000 12.84346 362 LEU B N 1
ATOM 5068 C CA . LEU B 1 370 ? 22.45363 -26.24478 7.61793 1.000 15.13902 362 LEU B CA 1
ATOM 5069 C C . LEU B 1 370 ? 21.12823 -26.46517 6.89482 1.000 14.64998 362 LEU B C 1
ATOM 5070 O O . LEU B 1 370 ? 21.03557 -27.33613 6.01500 1.000 14.23166 362 LEU B O 1
ATOM 5075 N N . GLU B 1 371 ? 20.10104 -25.68349 7.24336 1.000 12.72875 363 GLU B N 1
ATOM 5076 C CA . GLU B 1 371 ? 18.81726 -25.75943 6.54339 1.000 14.58667 363 GLU B CA 1
ATOM 5077 C C . GLU B 1 371 ? 18.96329 -25.37612 5.07524 1.000 14.88991 363 GLU B C 1
ATOM 5078 O O . GLU B 1 371 ? 18.39227 -26.03049 4.19231 1.000 14.47669 363 GLU B O 1
ATOM 5084 N N . ARG B 1 372 ? 19.69764 -24.29299 4.80109 1.000 15.54050 364 ARG B N 1
ATOM 5085 C CA . ARG B 1 372 ? 19.88016 -23.85384 3.42266 1.000 16.53386 364 ARG B CA 1
ATOM 5086 C C . ARG B 1 372 ? 20.66622 -24.88237 2.60865 1.000 14.46314 364 ARG B C 1
ATOM 5087 O O . ARG B 1 372 ? 20.32168 -25.16511 1.45652 1.000 14.72769 364 ARG B O 1
ATOM 5095 N N . HIS B 1 373 ? 21.72456 -25.45174 3.19047 1.000 13.03298 365 HIS B N 1
ATOM 5096 C CA . HIS B 1 373 ? 22.46433 -26.52407 2.51937 1.000 16.89761 365 HIS B CA 1
ATOM 5097 C C . HIS B 1 373 ? 21.57454 -27.72046 2.21559 1.000 15.58582 365 HIS B C 1
ATOM 5098 O O . HIS B 1 373 ? 21.64905 -28.29662 1.12100 1.000 16.61091 365 HIS B O 1
ATOM 5105 N N . ALA B 1 374 ? 20.74831 -28.12839 3.18573 1.000 15.14063 366 ALA B N 1
ATOM 5106 C CA . ALA B 1 374 ? 19.85819 -29.27219 2.98445 1.000 18.60596 366 ALA B CA 1
ATOM 5107 C C . ALA B 1 374 ? 18.83977 -29.00293 1.88371 1.000 16.28709 366 ALA B C 1
ATOM 5108 O O . ALA B 1 374 ? 18.47410 -29.91914 1.12703 1.000 17.61976 366 ALA B O 1
ATOM 5110 N N . ALA B 1 375 ? 18.34733 -27.76119 1.79696 1.000 14.64097 367 ALA B N 1
ATOM 5111 C CA . ALA B 1 375 ? 17.46418 -27.39414 0.68944 1.000 17.99587 367 ALA B CA 1
ATOM 5112 C C . ALA B 1 375 ? 18.20467 -27.48241 -0.64336 1.000 16.57608 367 ALA B C 1
ATOM 5113 O O . ALA B 1 375 ? 17.68541 -28.03081 -1.62542 1.000 18.26899 367 ALA B O 1
ATOM 5115 N N . ASP B 1 376 ? 19.40985 -26.91607 -0.70423 1.000 15.10352 368 ASP B N 1
ATOM 5116 C CA . ASP B 1 376 ? 20.17974 -26.94980 -1.94192 1.000 17.47481 368 ASP B CA 1
ATOM 5117 C C . ASP B 1 376 ? 20.50564 -28.37425 -2.33627 1.000 18.50649 368 ASP B C 1
ATOM 5118 O O . ASP B 1 376 ? 20.42394 -28.73789 -3.51744 1.000 19.83652 368 ASP B O 1
ATOM 5123 N N . ARG B 1 377 ? 20.86947 -29.20410 -1.35504 1.000 17.98943 369 ARG B N 1
ATOM 5124 C CA . ARG B 1 377 ? 21.27877 -30.56451 -1.66122 1.000 22.43916 369 ARG B CA 1
ATOM 5125 C C . ARG B 1 377 ? 20.11998 -31.39356 -2.21050 1.000 23.47268 369 ARG B C 1
ATOM 5126 O O . ARG B 1 377 ? 20.34539 -32.32748 -2.98850 1.000 27.87675 369 ARG B O 1
ATOM 5128 N N . ALA B 1 378 ? 18.87713 -31.05778 -1.84846 1.000 22.73255 370 ALA B N 1
ATOM 5129 C CA . ALA B 1 378 ? 17.71384 -31.79223 -2.33858 1.000 22.30592 370 ALA B CA 1
ATOM 5130 C C . ALA B 1 378 ? 17.33559 -31.45068 -3.77581 1.000 22.35679 370 ALA B C 1
ATOM 5131 O O . ALA B 1 378 ? 16.52035 -32.16489 -4.36738 1.000 24.66267 370 ALA B O 1
ATOM 5133 N N . LEU B 1 379 ? 17.89729 -30.39662 -4.34968 1.000 20.72583 371 LEU B N 1
ATOM 5134 C CA . LEU B 1 379 ? 17.58691 -30.02972 -5.72356 1.000 22.10898 371 LEU B CA 1
ATOM 5135 C C . LEU B 1 379 ? 18.10244 -31.08815 -6.68893 1.000 30.54703 371 LEU B C 1
ATOM 5136 O O . LEU B 1 379 ? 19.10012 -31.76747 -6.42687 1.000 23.65662 371 LEU B O 1
ATOM 5141 N N . LYS B 1 380 ? 17.38463 -31.24917 -7.79701 1.000 26.33052 372 LYS B N 1
ATOM 5142 C CA . LYS B 1 380 ? 17.90265 -32.04778 -8.89788 1.000 34.29488 372 LYS B CA 1
ATOM 5143 C C . LYS B 1 380 ? 19.04049 -31.29892 -9.57738 1.000 34.73070 372 LYS B C 1
ATOM 5144 O O . LYS B 1 380 ? 19.05706 -30.06424 -9.63592 1.000 37.21673 372 LYS B O 1
ATOM 5150 N N . THR B 1 381 ? 19.99788 -32.05749 -10.09362 1.000 49.71702 373 THR B N 1
ATOM 5151 C CA . THR B 1 381 ? 21.14210 -31.47834 -10.78549 1.000 50.48188 373 THR B CA 1
ATOM 5152 C C . THR B 1 381 ? 21.19162 -31.91867 -12.24977 1.000 60.24848 373 THR B C 1
ATOM 5153 O O . THR B 1 381 ? 21.20443 -31.08390 -13.15844 1.000 61.21913 373 THR B O 1
#

Organism: Klebsiella pneumoniae subsp. pneumoniae (strain HS11286) (NCBI:txid1125630)

Solvent-accessible surface area: 27267 Å² total; per-residue (Å²): 154,102,77,25,0,0,0,0,0,0,2,76,28,99,80,5,62,67,0,0,44,1,0,42,15,0,16,104,25,3,42,94,86,102,3,76,28,31,0,0,0,12,24,109,138,16,74,15,28,30,21,90,40,73,34,12,18,61,94,34,100,51,97,109,48,8,38,20,92,89,22,143,40,38,3,0,1,3,1,13,83,95,67,80,17,14,3,30,4,142,67,26,120,56,26,95,66,19,57,0,1,0,10,1,7,13,13,89,58,5,28,18,0,0,0,11,0,4,2,52,12,0,32,6,16,7,3,7,4,26,5,36,3,1,4,2,5,22,4,21,6,8,4,3,33,2,1,107,32,48,71,20,38,20,4,58,13,13,21,2,40,98,41,34,98,103,133,64,53,23,68,69,0,70,90,123,6,30,76,48,0,60,0,16,1,0,42,70,135,61,10,62,26,111,0,124,59,83,113,73,11,94,132,4,21,64,68,0,32,80,22,16,44,43,0,0,0,6,61,23,38,88,36,98,85,0,20,0,0,0,16,5,30,71,138,17,125,9,0,27,1,0,16,46,65,155,157,87,38,73,52,46,77,11,82,31,59,105,139,20,24,72,89,0,73,56,28,0,31,85,0,1,96,20,6,45,10,15,3,3,0,42,0,17,3,39,6,20,108,132,57,90,6,4,2,32,40,2,14,12,14,1,14,0,14,105,133,17,11,1,6,21,0,18,133,52,48,73,41,72,41,48,44,0,0,16,87,1,0,48,5,6,46,93,38,46,65,43,38,133,70,40,121,118,52,132,160,85,81,0,0,0,0,0,0,1,121,21,80,76,5,46,59,0,0,45,0,0,34,21,0,25,107,23,6,42,101,85,101,2,65,33,10,3,0,0,6,27,106,120,6,48,2,13,51,16,96,62,72,67,15,22,58,87,29,150,64,98,100,41,4,36,19,94,113,40,126,26,18,0,0,0,7,0,12,66,125,67,91,17,11,3,30,11,110,57,24,119,58,30,68,73,17,58,0,1,0,8,1,11,14,17,79,50,5,22,19,0,0,1,13,0,2,3,59,12,2,64,8,14,4,4,8,4,33,6,33,4,2,4,2,6,26,2,28,7,7,4,5,32,2,1,105,32,49,68,24,48,19,4,59,12,12,26,2,42,92,44,44,89,105,79,72,53,22,70,72,0,72,91,130,7,28,67,52,0,58,0,12,4,0,43,76,131,56,9,55,25,107,0,133,63,85,128,70,7,95,120,4,8,46,76,0,8,85,20,11,44,45,0,0,0,8,62,22,40,88,37,98,92,0,25,1,0,0,15,5,34,48,142,17,121,8,0,24,0,0,16,66,116,93,91,58,45,80,10,81,27,55,106,75,28,27,73,76,0,75,57,26,0,29,82,0,1,94,18,7,51,11,11,3,2,0,37,0,16,4,37,8,28,106,116,57,96,6,13,2,31,40,3,30,15,15,0,17,0,7,123,158,15,21,1,11,28,0,17,132,54,48,74,42,76,48,47,45,0,0,16,86,0,0,46,4,5,42,91,38,48,63,16,47,75,86,40,102,163